Protein AF-W6MTY2-F1 (afdb_monomer_lite)

pLDDT: mean 74.38, std 23.94, range [32.12, 98.69]

InterPro domains:
  IPR035189 Std1/Mth1 [PF17235] (10-221)

Radius of gyration: 32.86 Å; chains: 1; bounding box: 94×89×87 Å

Sequence (451 aa):
MFRLFWPLSSSSSSPALTIPTYLGGNQEDSIDLQIKSLIYMFNRYRVDKLTQFLTCVEPGYYKFEYVDSITNGEGNDKLDIIYNKSQFEEELLKDEYRILIDYVRNKFRAMLILSDFPKEIDQIPKFPCKTFNFVVLRADSTDQIYADVLINKSHIYSEYKTPYDVKLGILNKVLSGQRRSQKPGSTYFNKSDRSAIIKQYVQRLGFHIQVERIYKATLRSKEQINILKPLDENSEMISPFKSPKTSPRLKQQKSTLKLGDGLVTKPIPLFPSNGTKFVSPTKRRNSELAEEMHSALPPPPAAPTLKARASRMRLNEATSPPRTKVPSASPKRTLREKPSMSILKLDKLYAQSQTQRTQEKAHDSFLEYDSDDSSVLSGFEDASDFSNPPNEGSASSVTSGSGVSSGIFMAMTLEEKKGTYDNCKCAVRIRVEREKQLIRKKMNAAVQENR

Structure (mmCIF, N/CA/C/O backbone):
data_AF-W6MTY2-F1
#
_entry.id   AF-W6MTY2-F1
#
loop_
_atom_site.group_PDB
_atom_site.id
_atom_site.type_symbol
_atom_site.label_atom_id
_atom_site.label_alt_id
_atom_site.label_comp_id
_atom_site.label_asym_id
_atom_site.label_entity_id
_atom_site.label_seq_id
_atom_site.pdbx_PDB_ins_code
_atom_site.Cartn_x
_atom_site.Cartn_y
_atom_site.Cartn_z
_atom_site.occupancy
_atom_site.B_iso_or_equiv
_atom_site.auth_seq_id
_atom_site.auth_comp_id
_atom_site.auth_asym_id
_atom_site.auth_atom_id
_atom_site.pdbx_PDB_model_num
ATOM 1 N N . MET A 1 1 ? 25.009 -16.979 0.124 1.00 48.47 1 MET A N 1
ATOM 2 C CA . MET A 1 1 ? 23.983 -16.882 -0.941 1.00 48.47 1 MET A CA 1
ATOM 3 C C . MET A 1 1 ? 24.098 -15.643 -1.837 1.00 48.47 1 MET A C 1
ATOM 5 O O . MET A 1 1 ? 23.661 -15.731 -2.969 1.00 48.47 1 MET A O 1
ATOM 9 N N . PHE A 1 2 ? 24.715 -14.523 -1.428 1.00 48.75 2 PHE A N 1
ATOM 10 C CA . PHE A 1 2 ? 24.726 -13.287 -2.243 1.00 48.75 2 PHE A CA 1
ATOM 11 C C . PHE A 1 2 ? 25.700 -13.239 -3.441 1.00 48.75 2 PHE A C 1
ATOM 13 O O . PHE A 1 2 ? 25.643 -12.295 -4.218 1.00 48.75 2 PHE A O 1
ATOM 20 N N . ARG A 1 3 ? 26.574 -14.239 -3.639 1.00 47.66 3 ARG A N 1
ATOM 21 C CA . ARG A 1 3 ? 27.511 -14.266 -4.785 1.00 47.66 3 ARG A CA 1
ATOM 22 C C . ARG A 1 3 ? 26.871 -14.666 -6.124 1.00 47.66 3 ARG A C 1
ATOM 24 O O . ARG A 1 3 ? 27.542 -14.583 -7.139 1.00 47.66 3 ARG A O 1
ATOM 31 N N . LEU A 1 4 ? 25.603 -15.087 -6.133 1.00 52.41 4 LEU A N 1
ATOM 32 C CA . LEU A 1 4 ? 24.930 -15.611 -7.331 1.00 52.41 4 LEU A CA 1
ATOM 33 C C . LEU A 1 4 ? 24.184 -14.556 -8.164 1.00 52.41 4 LEU A C 1
ATOM 35 O O . LEU A 1 4 ? 23.711 -14.882 -9.242 1.00 52.41 4 LEU A O 1
ATOM 39 N N . PHE A 1 5 ? 24.083 -13.306 -7.702 1.00 54.16 5 PHE A N 1
ATOM 40 C CA . PHE A 1 5 ? 23.255 -12.286 -8.369 1.00 54.16 5 PHE A CA 1
ATOM 41 C C . PHE A 1 5 ? 24.036 -11.223 -9.147 1.00 54.16 5 PHE A C 1
ATOM 43 O O . PHE A 1 5 ? 23.430 -10.295 -9.674 1.00 54.16 5 PHE A O 1
ATOM 50 N N . TRP A 1 6 ? 25.360 -11.348 -9.242 1.00 55.12 6 TRP A N 1
ATOM 51 C CA . TRP A 1 6 ? 26.176 -10.455 -10.060 1.00 55.12 6 TRP A CA 1
ATOM 52 C C . TRP A 1 6 ? 27.143 -11.268 -10.919 1.00 55.12 6 TRP A C 1
ATOM 54 O O . TRP A 1 6 ? 28.208 -11.657 -10.429 1.00 55.12 6 TRP A O 1
ATOM 64 N N . PRO A 1 7 ? 26.809 -11.538 -12.193 1.00 47.12 7 PRO A N 1
ATOM 65 C CA . PRO A 1 7 ? 27.835 -11.899 -13.146 1.00 47.12 7 PRO A CA 1
ATOM 66 C C . PRO A 1 7 ? 28.726 -10.663 -13.304 1.00 47.12 7 PRO A C 1
ATOM 68 O O . PRO A 1 7 ? 28.309 -9.623 -13.810 1.00 47.12 7 PRO A O 1
ATOM 71 N N . LEU A 1 8 ? 29.957 -10.753 -12.802 1.00 47.25 8 LEU A N 1
ATOM 72 C CA . LEU A 1 8 ? 31.045 -9.845 -13.158 1.00 47.25 8 LEU A CA 1
ATOM 73 C C . LEU A 1 8 ? 31.407 -10.117 -14.625 1.00 47.25 8 LEU A C 1
ATOM 75 O O . LEU A 1 8 ? 32.459 -10.673 -14.925 1.00 47.25 8 LEU A O 1
ATOM 79 N N . SER A 1 9 ? 30.494 -9.806 -15.542 1.00 45.72 9 SER A N 1
ATOM 80 C CA . SER A 1 9 ? 30.742 -9.897 -16.972 1.00 45.72 9 SER A CA 1
ATOM 81 C C . SER A 1 9 ? 31.660 -8.741 -17.342 1.00 45.72 9 SER A C 1
ATOM 83 O O . SER A 1 9 ? 31.223 -7.608 -17.517 1.00 45.72 9 SER A O 1
ATOM 85 N N . SER A 1 10 ? 32.956 -9.019 -17.430 1.00 45.31 10 SER A N 1
ATOM 86 C CA . SER A 1 10 ? 34.008 -8.095 -17.864 1.00 45.31 10 SER A CA 1
ATOM 87 C C . SER A 1 10 ? 33.983 -7.828 -19.381 1.00 45.31 10 SER A C 1
ATOM 89 O O . SER A 1 10 ? 35.030 -7.738 -20.017 1.00 45.31 10 SER A O 1
ATOM 91 N N . SER A 1 11 ? 32.794 -7.718 -19.984 1.00 48.59 11 SER A N 1
ATOM 92 C CA . SER A 1 11 ? 32.628 -7.314 -21.383 1.00 48.59 11 SER A CA 1
ATOM 93 C C . SER A 1 11 ? 32.705 -5.789 -21.500 1.00 48.59 11 SER A C 1
ATOM 95 O O . SER A 1 11 ? 31.967 -5.060 -20.843 1.00 48.59 11 SER A O 1
ATOM 97 N N . SER A 1 12 ? 33.621 -5.323 -22.343 1.00 46.56 12 SER A N 1
ATOM 98 C CA . SER A 1 12 ? 34.225 -3.985 -22.430 1.00 46.56 12 SER A CA 1
ATOM 99 C C . SER A 1 12 ? 33.336 -2.815 -22.889 1.00 46.56 12 SER A C 1
ATOM 101 O O . SER A 1 12 ? 33.864 -1.801 -23.338 1.00 46.56 12 SER A O 1
ATOM 103 N N . SER A 1 13 ? 32.012 -2.895 -22.762 1.00 49.59 13 SER A N 1
ATOM 104 C CA . SER A 1 13 ? 31.141 -1.716 -22.847 1.00 49.59 13 SER A CA 1
ATOM 105 C C . SER A 1 13 ? 30.479 -1.549 -21.490 1.00 49.59 13 SER A C 1
ATOM 107 O O . SER A 1 13 ? 29.547 -2.290 -21.202 1.00 49.59 13 SER A O 1
ATOM 109 N N . SER A 1 14 ? 30.979 -0.650 -20.636 1.00 52.47 14 SER A N 1
ATOM 110 C CA . SER A 1 14 ? 30.385 -0.403 -19.315 1.00 52.47 14 SER A CA 1
ATOM 111 C C . SER A 1 14 ? 28.891 -0.118 -19.482 1.00 52.47 14 SER A C 1
ATOM 113 O O . SER A 1 14 ? 28.551 0.970 -19.956 1.00 52.47 14 SER A O 1
ATOM 115 N N . PRO A 1 15 ? 27.987 -1.059 -19.143 1.00 65.19 15 PRO A N 1
ATOM 116 C CA . PRO A 1 15 ? 26.570 -0.759 -19.180 1.00 65.19 15 PRO A CA 1
ATOM 117 C C . PRO A 1 15 ? 26.349 0.352 -18.157 1.00 65.19 15 PRO A C 1
ATOM 119 O O . PRO A 1 15 ? 26.820 0.252 -17.020 1.00 65.19 15 PRO A O 1
ATOM 122 N N . ALA A 1 16 ? 25.705 1.442 -18.574 1.00 77.12 16 ALA A N 1
ATOM 123 C CA . ALA A 1 16 ? 25.366 2.524 -17.664 1.00 77.12 16 ALA A CA 1
ATOM 124 C C . ALA A 1 16 ? 24.617 1.921 -16.467 1.00 77.12 16 ALA A C 1
ATOM 126 O O . ALA A 1 16 ? 23.588 1.262 -16.636 1.00 77.12 16 ALA A O 1
ATOM 127 N N . LEU A 1 17 ? 25.182 2.081 -15.266 1.00 83.00 17 LEU A N 1
ATOM 128 C CA . LEU A 1 17 ? 24.612 1.541 -14.039 1.00 83.00 17 LEU A CA 1
ATOM 129 C C . LEU A 1 17 ? 23.225 2.165 -13.848 1.00 83.00 17 LEU A C 1
ATOM 131 O O . LEU A 1 17 ? 23.111 3.334 -13.488 1.00 83.00 17 LEU A O 1
ATOM 135 N N . THR A 1 18 ? 22.175 1.396 -14.132 1.00 91.62 18 THR A N 1
ATOM 136 C CA . THR A 1 18 ? 20.794 1.866 -14.001 1.00 91.62 18 THR A CA 1
ATOM 137 C C . THR A 1 18 ? 20.381 1.731 -12.541 1.00 91.62 18 THR A C 1
ATOM 139 O O . THR A 1 18 ? 20.290 0.622 -12.013 1.00 91.62 18 THR A O 1
ATOM 142 N N . ILE A 1 19 ? 20.189 2.870 -11.881 1.00 95.12 19 ILE A N 1
ATOM 143 C CA . ILE A 1 19 ? 19.796 2.958 -10.473 1.00 95.12 19 ILE A CA 1
ATOM 144 C C . ILE A 1 19 ? 18.262 2.860 -10.391 1.00 95.12 19 ILE A C 1
ATOM 146 O O . ILE A 1 19 ? 17.592 3.589 -11.123 1.00 95.12 19 ILE A O 1
ATOM 150 N N . PRO A 1 20 ? 17.691 1.996 -9.528 1.00 97.00 20 PRO A N 1
ATOM 151 C CA . PRO A 1 20 ? 16.244 1.846 -9.420 1.00 97.00 20 PRO A CA 1
ATOM 152 C C . PRO A 1 20 ? 15.587 3.110 -8.858 1.00 97.00 20 PRO A C 1
ATOM 154 O O . PRO A 1 20 ? 16.108 3.756 -7.938 1.00 97.00 20 PRO A O 1
ATOM 157 N N . THR A 1 21 ? 14.420 3.432 -9.403 1.00 96.69 21 THR A N 1
ATOM 158 C CA . THR A 1 21 ? 13.597 4.579 -9.001 1.00 96.69 21 THR A CA 1
ATOM 159 C C . THR A 1 21 ? 12.411 4.169 -8.134 1.00 96.69 21 THR A C 1
ATOM 161 O O . THR A 1 21 ? 11.888 5.005 -7.397 1.00 96.69 21 THR A O 1
ATOM 164 N N . TYR A 1 22 ? 12.014 2.889 -8.186 1.00 97.00 22 TYR A N 1
ATOM 165 C CA . TYR A 1 22 ? 10.860 2.323 -7.473 1.00 97.00 22 TYR A CA 1
ATOM 166 C C . TYR A 1 22 ? 9.512 2.957 -7.839 1.00 97.00 22 TYR A C 1
ATOM 168 O O . TYR A 1 22 ? 8.520 2.772 -7.130 1.00 97.00 22 TYR A O 1
ATOM 176 N N . LEU A 1 23 ? 9.461 3.687 -8.952 1.00 95.56 23 LEU A N 1
ATOM 177 C CA . LEU A 1 23 ? 8.238 4.297 -9.449 1.00 95.56 23 LEU A CA 1
ATOM 178 C C . LEU A 1 23 ? 7.372 3.254 -10.162 1.00 95.56 23 LEU A C 1
ATOM 180 O O . LEU A 1 23 ? 7.852 2.248 -10.679 1.00 95.56 23 LEU A O 1
ATOM 184 N N . GLY A 1 24 ? 6.062 3.484 -10.168 1.00 94.75 24 GLY A N 1
ATOM 185 C CA . GLY A 1 24 ? 5.108 2.651 -10.896 1.00 94.75 24 GLY A CA 1
ATOM 186 C C . GLY A 1 24 ? 4.664 3.295 -12.207 1.00 94.75 24 GLY A C 1
ATOM 187 O O . GLY A 1 24 ? 4.775 4.503 -12.408 1.00 94.75 24 GLY A O 1
ATOM 188 N N . GLY A 1 25 ? 4.060 2.497 -13.081 1.00 96.06 25 GLY A N 1
ATOM 189 C CA . GLY A 1 25 ? 3.435 2.990 -14.304 1.00 96.06 25 GLY A CA 1
ATOM 190 C C . GLY A 1 25 ? 4.409 3.102 -15.467 1.00 96.06 25 GLY A C 1
ATOM 191 O O . GLY A 1 25 ? 5.197 2.195 -15.700 1.00 96.06 25 GLY A O 1
ATOM 192 N N . ASN A 1 26 ? 4.340 4.189 -16.233 1.00 96.00 26 ASN A N 1
ATOM 193 C CA . ASN A 1 26 ? 5.225 4.372 -17.392 1.00 96.00 26 ASN A CA 1
ATOM 194 C C . ASN A 1 26 ? 6.695 4.623 -17.010 1.00 96.00 26 ASN A C 1
ATOM 196 O O . ASN A 1 26 ? 7.565 4.503 -17.864 1.00 96.00 26 ASN A O 1
ATOM 200 N N . GLN A 1 27 ? 6.957 4.981 -15.751 1.00 96.38 27 GLN A N 1
ATOM 201 C CA . GLN A 1 27 ? 8.295 5.214 -15.199 1.00 96.38 27 GLN A CA 1
ATOM 202 C C . GLN A 1 27 ? 8.806 4.014 -14.388 1.00 96.38 27 GLN A C 1
ATOM 204 O O . GLN A 1 27 ? 9.729 4.165 -13.596 1.00 96.38 27 GLN A O 1
ATOM 209 N N . GLU A 1 28 ? 8.183 2.842 -14.529 1.00 96.00 28 GLU A N 1
ATOM 210 C CA . GLU A 1 28 ? 8.642 1.646 -13.826 1.00 96.00 28 GLU A CA 1
ATOM 211 C C . GLU A 1 28 ? 10.035 1.204 -14.291 1.00 96.00 28 GLU A C 1
ATOM 213 O O . GLU A 1 28 ? 10.372 1.281 -15.476 1.00 96.00 28 GLU A O 1
ATOM 218 N N . ASP A 1 29 ? 10.836 0.724 -13.339 1.00 97.00 29 ASP A N 1
ATOM 219 C CA . ASP A 1 29 ? 12.146 0.140 -13.613 1.00 97.00 29 ASP A CA 1
ATOM 220 C C . ASP A 1 29 ? 12.007 -1.120 -14.497 1.00 97.00 29 ASP A C 1
ATOM 222 O O . ASP A 1 29 ? 10.933 -1.724 -14.601 1.00 97.00 29 ASP A O 1
ATOM 226 N N . SER A 1 30 ? 13.101 -1.573 -15.123 1.00 97.00 30 SER A N 1
ATOM 227 C CA . SER A 1 30 ? 13.075 -2.867 -15.815 1.00 97.00 30 SER A CA 1
ATOM 228 C C . SER A 1 30 ? 12.713 -3.989 -14.834 1.00 97.00 30 SER A C 1
ATOM 230 O O . SER A 1 30 ? 13.129 -3.971 -13.676 1.00 97.00 30 SER A O 1
ATOM 232 N N . ILE A 1 31 ? 11.942 -4.983 -15.289 1.00 97.50 31 ILE A N 1
ATOM 233 C CA . ILE A 1 31 ? 11.416 -6.052 -14.421 1.00 97.50 31 ILE A CA 1
ATOM 234 C C . ILE A 1 31 ? 12.545 -6.788 -13.694 1.00 97.50 31 ILE A C 1
ATOM 236 O O . ILE A 1 31 ? 12.465 -7.028 -12.490 1.00 97.50 31 ILE A O 1
ATOM 240 N N . ASP A 1 32 ? 13.639 -7.076 -14.396 1.00 96.88 32 ASP A N 1
ATOM 241 C CA . ASP A 1 32 ? 14.815 -7.720 -13.818 1.00 96.88 32 ASP A CA 1
ATOM 242 C C . ASP A 1 32 ? 15.500 -6.841 -12.752 1.00 96.88 32 ASP A C 1
ATOM 244 O O . ASP A 1 32 ? 15.909 -7.354 -11.705 1.00 96.88 32 ASP A O 1
ATOM 248 N N . LEU A 1 33 ? 15.588 -5.518 -12.964 1.00 96.38 33 LEU A N 1
ATOM 249 C CA . LEU A 1 33 ? 16.122 -4.576 -11.971 1.00 96.38 33 LEU A CA 1
ATOM 250 C C . LEU A 1 33 ? 15.199 -4.467 -10.755 1.00 96.38 33 LEU A C 1
ATOM 252 O O . LEU A 1 33 ? 15.691 -4.501 -9.628 1.00 96.38 33 LEU A O 1
ATOM 256 N N . GLN A 1 34 ? 13.884 -4.402 -10.972 1.00 97.19 34 GLN A N 1
ATOM 257 C CA . GLN A 1 34 ? 12.871 -4.343 -9.920 1.00 97.19 34 GLN A CA 1
ATOM 258 C C . GLN A 1 34 ? 12.913 -5.594 -9.032 1.00 97.19 34 GLN A C 1
ATOM 260 O O . GLN A 1 34 ? 12.903 -5.488 -7.807 1.00 97.19 34 GLN A O 1
ATOM 265 N N . ILE A 1 35 ? 13.025 -6.790 -9.620 1.00 97.56 35 ILE A N 1
ATOM 266 C CA . ILE A 1 35 ? 13.158 -8.038 -8.857 1.00 97.56 35 ILE A CA 1
ATOM 267 C C . ILE A 1 35 ? 14.437 -8.009 -8.007 1.00 97.56 35 ILE A C 1
ATOM 269 O O . ILE A 1 35 ? 14.378 -8.236 -6.794 1.00 97.56 35 ILE A O 1
ATOM 273 N N . LYS A 1 36 ? 15.591 -7.697 -8.618 1.00 96.56 36 LYS A N 1
ATOM 274 C CA . LYS A 1 36 ? 16.893 -7.648 -7.926 1.00 96.56 36 LYS A CA 1
ATOM 275 C C . LYS A 1 36 ? 16.879 -6.624 -6.780 1.00 96.56 36 LYS A C 1
ATOM 277 O O . LYS A 1 36 ? 17.297 -6.950 -5.664 1.00 96.56 36 LYS A O 1
ATOM 282 N N . SER A 1 37 ? 16.361 -5.421 -7.030 1.00 97.44 37 SER A N 1
ATOM 283 C CA . SER A 1 37 ? 16.320 -4.329 -6.054 1.00 97.44 37 SER A CA 1
ATOM 284 C C . SER A 1 37 ? 15.346 -4.612 -4.909 1.00 97.44 37 SER A C 1
ATOM 286 O O . SER A 1 37 ? 15.724 -4.475 -3.744 1.00 97.44 37 SER A O 1
ATOM 288 N N . LEU A 1 38 ? 14.136 -5.107 -5.192 1.00 98.06 38 LEU A N 1
ATOM 289 C CA . LEU A 1 38 ? 13.133 -5.397 -4.162 1.00 98.06 38 LEU A CA 1
ATOM 290 C C . LEU A 1 38 ? 13.527 -6.576 -3.267 1.00 98.06 38 LEU A C 1
ATOM 292 O O . LEU A 1 38 ? 13.240 -6.544 -2.072 1.00 98.06 38 LEU A O 1
ATOM 296 N N . ILE A 1 39 ? 14.237 -7.587 -3.777 1.00 97.19 39 ILE A N 1
ATOM 297 C CA . ILE A 1 39 ? 14.793 -8.658 -2.927 1.00 97.19 39 ILE A CA 1
ATOM 298 C C . ILE A 1 39 ? 15.851 -8.109 -1.981 1.00 97.19 39 ILE A C 1
ATOM 300 O O . ILE A 1 39 ? 15.883 -8.468 -0.799 1.00 97.19 39 ILE A O 1
ATOM 304 N N . TYR A 1 40 ? 16.738 -7.258 -2.496 1.00 96.50 40 TYR A N 1
ATOM 305 C CA . TYR A 1 40 ? 17.749 -6.626 -1.668 1.00 96.50 40 TYR A CA 1
ATOM 306 C C . TYR A 1 40 ? 17.089 -5.765 -0.583 1.00 96.50 40 TYR A C 1
ATOM 308 O O . TYR A 1 40 ? 17.376 -5.960 0.598 1.00 96.50 40 TYR A O 1
ATOM 316 N N . MET A 1 41 ? 16.133 -4.910 -0.958 1.00 97.38 41 MET A N 1
ATOM 317 C CA . MET A 1 41 ? 15.384 -4.054 -0.034 1.00 97.38 41 MET A CA 1
ATOM 318 C C . MET A 1 41 ? 14.570 -4.848 0.994 1.00 97.38 41 MET A C 1
ATOM 320 O O . MET A 1 41 ? 14.590 -4.500 2.173 1.00 97.38 41 MET A O 1
ATOM 324 N N . PHE A 1 42 ? 13.926 -5.950 0.596 1.00 96.75 42 PHE A N 1
ATOM 325 C CA . PHE A 1 42 ? 13.196 -6.832 1.512 1.00 96.75 42 PHE A CA 1
ATOM 326 C C . PHE A 1 42 ? 14.086 -7.326 2.652 1.00 96.75 42 PHE A C 1
ATOM 328 O O . PHE A 1 42 ? 13.713 -7.231 3.821 1.00 96.75 42 PHE A O 1
ATOM 335 N N . ASN A 1 43 ? 15.278 -7.824 2.311 1.00 95.19 43 ASN A N 1
ATOM 336 C CA . ASN A 1 43 ? 16.243 -8.310 3.293 1.00 95.19 43 ASN A CA 1
ATOM 337 C C . ASN A 1 43 ? 16.846 -7.153 4.098 1.00 95.19 43 ASN A C 1
ATOM 339 O O . ASN A 1 43 ? 16.997 -7.256 5.316 1.00 95.19 43 ASN A O 1
ATOM 343 N N . ARG A 1 44 ? 17.161 -6.038 3.426 1.00 94.56 44 ARG A N 1
ATOM 344 C CA . ARG A 1 44 ? 17.787 -4.856 4.027 1.00 94.56 44 ARG A CA 1
ATOM 345 C C . ARG A 1 44 ? 16.907 -4.207 5.093 1.00 94.56 44 ARG A C 1
ATOM 347 O O . ARG A 1 44 ? 17.430 -3.816 6.136 1.00 94.56 44 ARG A O 1
ATOM 354 N N . TYR A 1 45 ? 15.607 -4.116 4.826 1.00 94.50 45 TYR A N 1
ATOM 355 C CA . TYR A 1 45 ? 14.595 -3.539 5.710 1.00 94.50 45 TYR A CA 1
ATOM 356 C C . TYR A 1 45 ? 13.781 -4.585 6.466 1.00 94.50 45 TYR A C 1
ATOM 358 O O . TYR A 1 45 ? 12.808 -4.203 7.096 1.00 94.50 45 TYR A O 1
ATOM 366 N N . ARG A 1 46 ? 14.124 -5.882 6.400 1.00 95.00 46 ARG A N 1
ATOM 367 C CA . ARG A 1 46 ? 13.407 -6.976 7.091 1.00 95.00 46 ARG A CA 1
ATOM 368 C C . ARG A 1 46 ? 11.887 -6.774 7.060 1.00 95.00 46 ARG A C 1
ATOM 370 O O . ARG A 1 46 ? 11.241 -6.701 8.106 1.00 95.00 46 ARG A O 1
ATOM 377 N N . VAL A 1 47 ? 11.333 -6.578 5.862 1.00 96.00 47 VAL A N 1
ATOM 378 C CA . VAL A 1 47 ? 9.957 -6.070 5.678 1.00 96.00 47 VAL A CA 1
ATOM 379 C C . VAL A 1 47 ? 8.916 -6.966 6.366 1.00 96.00 47 VAL A C 1
ATOM 381 O O . VAL A 1 47 ? 7.893 -6.485 6.856 1.00 96.00 47 VAL A O 1
ATOM 384 N N . ASP A 1 48 ? 9.193 -8.264 6.478 1.00 95.88 48 ASP A N 1
ATOM 385 C CA . ASP A 1 48 ? 8.376 -9.239 7.204 1.00 95.88 48 ASP A CA 1
ATOM 386 C C . ASP A 1 48 ? 8.309 -8.990 8.723 1.00 95.88 48 ASP A C 1
ATOM 388 O O . ASP A 1 48 ? 7.324 -9.361 9.367 1.00 95.88 48 ASP A O 1
ATOM 392 N N . LYS A 1 49 ? 9.326 -8.335 9.291 1.00 96.12 49 LYS A N 1
ATOM 393 C CA . LYS A 1 49 ? 9.479 -8.041 10.726 1.00 96.12 49 LYS A CA 1
ATOM 394 C C . LYS A 1 49 ? 9.070 -6.628 11.122 1.00 96.12 49 LYS A C 1
ATOM 396 O O . LYS A 1 49 ? 9.235 -6.269 12.289 1.00 96.12 49 LYS A O 1
ATOM 401 N N . LEU A 1 50 ? 8.552 -5.832 10.189 1.00 96.00 50 LEU A N 1
ATOM 402 C CA . LEU A 1 50 ? 8.023 -4.507 10.500 1.00 96.00 50 LEU A CA 1
ATOM 403 C C . LEU A 1 50 ? 6.823 -4.604 11.449 1.00 96.00 50 LEU A C 1
ATOM 405 O O . LEU A 1 50 ? 5.985 -5.505 11.331 1.00 96.00 50 LEU A O 1
ATOM 409 N N . THR A 1 51 ? 6.743 -3.667 12.390 1.00 96.31 51 THR A N 1
ATOM 410 C CA . THR A 1 51 ? 5.573 -3.497 13.253 1.00 96.31 51 THR A CA 1
ATOM 411 C C . THR A 1 51 ? 4.363 -3.000 12.460 1.00 96.31 51 THR A C 1
ATOM 413 O O . THR A 1 51 ? 4.451 -2.563 11.312 1.00 96.31 51 THR A O 1
ATOM 416 N N . GLN A 1 52 ? 3.197 -3.058 13.106 1.00 96.00 52 GLN A N 1
ATOM 417 C CA . GLN A 1 52 ? 1.925 -2.640 12.518 1.00 96.00 52 GLN A CA 1
ATOM 418 C C . GLN A 1 52 ? 1.844 -1.150 12.182 1.00 96.00 52 GLN A C 1
ATOM 420 O O . GLN A 1 52 ? 1.093 -0.762 11.288 1.00 96.00 52 GLN A O 1
ATOM 425 N N . PHE A 1 53 ? 2.585 -0.318 12.910 1.00 96.50 53 PHE A N 1
ATOM 426 C CA . PHE A 1 53 ? 2.596 1.129 12.749 1.00 96.50 53 PHE A CA 1
ATOM 427 C C . PHE A 1 53 ? 4.031 1.631 12.787 1.00 96.50 53 PHE A C 1
ATOM 429 O O . PHE A 1 53 ? 4.857 1.120 13.537 1.00 96.50 53 PHE A O 1
ATOM 436 N N . LEU A 1 54 ? 4.300 2.670 12.007 1.00 95.06 54 LEU A N 1
ATOM 437 C CA . LEU A 1 54 ? 5.569 3.380 12.049 1.00 95.06 54 LEU A CA 1
ATOM 438 C C . LEU A 1 54 ? 5.731 4.138 13.372 1.00 95.06 54 LEU A C 1
ATOM 440 O O . LEU A 1 54 ? 4.763 4.707 13.888 1.00 95.06 54 LEU A O 1
ATOM 444 N N . THR A 1 55 ? 6.963 4.235 13.876 1.00 94.88 55 THR A N 1
ATOM 445 C CA . THR A 1 55 ? 7.258 5.120 15.007 1.00 94.88 55 THR A CA 1
ATOM 446 C C . THR A 1 55 ? 7.347 6.558 14.508 1.00 94.88 55 THR A C 1
ATOM 448 O O . THR A 1 55 ? 8.153 6.876 13.632 1.00 94.88 55 THR A O 1
ATOM 451 N N . CYS A 1 56 ? 6.548 7.448 15.093 1.00 92.69 56 CYS A N 1
ATOM 452 C CA . CYS A 1 56 ? 6.690 8.888 14.905 1.00 92.69 56 CYS A CA 1
ATOM 453 C C . CYS A 1 56 ? 7.852 9.380 15.779 1.00 92.69 56 CYS A C 1
ATOM 455 O O . CYS A 1 56 ? 7.726 9.408 17.004 1.00 92.69 56 CYS A O 1
ATOM 457 N N . VAL A 1 57 ? 8.981 9.741 15.165 1.00 93.25 57 VAL A N 1
ATOM 458 C CA . VAL A 1 57 ? 10.144 10.299 15.885 1.00 93.25 57 VAL A CA 1
ATOM 459 C C . VAL A 1 57 ? 9.903 11.779 16.175 1.00 93.25 57 VAL A C 1
ATOM 461 O O . VAL A 1 57 ? 10.078 12.238 17.300 1.00 93.25 57 VAL A O 1
ATOM 464 N N . GLU A 1 58 ? 9.419 12.499 15.166 1.00 90.19 58 GLU A N 1
ATOM 465 C CA . GLU A 1 58 ? 9.035 13.910 15.223 1.00 90.19 58 GLU A CA 1
ATOM 466 C C . GLU A 1 58 ? 7.760 14.109 14.393 1.00 90.19 58 GLU A C 1
ATOM 468 O O . GLU A 1 58 ? 7.468 13.266 13.541 1.00 90.19 58 GLU A O 1
ATOM 473 N N . PRO A 1 59 ? 6.979 15.189 14.585 1.00 84.50 59 PRO A N 1
ATOM 474 C CA . PRO A 1 59 ? 5.782 15.439 13.786 1.00 84.50 59 PRO A CA 1
ATOM 475 C C . PRO A 1 59 ? 6.057 15.346 12.276 1.00 84.50 59 PRO A C 1
ATOM 477 O O . PRO A 1 59 ? 6.794 16.142 11.689 1.00 84.50 59 PRO A O 1
ATOM 480 N N . GLY A 1 60 ? 5.479 14.325 11.639 1.00 81.62 60 GLY A N 1
ATOM 481 C CA . GLY A 1 60 ? 5.657 14.023 10.219 1.00 81.62 60 GLY A CA 1
ATOM 482 C C . GLY A 1 60 ? 6.998 13.378 9.842 1.00 81.62 60 GLY A C 1
ATOM 483 O O . GLY A 1 60 ? 7.331 13.386 8.658 1.00 81.62 60 GLY A O 1
ATOM 484 N N . TYR A 1 61 ? 7.817 12.938 10.799 1.00 88.25 61 TYR A N 1
ATOM 485 C CA . TYR A 1 61 ? 9.025 12.145 10.562 1.00 88.25 61 TYR A CA 1
ATOM 486 C C . TYR A 1 61 ? 8.822 10.757 11.161 1.00 88.25 61 TYR A C 1
ATOM 488 O O . TYR A 1 61 ? 8.668 10.592 12.375 1.00 88.25 61 TYR A O 1
ATOM 496 N N . TYR A 1 62 ? 8.795 9.762 10.284 1.00 93.31 62 TYR A N 1
ATOM 497 C CA . TYR A 1 62 ? 8.490 8.389 10.640 1.00 93.31 62 TYR A CA 1
ATOM 498 C C . TYR A 1 62 ? 9.702 7.512 10.414 1.00 93.31 62 TYR A C 1
ATOM 500 O O . TYR A 1 62 ? 10.482 7.741 9.494 1.00 93.31 62 TYR A O 1
ATOM 508 N N . LYS A 1 63 ? 9.834 6.494 11.255 1.00 94.56 63 LYS A N 1
ATOM 509 C CA . LYS A 1 63 ? 10.890 5.499 11.144 1.00 94.56 63 LYS A CA 1
ATOM 510 C C . LYS A 1 63 ? 10.292 4.103 11.206 1.00 94.56 63 LYS A C 1
ATOM 512 O O . LYS A 1 63 ? 9.298 3.870 11.897 1.00 94.56 63 LYS A O 1
ATOM 517 N N . PHE A 1 64 ? 10.927 3.179 10.493 1.00 95.25 64 PHE A N 1
ATOM 518 C CA . PHE A 1 64 ? 10.636 1.760 10.620 1.00 95.25 64 PHE A CA 1
ATOM 519 C C . PHE A 1 64 ? 10.932 1.263 12.034 1.00 95.25 64 PHE A C 1
ATOM 521 O O . PHE A 1 64 ? 12.001 1.517 12.597 1.00 95.25 64 PHE A O 1
ATOM 528 N N . GLU A 1 65 ? 9.976 0.520 12.572 1.00 94.56 65 GLU A N 1
ATOM 529 C CA . GLU A 1 65 ? 10.073 -0.174 13.845 1.00 94.56 65 GLU A CA 1
ATOM 530 C C . GLU A 1 65 ? 9.894 -1.667 13.597 1.00 94.56 65 GLU A C 1
ATOM 532 O O . GLU A 1 65 ? 9.161 -2.082 12.695 1.00 94.56 65 GLU A O 1
ATOM 537 N N . TYR A 1 66 ? 10.616 -2.474 14.368 1.00 94.88 66 TYR A N 1
ATOM 538 C CA . TYR A 1 66 ? 10.723 -3.911 14.159 1.00 94.88 66 TYR A CA 1
ATOM 539 C C . TYR A 1 66 ? 10.218 -4.655 15.385 1.00 94.88 66 TYR A C 1
ATOM 541 O O . TYR A 1 66 ? 10.481 -4.248 16.514 1.00 94.88 66 TYR A O 1
ATOM 549 N N . VAL A 1 67 ? 9.512 -5.762 15.152 1.00 93.69 67 VAL A N 1
ATOM 550 C CA . VAL A 1 67 ? 8.983 -6.621 16.224 1.00 93.69 67 VAL A CA 1
ATOM 551 C C . VAL A 1 67 ? 10.117 -7.250 17.041 1.00 93.69 67 VAL A C 1
ATOM 553 O O . VAL A 1 67 ? 9.993 -7.421 18.250 1.00 93.69 67 VAL A O 1
ATOM 556 N N . ASP A 1 68 ? 11.245 -7.545 16.393 1.00 91.56 68 ASP A N 1
ATOM 557 C CA . ASP A 1 68 ? 12.400 -8.157 17.038 1.00 91.56 68 ASP A CA 1
ATOM 558 C C . ASP A 1 68 ? 13.452 -7.084 17.351 1.00 91.56 68 ASP A C 1
ATOM 560 O O . ASP A 1 68 ? 13.866 -6.344 16.458 1.00 91.56 68 ASP A O 1
ATOM 564 N N . SER A 1 69 ? 13.983 -7.060 18.577 1.00 80.88 69 SER A N 1
ATOM 565 C CA . SER A 1 69 ? 15.041 -6.120 19.002 1.00 80.88 69 SER A CA 1
ATOM 566 C C . SER A 1 69 ? 16.422 -6.386 18.380 1.00 80.88 69 SER A C 1
ATOM 568 O O . SER A 1 69 ? 17.419 -5.812 18.814 1.00 80.88 69 SER A O 1
ATOM 570 N N . ILE A 1 70 ? 16.509 -7.275 17.389 1.00 78.56 70 ILE A N 1
ATOM 571 C CA . ILE A 1 70 ? 17.768 -7.608 16.723 1.00 78.56 70 ILE A CA 1
ATOM 572 C C . ILE A 1 70 ? 18.215 -6.382 15.929 1.00 78.56 70 ILE A C 1
ATOM 574 O O . ILE A 1 70 ? 17.532 -5.951 14.996 1.00 78.56 70 ILE A O 1
ATOM 578 N N . THR A 1 71 ? 19.368 -5.837 16.316 1.00 68.25 71 THR A N 1
ATOM 579 C CA . THR A 1 71 ? 20.029 -4.723 15.639 1.00 68.25 71 THR A CA 1
ATOM 580 C C . THR A 1 71 ? 20.167 -5.027 14.154 1.00 68.25 71 THR A C 1
ATOM 582 O O . THR A 1 71 ? 20.601 -6.119 13.785 1.00 68.25 71 THR A O 1
ATOM 585 N N . ASN A 1 72 ? 19.784 -4.064 13.311 1.00 66.06 72 ASN A N 1
ATOM 586 C CA . ASN A 1 72 ? 19.929 -4.145 11.860 1.00 66.06 72 ASN A CA 1
ATOM 587 C C . ASN A 1 72 ? 21.327 -4.673 11.517 1.00 66.06 72 ASN A C 1
ATOM 589 O O . ASN A 1 72 ? 22.316 -4.099 11.971 1.00 66.06 72 ASN A O 1
ATOM 593 N N . GLY A 1 73 ? 21.396 -5.774 10.764 1.00 61.22 73 GLY A N 1
ATOM 594 C CA . GLY A 1 73 ? 22.671 -6.360 10.354 1.00 61.22 73 GLY A CA 1
ATOM 595 C C . GLY A 1 73 ? 23.550 -5.333 9.638 1.00 61.22 73 GLY A C 1
ATOM 596 O O . GLY A 1 73 ? 23.031 -4.368 9.065 1.00 61.22 73 GLY A O 1
ATOM 597 N N . GLU A 1 74 ? 24.868 -5.545 9.691 1.00 73.06 74 GLU A N 1
ATOM 598 C CA . GLU A 1 74 ? 25.863 -4.739 8.975 1.00 73.06 74 GLU A CA 1
ATOM 599 C C . GLU A 1 74 ? 25.415 -4.557 7.517 1.00 73.06 74 GLU A C 1
ATOM 601 O O . GLU A 1 74 ? 25.323 -5.511 6.741 1.00 73.06 74 GLU A O 1
ATOM 606 N N . GLY A 1 75 ? 25.019 -3.328 7.179 1.00 76.81 75 GLY A N 1
ATOM 607 C CA . GLY A 1 75 ? 24.570 -2.985 5.837 1.00 76.81 75 GLY A CA 1
ATOM 608 C C . GLY A 1 75 ? 25.746 -3.000 4.872 1.00 76.81 75 GLY A C 1
ATOM 609 O O . GLY A 1 75 ? 26.873 -2.697 5.251 1.00 76.81 75 GLY A O 1
ATOM 610 N N . ASN A 1 76 ? 25.491 -3.335 3.610 1.00 90.19 76 ASN A N 1
ATOM 611 C CA . ASN A 1 76 ? 26.484 -3.149 2.564 1.00 90.19 76 ASN A CA 1
ATOM 612 C C . ASN A 1 76 ? 26.261 -1.774 1.929 1.00 90.19 76 ASN A C 1
ATOM 614 O O . ASN A 1 76 ? 25.427 -1.642 1.036 1.00 90.19 76 ASN A O 1
ATOM 618 N N . ASP A 1 77 ? 27.008 -0.766 2.380 1.00 93.06 77 ASP A N 1
ATOM 619 C CA . ASP A 1 77 ? 26.855 0.626 1.929 1.00 93.06 77 ASP A CA 1
ATOM 620 C C . ASP A 1 77 ? 26.937 0.766 0.401 1.00 93.06 77 ASP A C 1
ATOM 622 O O . ASP A 1 77 ? 26.221 1.567 -0.197 1.00 93.06 77 ASP A O 1
ATOM 626 N N . LYS A 1 78 ? 27.744 -0.073 -0.266 1.00 94.06 78 LYS A N 1
ATOM 627 C CA . LYS A 1 78 ? 27.831 -0.077 -1.734 1.00 94.06 78 LYS A CA 1
ATOM 628 C C . LYS A 1 78 ? 26.519 -0.520 -2.376 1.00 94.06 78 LYS A C 1
ATOM 630 O O . LYS A 1 78 ? 26.085 0.085 -3.349 1.00 94.06 78 LYS A O 1
ATOM 635 N N . LEU A 1 79 ? 25.887 -1.565 -1.841 1.00 94.31 79 LEU A N 1
ATOM 636 C CA . LEU A 1 79 ? 24.592 -2.033 -2.338 1.00 94.31 79 LEU A CA 1
ATOM 637 C C . LEU A 1 79 ? 23.458 -1.074 -1.957 1.00 94.31 79 LEU A C 1
ATOM 639 O O . LEU A 1 79 ? 22.533 -0.913 -2.746 1.00 94.31 79 LEU A O 1
ATOM 643 N N . ASP A 1 80 ? 23.545 -0.406 -0.803 1.00 95.62 80 ASP A N 1
ATOM 644 C CA . ASP A 1 80 ? 22.595 0.644 -0.410 1.00 95.62 80 ASP A CA 1
ATOM 645 C C . ASP A 1 80 ? 22.611 1.813 -1.415 1.00 95.62 80 ASP A C 1
ATOM 647 O O . ASP A 1 80 ? 21.548 2.335 -1.750 1.00 95.62 80 ASP A O 1
ATOM 651 N N . ILE A 1 81 ? 23.785 2.177 -1.948 1.00 95.31 81 ILE A N 1
ATOM 652 C CA . ILE A 1 81 ? 23.916 3.177 -3.021 1.00 95.31 81 ILE A CA 1
ATOM 653 C C . ILE A 1 81 ? 23.392 2.625 -4.355 1.00 95.31 81 ILE A C 1
ATOM 655 O O . ILE A 1 81 ? 22.555 3.262 -4.989 1.00 95.31 81 ILE A O 1
ATOM 659 N N . ILE A 1 82 ? 23.844 1.433 -4.772 1.00 95.31 82 ILE A N 1
ATOM 660 C CA . ILE A 1 82 ? 23.475 0.831 -6.070 1.00 95.31 82 ILE A CA 1
ATOM 661 C C . ILE A 1 82 ? 21.962 0.642 -6.192 1.00 95.31 82 ILE A C 1
ATOM 663 O O . ILE A 1 82 ? 21.385 0.934 -7.235 1.00 95.31 82 ILE A O 1
ATOM 667 N N . TYR A 1 83 ? 21.318 0.170 -5.127 1.00 96.44 83 TYR A N 1
ATOM 668 C CA . TYR A 1 83 ? 19.876 -0.041 -5.094 1.00 96.44 83 TYR A CA 1
ATOM 669 C C . TYR A 1 83 ? 19.116 1.147 -4.507 1.00 96.44 83 TYR A C 1
ATOM 671 O O . TYR A 1 83 ? 17.961 0.992 -4.136 1.00 96.44 83 TYR A O 1
ATOM 679 N N . ASN A 1 84 ? 19.731 2.325 -4.410 1.00 97.19 84 ASN A N 1
ATOM 680 C CA . ASN A 1 84 ? 19.068 3.562 -4.007 1.00 97.19 84 ASN A CA 1
ATOM 681 C C . ASN A 1 84 ? 18.152 3.414 -2.785 1.00 97.19 84 ASN A C 1
ATOM 683 O O . ASN A 1 84 ? 16.942 3.660 -2.824 1.00 97.19 84 ASN A O 1
ATOM 687 N N . LYS A 1 85 ? 18.751 2.978 -1.679 1.00 96.62 85 LYS A N 1
ATOM 688 C CA . LYS A 1 85 ? 18.052 2.757 -0.414 1.00 96.62 85 LYS A CA 1
ATOM 689 C C . LYS A 1 85 ? 17.238 3.985 0.025 1.00 96.62 85 LYS A C 1
ATOM 691 O O . LYS A 1 85 ? 16.125 3.830 0.518 1.00 96.62 85 LYS A O 1
ATOM 696 N N . SER A 1 86 ? 17.782 5.189 -0.175 1.00 96.44 86 SER A N 1
ATOM 697 C CA . SER A 1 86 ? 17.117 6.445 0.193 1.00 96.44 86 SER A CA 1
ATOM 698 C C . SER A 1 86 ? 15.804 6.640 -0.564 1.00 96.44 86 SER A C 1
ATOM 700 O O . SER A 1 86 ? 14.793 6.957 0.055 1.00 96.44 86 SER A O 1
ATOM 702 N N . GLN A 1 87 ? 15.797 6.404 -1.879 1.00 96.81 87 GLN A N 1
ATOM 703 C CA . GLN A 1 87 ? 14.587 6.532 -2.694 1.00 96.81 87 GLN A CA 1
ATOM 704 C C . GLN A 1 87 ? 13.535 5.490 -2.319 1.00 96.81 87 GLN A C 1
ATOM 706 O O . GLN A 1 87 ? 12.352 5.808 -2.257 1.00 96.81 87 GLN A O 1
ATOM 711 N N . PHE A 1 88 ? 13.953 4.254 -2.038 1.00 97.62 88 PHE A N 1
ATOM 712 C CA . PHE A 1 88 ? 13.034 3.212 -1.580 1.00 97.62 88 PHE A CA 1
ATOM 713 C C . PHE A 1 88 ? 12.353 3.592 -0.257 1.00 97.62 88 PHE A C 1
ATOM 715 O O . PHE A 1 88 ? 11.141 3.432 -0.098 1.00 97.62 88 PHE A O 1
ATOM 722 N N . GLU A 1 89 ? 13.129 4.113 0.696 1.00 96.25 89 GLU A N 1
ATOM 723 C CA . GLU A 1 89 ? 12.611 4.593 1.977 1.00 96.25 89 GLU A CA 1
ATOM 724 C C . GLU A 1 89 ? 11.669 5.781 1.800 1.00 96.25 89 GLU A C 1
ATOM 726 O O . GLU A 1 89 ? 10.585 5.787 2.386 1.00 96.25 89 GLU A O 1
ATOM 731 N N . GLU A 1 90 ? 12.039 6.748 0.957 1.00 95.12 90 GLU A N 1
ATOM 732 C CA . GLU A 1 90 ? 11.172 7.874 0.619 1.00 95.12 90 GLU A CA 1
ATOM 733 C C . GLU A 1 90 ? 9.863 7.386 -0.001 1.00 95.12 90 GLU A C 1
ATOM 735 O O . GLU A 1 90 ? 8.798 7.799 0.450 1.00 95.12 90 GLU A O 1
ATOM 740 N N . GLU A 1 91 ? 9.906 6.463 -0.960 1.00 95.69 91 GLU A N 1
ATOM 741 C CA . GLU A 1 91 ? 8.697 5.951 -1.600 1.00 95.69 91 GLU A CA 1
ATOM 742 C C . GLU A 1 91 ? 7.789 5.239 -0.586 1.00 95.69 91 GLU A C 1
ATOM 744 O O . GLU A 1 91 ? 6.579 5.461 -0.572 1.00 95.69 91 GLU A O 1
ATOM 749 N N . LEU A 1 92 ? 8.331 4.436 0.333 1.00 95.50 92 LEU A N 1
ATOM 750 C CA . LEU A 1 92 ? 7.514 3.784 1.364 1.00 95.50 92 LEU A CA 1
ATOM 751 C C . LEU A 1 92 ? 6.953 4.758 2.410 1.00 95.50 92 LEU A C 1
ATOM 753 O O . LEU A 1 92 ? 5.827 4.563 2.880 1.00 95.50 92 LEU A O 1
ATOM 757 N N . LEU A 1 93 ? 7.720 5.782 2.794 1.00 94.62 93 LEU A N 1
ATOM 758 C CA . LEU A 1 93 ? 7.363 6.688 3.886 1.00 94.62 93 LEU A CA 1
ATOM 759 C C . LEU A 1 93 ? 6.610 7.936 3.424 1.00 94.62 93 LEU A C 1
ATOM 761 O O . LEU A 1 93 ? 5.852 8.493 4.214 1.00 94.62 93 LEU A O 1
ATOM 765 N N . LYS A 1 94 ? 6.762 8.406 2.187 1.00 92.81 94 LYS A N 1
ATOM 766 C CA . LYS A 1 94 ? 6.140 9.639 1.671 1.00 92.81 94 LYS A CA 1
ATOM 767 C C . LYS A 1 94 ? 4.733 9.377 1.130 1.00 92.81 94 LYS A C 1
ATOM 769 O O . LYS A 1 94 ? 4.390 9.721 0.005 1.00 92.81 94 LYS A O 1
ATOM 774 N N . ASP A 1 95 ? 3.900 8.767 1.965 1.00 94.38 95 ASP A N 1
ATOM 775 C CA . ASP A 1 95 ? 2.521 8.421 1.634 1.00 94.38 95 ASP A CA 1
ATOM 776 C C . ASP A 1 95 ? 1.563 8.886 2.740 1.00 94.38 95 ASP A C 1
ATOM 778 O O . ASP A 1 95 ? 1.824 8.681 3.924 1.00 94.38 95 ASP A O 1
ATOM 782 N N . GLU A 1 96 ? 0.443 9.508 2.371 1.00 95.12 96 GLU A N 1
ATOM 783 C CA . GLU A 1 96 ? -0.577 9.975 3.324 1.00 95.12 96 GLU A CA 1
ATOM 784 C C . GLU A 1 96 ? -1.277 8.816 4.054 1.00 95.12 96 GLU A C 1
ATOM 786 O O . GLU A 1 96 ? -1.747 8.973 5.182 1.00 95.12 96 GLU A O 1
ATOM 791 N N . TYR A 1 97 ? -1.265 7.621 3.462 1.00 97.19 97 TYR A N 1
ATOM 792 C CA . TYR A 1 97 ? -1.865 6.418 4.034 1.00 97.19 97 TYR A CA 1
ATOM 793 C C . TYR A 1 97 ? -0.902 5.623 4.933 1.00 97.19 97 TYR A C 1
ATOM 795 O O . TYR A 1 97 ? -1.306 4.617 5.514 1.00 97.19 97 TYR A O 1
ATOM 803 N N . ARG A 1 98 ? 0.339 6.092 5.145 1.00 95.38 98 ARG A N 1
ATOM 804 C CA . ARG A 1 98 ? 1.347 5.438 6.015 1.00 95.38 98 ARG A CA 1
ATOM 805 C C . ARG A 1 98 ? 0.914 5.228 7.467 1.00 95.38 98 ARG A C 1
ATOM 807 O O . ARG A 1 98 ? 1.509 4.432 8.185 1.00 95.38 98 ARG A O 1
ATOM 814 N N . ILE A 1 99 ? -0.100 5.969 7.905 1.00 95.50 99 ILE A N 1
ATOM 815 C CA . ILE A 1 99 ? -0.696 5.875 9.241 1.00 95.50 99 ILE A CA 1
ATOM 816 C C . ILE A 1 99 ? -1.670 4.699 9.392 1.00 95.50 99 ILE A C 1
ATOM 818 O O . ILE A 1 99 ? -2.105 4.416 10.512 1.00 95.50 99 ILE A O 1
ATOM 822 N N . LEU A 1 100 ? -2.068 4.066 8.284 1.00 97.56 100 LEU A N 1
ATOM 823 C CA . LEU A 1 100 ? -2.935 2.900 8.305 1.00 97.56 100 LEU A CA 1
ATOM 824 C C . LEU A 1 100 ? -2.145 1.675 8.757 1.00 97.56 100 LEU A C 1
ATOM 826 O O . LEU A 1 100 ? -0.944 1.552 8.509 1.00 97.56 100 LEU A O 1
ATOM 830 N N . ILE A 1 101 ? -2.846 0.759 9.414 1.00 97.31 101 ILE A N 1
ATOM 831 C CA . ILE A 1 101 ? -2.249 -0.476 9.899 1.00 97.31 101 ILE A CA 1
ATOM 832 C C . ILE A 1 101 ? -1.587 -1.256 8.762 1.00 97.31 101 ILE A C 1
ATOM 834 O O . ILE A 1 101 ? -2.155 -1.394 7.679 1.00 97.31 101 ILE A O 1
ATOM 838 N N . ASP A 1 102 ? -0.367 -1.735 9.002 1.00 97.38 102 ASP A N 1
ATOM 839 C CA . ASP A 1 102 ? 0.419 -2.543 8.065 1.00 97.38 102 ASP A CA 1
ATOM 840 C C . ASP A 1 102 ? 0.610 -1.932 6.671 1.00 97.38 102 ASP A C 1
ATOM 842 O O . ASP A 1 102 ? 0.956 -2.646 5.725 1.00 97.38 102 ASP A O 1
ATOM 846 N N . TYR A 1 103 ? 0.404 -0.621 6.514 1.00 97.81 103 TYR A N 1
ATOM 847 C CA . TYR A 1 103 ? 0.392 0.002 5.194 1.00 97.81 103 TYR A CA 1
ATOM 848 C C . TYR A 1 103 ? 1.720 -0.176 4.468 1.00 97.81 103 TYR A C 1
ATOM 850 O O . TYR A 1 103 ? 1.730 -0.557 3.307 1.00 97.81 103 TYR A O 1
ATOM 858 N N . VAL A 1 104 ? 2.846 -0.000 5.160 1.00 97.62 104 VAL A N 1
ATOM 859 C CA . VAL A 1 104 ? 4.182 -0.158 4.563 1.00 97.62 104 VAL A CA 1
ATOM 860 C C . VAL A 1 104 ? 4.403 -1.573 4.028 1.00 97.62 104 VAL A C 1
ATOM 862 O O . VAL A 1 104 ? 4.881 -1.736 2.907 1.00 97.62 104 VAL A O 1
ATOM 865 N N . ARG A 1 105 ? 4.000 -2.604 4.785 1.00 97.81 105 ARG A N 1
ATOM 866 C CA . ARG A 1 105 ? 4.113 -4.005 4.345 1.00 97.81 105 ARG A CA 1
ATOM 867 C C . ARG A 1 105 ? 3.269 -4.258 3.099 1.00 97.81 105 ARG A C 1
ATOM 869 O O . ARG A 1 105 ? 3.715 -4.931 2.174 1.00 97.81 105 ARG A O 1
ATOM 876 N N . ASN A 1 106 ? 2.071 -3.684 3.047 1.00 98.44 106 ASN A N 1
ATOM 877 C CA . ASN A 1 106 ? 1.149 -3.862 1.928 1.00 98.44 106 ASN A CA 1
ATOM 878 C C . ASN A 1 106 ? 1.489 -2.999 0.709 1.00 98.44 106 ASN A C 1
ATOM 880 O O . ASN A 1 106 ? 1.303 -3.450 -0.419 1.00 98.44 106 ASN A O 1
ATOM 884 N N . LYS A 1 107 ? 2.079 -1.821 0.914 1.00 98.19 107 LYS A N 1
ATOM 885 C CA . LYS A 1 107 ? 2.685 -1.016 -0.147 1.00 98.19 107 LYS A CA 1
ATOM 886 C C . LYS A 1 107 ? 3.874 -1.754 -0.762 1.00 98.19 107 LYS A C 1
ATOM 888 O O . LYS A 1 107 ? 3.976 -1.819 -1.981 1.00 98.19 107 LYS A O 1
ATOM 893 N N . PHE A 1 108 ? 4.701 -2.407 0.057 1.00 98.38 108 PHE A N 1
ATOM 894 C CA . PHE A 1 108 ? 5.758 -3.277 -0.453 1.00 98.38 108 PHE A CA 1
ATOM 895 C C . PHE A 1 108 ? 5.198 -4.466 -1.252 1.00 98.38 108 PHE A C 1
ATOM 897 O O . PHE A 1 108 ? 5.668 -4.722 -2.353 1.00 98.38 108 PHE A O 1
ATOM 904 N N . ARG A 1 109 ? 4.151 -5.156 -0.769 1.00 98.44 109 ARG A N 1
ATOM 905 C CA . ARG A 1 109 ? 3.478 -6.224 -1.545 1.00 98.44 109 ARG A CA 1
ATOM 906 C C . ARG A 1 109 ? 2.963 -5.735 -2.895 1.00 98.44 109 ARG A C 1
ATOM 908 O O . ARG A 1 109 ? 3.084 -6.449 -3.881 1.00 98.44 109 ARG A O 1
ATOM 915 N N . ALA A 1 110 ? 2.435 -4.516 -2.953 1.00 98.38 110 ALA A N 1
ATOM 916 C CA . ALA A 1 110 ? 2.016 -3.907 -4.208 1.00 98.38 110 ALA A CA 1
ATOM 917 C C . ALA A 1 110 ? 3.183 -3.663 -5.177 1.00 98.38 110 ALA A C 1
ATOM 919 O O . ALA A 1 110 ? 3.010 -3.847 -6.378 1.00 98.38 110 ALA A O 1
ATOM 920 N N . MET A 1 111 ? 4.377 -3.330 -4.674 1.00 98.38 111 MET A N 1
ATOM 921 C CA . MET A 1 111 ? 5.590 -3.229 -5.501 1.00 98.38 111 MET A CA 1
ATOM 922 C C . MET A 1 111 ? 6.047 -4.584 -6.064 1.00 98.38 111 MET A C 1
ATOM 924 O O . MET A 1 111 ? 6.739 -4.611 -7.075 1.00 98.38 111 MET A O 1
ATOM 928 N N . LEU A 1 112 ? 5.651 -5.709 -5.452 1.00 98.50 112 LEU A N 1
ATOM 929 C CA . LEU A 1 112 ? 5.938 -7.057 -5.965 1.00 98.50 112 LEU A CA 1
ATOM 930 C C . LEU A 1 112 ? 5.029 -7.466 -7.142 1.00 98.50 112 LEU A C 1
ATOM 932 O O . LEU A 1 112 ? 5.182 -8.564 -7.682 1.00 98.50 112 LEU A O 1
ATOM 936 N N . ILE A 1 113 ? 4.084 -6.608 -7.542 1.00 98.50 113 ILE A N 1
ATOM 937 C CA . ILE A 1 113 ? 3.196 -6.836 -8.685 1.00 98.50 113 ILE A CA 1
ATOM 938 C C . ILE A 1 113 ? 3.864 -6.310 -9.962 1.00 98.50 113 ILE A C 1
ATOM 940 O O . ILE A 1 113 ? 3.860 -5.115 -10.262 1.00 98.50 113 ILE A O 1
ATOM 944 N N . LEU A 1 114 ? 4.431 -7.227 -10.735 1.00 98.25 114 LEU A N 1
ATOM 945 C CA . LEU A 1 114 ? 5.253 -6.944 -11.902 1.00 98.25 114 LEU A CA 1
ATOM 946 C C . LEU A 1 114 ? 4.426 -6.614 -13.148 1.00 98.25 114 LEU A C 1
ATOM 948 O O . LEU A 1 114 ? 3.351 -7.169 -13.381 1.00 98.25 114 LEU A O 1
ATOM 952 N N . SER A 1 115 ? 4.996 -5.705 -13.943 1.00 97.94 115 SER A N 1
ATOM 953 C CA . SER A 1 115 ? 4.793 -5.500 -15.386 1.00 97.94 115 SER A CA 1
ATOM 954 C C . SER A 1 115 ? 4.273 -6.656 -16.214 1.00 97.94 115 SER A C 1
ATOM 956 O O . SER A 1 115 ? 3.202 -6.662 -16.821 1.00 97.94 115 SER A O 1
ATOM 958 N N . ASP A 1 116 ? 5.191 -7.598 -16.268 1.00 97.62 116 ASP A N 1
ATOM 959 C CA . ASP A 1 116 ? 5.361 -8.623 -17.265 1.00 97.62 116 ASP A CA 1
ATOM 960 C C . ASP A 1 116 ? 6.343 -9.639 -16.659 1.00 97.62 116 ASP A C 1
ATOM 962 O O . ASP A 1 116 ? 6.806 -9.476 -15.520 1.00 97.62 116 ASP A O 1
ATOM 966 N N . PHE A 1 117 ? 6.675 -10.679 -17.407 1.00 96.88 117 PHE A N 1
ATOM 967 C CA . PHE A 1 117 ? 7.680 -11.650 -16.999 1.00 96.88 117 PHE A CA 1
ATOM 968 C C . PHE A 1 117 ? 9.111 -11.090 -17.144 1.00 96.88 117 PHE A C 1
ATOM 970 O O . PHE A 1 117 ? 9.376 -10.303 -18.059 1.00 96.88 117 PHE A O 1
ATOM 977 N N . PRO A 1 118 ? 10.042 -11.464 -16.240 1.00 96.38 118 PRO A N 1
ATOM 978 C CA . PRO A 1 118 ? 11.451 -11.090 -16.366 1.00 96.38 118 PRO A CA 1
ATOM 979 C C . PRO A 1 118 ? 12.064 -11.657 -17.649 1.00 96.38 118 PRO A C 1
ATOM 981 O O . PRO A 1 118 ? 11.663 -12.729 -18.108 1.00 96.38 118 PRO A O 1
ATOM 984 N N . LYS A 1 119 ? 13.042 -10.945 -18.220 1.00 96.06 119 LYS A N 1
ATOM 985 C CA . LYS A 1 119 ? 13.718 -11.368 -19.459 1.00 96.06 119 LYS A CA 1
ATOM 986 C C . LYS A 1 119 ? 15.059 -12.043 -19.195 1.00 96.06 119 LYS A C 1
ATOM 988 O O . LYS A 1 119 ? 15.476 -12.874 -19.993 1.00 96.06 119 LYS A O 1
ATOM 993 N N . GLU A 1 120 ? 15.737 -11.673 -18.111 1.00 94.00 120 GLU A N 1
ATOM 994 C CA . GLU A 1 120 ? 17.074 -12.178 -17.770 1.00 94.00 120 GLU A CA 1
ATOM 995 C C . GLU A 1 120 ? 17.037 -13.287 -16.712 1.00 94.00 120 GLU A C 1
ATOM 997 O O . GLU A 1 120 ? 18.027 -13.991 -16.518 1.00 94.00 120 GLU A O 1
ATOM 1002 N N . ILE A 1 121 ? 15.933 -13.404 -15.971 1.00 92.56 121 ILE A N 1
ATOM 1003 C CA . ILE A 1 121 ? 15.810 -14.319 -14.836 1.00 92.56 121 ILE A CA 1
ATOM 1004 C C . ILE A 1 121 ? 14.891 -15.484 -15.212 1.00 92.56 121 ILE A C 1
ATOM 1006 O O . ILE A 1 121 ? 13.674 -15.321 -15.260 1.00 92.56 121 ILE A O 1
ATOM 1010 N N . ASP A 1 122 ? 15.467 -16.677 -15.378 1.00 92.62 122 ASP A N 1
ATOM 1011 C CA . ASP A 1 122 ? 14.717 -17.892 -15.741 1.00 92.62 122 ASP A CA 1
ATOM 1012 C C . ASP A 1 122 ? 13.668 -18.290 -14.691 1.00 92.62 122 ASP A C 1
ATOM 1014 O O . ASP A 1 122 ? 12.596 -18.802 -15.011 1.00 92.62 122 ASP A O 1
ATOM 1018 N N . GLN A 1 123 ? 13.982 -18.084 -13.407 1.00 93.75 123 GLN A N 1
ATOM 1019 C CA . GLN A 1 123 ? 13.110 -18.446 -12.293 1.00 93.75 123 GLN A CA 1
ATOM 1020 C C . GLN A 1 123 ? 12.948 -17.290 -11.321 1.00 93.75 123 GLN A C 1
ATOM 1022 O O . GLN A 1 123 ? 13.909 -16.837 -10.697 1.00 93.75 123 GLN A O 1
ATOM 1027 N N . ILE A 1 124 ? 11.697 -16.863 -11.141 1.00 93.94 124 ILE A N 1
ATOM 1028 C CA . ILE A 1 124 ? 11.347 -15.812 -10.193 1.00 93.94 124 ILE A CA 1
ATOM 1029 C C . ILE A 1 124 ? 11.766 -16.252 -8.777 1.00 93.94 124 ILE A C 1
ATOM 1031 O O . ILE A 1 124 ? 11.272 -17.265 -8.265 1.00 93.94 124 ILE A O 1
ATOM 1035 N N . PRO A 1 125 ? 12.664 -15.500 -8.122 1.00 94.94 125 PRO A N 1
ATOM 1036 C CA . PRO A 1 125 ? 13.152 -15.835 -6.795 1.00 94.94 125 PRO A CA 1
ATOM 1037 C C . PRO A 1 125 ? 12.027 -15.756 -5.761 1.00 94.94 125 PRO A C 1
ATOM 1039 O O . PRO A 1 125 ? 11.147 -14.894 -5.814 1.00 94.94 125 PRO A O 1
ATOM 1042 N N . LYS A 1 126 ? 12.072 -16.668 -4.789 1.00 94.62 126 LYS A N 1
ATOM 1043 C CA . LYS A 1 126 ? 11.081 -16.761 -3.714 1.00 94.62 126 LYS A CA 1
ATOM 1044 C C . LYS A 1 126 ? 11.622 -16.137 -2.436 1.00 94.62 126 LYS A C 1
ATOM 1046 O O . LYS A 1 126 ? 12.780 -16.342 -2.075 1.00 94.62 126 LYS A O 1
ATOM 1051 N N . PHE A 1 127 ? 10.761 -15.414 -1.731 1.00 94.62 127 PHE A N 1
ATOM 1052 C CA . PHE A 1 127 ? 11.062 -14.912 -0.398 1.00 94.62 127 PHE A CA 1
ATOM 1053 C C . PHE A 1 127 ? 11.006 -16.052 0.632 1.00 94.62 127 PHE A C 1
ATOM 1055 O O . PHE A 1 127 ? 10.286 -17.034 0.431 1.00 94.62 127 PHE A O 1
ATOM 1062 N N . PRO A 1 128 ? 11.721 -15.931 1.765 1.00 93.50 128 PRO A N 1
ATOM 1063 C CA . PRO A 1 128 ? 11.630 -16.910 2.850 1.00 93.50 128 PRO A CA 1
ATOM 1064 C C . PRO A 1 128 ? 10.225 -16.969 3.476 1.00 93.50 128 PRO A C 1
ATOM 1066 O O . PRO A 1 128 ? 9.827 -17.994 4.028 1.00 93.50 128 PRO A O 1
ATOM 1069 N N . CYS A 1 129 ? 9.454 -15.883 3.379 1.00 94.19 129 CYS A N 1
ATOM 1070 C CA . CYS A 1 129 ? 8.098 -15.779 3.905 1.00 94.19 129 CYS A CA 1
ATOM 1071 C C . CYS A 1 129 ? 7.064 -16.016 2.800 1.00 94.19 129 CYS A C 1
ATOM 1073 O O . CYS A 1 129 ? 7.094 -15.353 1.769 1.00 94.19 129 CYS A O 1
ATOM 1075 N N . LYS A 1 130 ? 6.083 -16.892 3.053 1.00 94.00 130 LYS A N 1
ATOM 1076 C CA . LYS A 1 130 ? 5.030 -17.243 2.079 1.00 94.00 130 LYS A CA 1
ATOM 1077 C C . LYS A 1 130 ? 4.106 -16.078 1.697 1.00 94.00 130 LYS A C 1
ATOM 1079 O O . LYS A 1 130 ? 3.439 -16.150 0.680 1.00 94.00 130 LYS A O 1
ATOM 1084 N N . THR A 1 131 ? 4.050 -15.028 2.513 1.00 96.44 131 THR A N 1
ATOM 1085 C CA . THR A 1 131 ? 3.166 -13.863 2.326 1.00 96.44 131 THR A CA 1
ATOM 1086 C C . THR A 1 131 ? 3.748 -12.784 1.411 1.00 96.44 131 THR A C 1
ATOM 1088 O O . THR A 1 131 ? 3.143 -11.722 1.269 1.00 96.44 131 THR A O 1
ATOM 1091 N N . PHE A 1 132 ? 4.959 -12.993 0.892 1.00 97.81 132 PHE A N 1
ATOM 1092 C CA . PHE A 1 132 ? 5.613 -12.101 -0.057 1.00 97.81 132 PHE A CA 1
ATOM 1093 C C . PHE A 1 132 ? 6.040 -12.931 -1.261 1.00 97.81 132 PHE A C 1
ATOM 1095 O O . PHE A 1 132 ? 6.769 -13.913 -1.135 1.00 97.81 132 PHE A O 1
ATOM 1102 N N . ASN A 1 133 ? 5.559 -12.551 -2.431 1.00 97.25 133 ASN A N 1
ATOM 1103 C CA . ASN A 1 133 ? 5.776 -13.250 -3.684 1.00 97.25 133 ASN A CA 1
ATOM 1104 C C . ASN A 1 133 ? 5.638 -12.249 -4.825 1.00 97.25 133 ASN A C 1
ATOM 1106 O O . ASN A 1 133 ? 4.780 -11.371 -4.795 1.00 97.25 133 ASN A O 1
ATOM 1110 N N . PHE A 1 134 ? 6.479 -12.406 -5.840 1.00 98.19 134 PHE A N 1
ATOM 1111 C CA . PHE A 1 134 ? 6.283 -11.697 -7.091 1.00 98.19 134 PHE A CA 1
ATOM 1112 C C . PHE A 1 134 ? 5.100 -12.305 -7.839 1.00 98.19 134 PHE A C 1
ATOM 1114 O O . PHE A 1 134 ? 4.974 -13.530 -7.938 1.00 98.19 134 PHE A O 1
ATOM 1121 N N . VAL A 1 135 ? 4.243 -11.440 -8.366 1.00 98.12 135 VAL A N 1
ATOM 1122 C CA . VAL A 1 135 ? 3.094 -11.816 -9.195 1.00 98.12 135 VAL A CA 1
ATOM 1123 C C . VAL A 1 135 ? 3.071 -10.926 -10.425 1.00 98.12 135 VAL A C 1
ATOM 1125 O O . VAL A 1 135 ? 3.432 -9.760 -10.342 1.00 98.12 135 VAL A O 1
ATOM 1128 N N . VAL A 1 136 ? 2.658 -11.459 -11.570 1.00 98.19 136 VAL A N 1
ATOM 1129 C CA . VAL A 1 136 ? 2.583 -10.690 -12.818 1.00 98.19 136 VAL A CA 1
ATOM 1130 C C . VAL A 1 136 ? 1.147 -10.225 -13.032 1.00 98.19 136 VAL A C 1
ATOM 1132 O O . VAL A 1 136 ? 0.214 -11.025 -12.941 1.00 98.19 136 VAL A O 1
ATOM 1135 N N . LEU A 1 137 ? 0.975 -8.938 -13.325 1.00 98.44 137 LEU A N 1
ATOM 1136 C CA . LEU A 1 137 ? -0.299 -8.339 -13.717 1.00 98.44 137 LEU A CA 1
ATOM 1137 C C . LEU A 1 137 ? -0.034 -7.361 -14.855 1.00 98.44 137 LEU A C 1
ATOM 1139 O O . LEU A 1 137 ? 0.475 -6.264 -14.625 1.00 98.44 137 LEU A O 1
ATOM 1143 N N . ARG A 1 138 ? -0.393 -7.742 -16.079 1.00 98.31 138 ARG A N 1
ATOM 1144 C CA . ARG A 1 138 ? -0.255 -6.850 -17.232 1.00 98.31 138 ARG A CA 1
ATOM 1145 C C . ARG A 1 138 ? -1.334 -5.776 -17.215 1.00 98.31 138 ARG A C 1
ATOM 1147 O O . ARG A 1 138 ? -2.439 -6.022 -16.737 1.00 98.31 138 ARG A O 1
ATOM 1154 N N . ALA A 1 139 ? -1.030 -4.606 -17.767 1.00 97.56 139 ALA A N 1
ATOM 1155 C CA . ALA A 1 139 ? -1.977 -3.495 -17.815 1.00 97.56 139 ALA A CA 1
ATOM 1156 C C . ALA A 1 139 ? -3.211 -3.803 -18.684 1.00 97.56 139 ALA A C 1
ATOM 1158 O O . ALA A 1 139 ? -4.328 -3.476 -18.317 1.00 97.56 139 ALA A O 1
ATOM 1159 N N . ASP A 1 140 ? -3.036 -4.530 -19.781 1.00 96.69 140 ASP A N 1
ATOM 1160 C CA . ASP A 1 140 ? -4.109 -4.937 -20.693 1.00 96.69 140 ASP A CA 1
ATOM 1161 C C . ASP A 1 140 ? -4.908 -6.167 -20.216 1.00 96.69 140 ASP A C 1
ATOM 1163 O O . ASP A 1 140 ? -5.701 -6.725 -20.973 1.00 96.69 140 ASP A O 1
ATOM 1167 N N . SER A 1 141 ? -4.717 -6.602 -18.965 1.00 97.81 141 SER A N 1
ATOM 1168 C CA . SER A 1 141 ? -5.429 -7.754 -18.402 1.00 97.81 141 SER A CA 1
ATOM 1169 C C . SER A 1 141 ? -6.919 -7.466 -18.185 1.00 97.81 141 SER A C 1
ATOM 1171 O O . SER A 1 141 ? -7.329 -6.332 -17.945 1.00 97.81 141 SER A O 1
ATOM 1173 N N . THR A 1 142 ? -7.738 -8.519 -18.195 1.00 97.62 142 THR A N 1
ATOM 1174 C CA . THR A 1 142 ? -9.174 -8.423 -17.897 1.00 97.62 142 THR A CA 1
ATOM 1175 C C . THR A 1 142 ? -9.440 -8.180 -16.409 1.00 97.62 142 THR A C 1
ATOM 1177 O O . THR A 1 142 ? -8.633 -8.548 -15.553 1.00 97.62 142 THR A O 1
ATOM 1180 N N . ASP A 1 143 ? -10.617 -7.641 -16.080 1.00 97.56 143 ASP A N 1
ATOM 1181 C CA . ASP A 1 143 ? -11.040 -7.381 -14.694 1.00 97.56 143 ASP A CA 1
ATOM 1182 C C . ASP A 1 143 ? -10.991 -8.651 -13.820 1.00 97.56 143 ASP A C 1
ATOM 1184 O O . ASP A 1 143 ? -10.620 -8.590 -12.649 1.00 97.56 143 ASP A O 1
ATOM 1188 N N . GLN A 1 144 ? -11.262 -9.826 -14.404 1.00 98.25 144 GLN A N 1
ATOM 1189 C CA . GLN A 1 144 ? -11.159 -11.113 -13.710 1.00 98.25 144 GLN A CA 1
ATOM 1190 C C . GLN A 1 144 ? -9.714 -11.453 -13.315 1.00 98.25 144 GLN A C 1
ATOM 1192 O O . GLN A 1 144 ? -9.477 -11.969 -12.224 1.00 98.25 144 GLN A O 1
ATOM 1197 N N . ILE A 1 145 ? -8.738 -11.149 -14.179 1.00 98.50 145 ILE A N 1
ATOM 1198 C CA . ILE A 1 145 ? -7.312 -11.337 -13.875 1.00 98.50 145 ILE A CA 1
ATOM 1199 C C . ILE A 1 145 ? -6.871 -10.328 -12.810 1.00 98.50 145 ILE A C 1
ATOM 1201 O O . ILE A 1 145 ? -6.145 -10.699 -11.888 1.00 98.50 145 ILE A O 1
ATOM 1205 N N . TYR A 1 146 ? -7.348 -9.081 -12.881 1.00 98.56 146 TYR A N 1
ATOM 1206 C CA . TYR A 1 146 ? -7.132 -8.098 -11.815 1.00 98.56 146 TYR A CA 1
ATOM 1207 C C . TYR A 1 146 ? -7.670 -8.605 -10.471 1.00 98.56 146 TYR A C 1
ATOM 1209 O O . TYR A 1 146 ? -6.956 -8.532 -9.470 1.00 98.56 146 TYR A O 1
ATOM 1217 N N . ALA A 1 147 ? -8.884 -9.160 -10.445 1.00 98.50 147 ALA A N 1
ATOM 1218 C CA . ALA A 1 147 ? -9.480 -9.737 -9.243 1.00 98.50 147 ALA A CA 1
ATOM 1219 C C . ALA A 1 147 ? -8.665 -10.913 -8.706 1.00 98.50 147 ALA A C 1
ATOM 1221 O O . ALA A 1 147 ? -8.318 -10.928 -7.526 1.00 98.50 147 ALA A O 1
ATOM 1222 N N . ASP A 1 148 ? -8.292 -11.859 -9.563 1.00 98.62 148 ASP A N 1
ATOM 1223 C CA . ASP A 1 148 ? -7.500 -13.012 -9.148 1.00 98.62 148 ASP A CA 1
ATOM 1224 C C . ASP A 1 148 ? -6.125 -12.602 -8.592 1.00 98.62 148 ASP A C 1
ATOM 1226 O O . ASP A 1 148 ? -5.731 -13.019 -7.499 1.00 98.62 148 ASP A O 1
ATOM 1230 N N . VAL A 1 149 ? -5.404 -11.720 -9.288 1.00 98.50 149 VAL A N 1
ATOM 1231 C CA . VAL A 1 149 ? -4.074 -11.298 -8.838 1.00 98.50 149 VAL A CA 1
ATOM 1232 C C . VAL A 1 149 ? -4.157 -10.465 -7.558 1.00 98.50 149 VAL A C 1
ATOM 1234 O O . VAL A 1 149 ? -3.458 -10.772 -6.588 1.00 98.50 149 VAL A O 1
ATOM 1237 N N . LEU A 1 150 ? -5.011 -9.439 -7.511 1.00 98.50 150 LEU A N 1
ATOM 1238 C CA . LEU A 1 150 ? -5.064 -8.511 -6.378 1.00 98.50 150 LEU A CA 1
ATOM 1239 C C . LEU A 1 150 ? -5.703 -9.113 -5.128 1.00 98.50 150 LEU A C 1
ATOM 1241 O O . LEU A 1 150 ? -5.282 -8.762 -4.025 1.00 98.50 150 LEU A O 1
ATOM 1245 N N . ILE A 1 151 ? -6.675 -10.013 -5.269 1.00 98.31 151 ILE A N 1
ATOM 1246 C CA . ILE A 1 151 ? -7.388 -10.592 -4.124 1.00 98.31 151 ILE A CA 1
ATOM 1247 C C . ILE A 1 151 ? -6.731 -11.895 -3.662 1.00 98.31 151 ILE A C 1
ATOM 1249 O O . ILE A 1 151 ? -6.525 -12.067 -2.457 1.00 98.31 151 ILE A O 1
ATOM 1253 N N . ASN A 1 152 ? -6.386 -12.789 -4.596 1.00 97.94 152 ASN A N 1
ATOM 1254 C CA . ASN A 1 152 ? -5.974 -14.155 -4.260 1.00 97.94 152 ASN A CA 1
ATOM 1255 C C . ASN A 1 152 ? -4.451 -14.323 -4.207 1.00 97.94 152 ASN A C 1
ATOM 1257 O O . ASN A 1 152 ? -3.953 -15.030 -3.332 1.00 97.94 152 ASN A O 1
ATOM 1261 N N . LYS A 1 153 ? -3.702 -13.692 -5.124 1.00 98.12 153 LYS A N 1
ATOM 1262 C CA . LYS A 1 153 ? -2.262 -13.980 -5.309 1.00 98.12 153 LYS A CA 1
ATOM 1263 C C . LYS A 1 153 ? -1.314 -12.968 -4.664 1.00 98.12 153 LYS A C 1
ATOM 1265 O O . LYS A 1 153 ? -0.198 -13.340 -4.317 1.00 98.12 153 LYS A O 1
ATOM 1270 N N . SER A 1 154 ? -1.727 -11.709 -4.512 1.00 97.50 154 SER A N 1
ATOM 1271 C CA . SER A 1 154 ? -0.869 -10.610 -4.027 1.00 97.50 154 SER A CA 1
ATOM 1272 C C . SER A 1 154 ? -0.591 -10.636 -2.517 1.00 97.50 154 SER A C 1
ATOM 1274 O O . SER A 1 154 ? 0.274 -9.911 -2.029 1.00 97.50 154 SER A O 1
ATOM 1276 N N . HIS A 1 155 ? -1.378 -11.408 -1.757 1.00 98.19 155 HIS A N 1
ATOM 1277 C CA . HIS A 1 155 ? -1.372 -11.434 -0.289 1.00 98.19 155 HIS A CA 1
ATOM 1278 C C . HIS A 1 155 ? -1.528 -10.057 0.389 1.00 98.19 155 HIS A C 1
ATOM 1280 O O . HIS A 1 155 ? -1.226 -9.918 1.582 1.00 98.19 155 HIS A O 1
ATOM 1286 N N . ILE A 1 156 ? -2.036 -9.050 -0.333 1.00 98.50 156 ILE A N 1
ATOM 1287 C CA . ILE A 1 156 ? -2.343 -7.727 0.214 1.00 98.50 156 ILE A CA 1
ATOM 1288 C C . ILE A 1 156 ? -3.364 -7.891 1.352 1.00 98.50 156 ILE A C 1
ATOM 1290 O O . ILE A 1 156 ? -4.447 -8.455 1.180 1.00 98.50 156 ILE A O 1
ATOM 1294 N N . TYR A 1 157 ? -2.980 -7.406 2.530 1.00 98.12 157 TYR A N 1
ATOM 1295 C CA . TYR A 1 157 ? -3.705 -7.483 3.792 1.00 98.12 157 TYR A CA 1
ATOM 1296 C C . TYR A 1 157 ? -4.113 -8.908 4.204 1.00 98.12 157 TYR A C 1
ATOM 1298 O O . TYR A 1 157 ? -5.157 -9.118 4.818 1.00 98.12 157 TYR A O 1
ATOM 1306 N N . SER A 1 158 ? -3.284 -9.906 3.883 1.00 96.88 158 SER A N 1
ATOM 1307 C CA . SER A 1 158 ? -3.536 -11.314 4.234 1.00 96.88 158 SER A CA 1
ATOM 1308 C C . SER A 1 158 ? -3.559 -11.601 5.742 1.00 96.88 158 SER A C 1
ATOM 1310 O O . SER A 1 158 ? -4.110 -12.620 6.155 1.00 96.88 158 SER A O 1
ATOM 1312 N N . GLU A 1 159 ? -3.023 -10.705 6.573 1.00 95.88 159 GLU A N 1
ATOM 1313 C CA . GLU A 1 159 ? -3.092 -10.787 8.037 1.00 95.88 159 GLU A CA 1
ATOM 1314 C C . GLU A 1 159 ? -4.510 -10.568 8.587 1.00 95.88 159 GLU A C 1
ATOM 1316 O O . GLU A 1 159 ? -4.808 -10.978 9.712 1.00 95.88 159 GLU A O 1
ATOM 1321 N N . TYR A 1 160 ? -5.387 -9.934 7.803 1.00 96.81 160 TYR A N 1
ATOM 1322 C CA . TYR A 1 160 ? -6.740 -9.570 8.206 1.00 96.81 160 TYR A CA 1
ATOM 1323 C C . TYR A 1 160 ? -7.762 -10.420 7.457 1.00 96.81 160 TYR A C 1
ATOM 1325 O O . TYR A 1 160 ? -7.739 -10.556 6.232 1.00 96.81 160 TYR A O 1
ATOM 1333 N N . LYS A 1 161 ? -8.700 -10.996 8.212 1.00 95.88 161 LYS A N 1
ATOM 1334 C CA . LYS A 1 161 ? -9.804 -11.783 7.661 1.00 95.88 161 LYS A CA 1
ATOM 1335 C C . LYS A 1 161 ? -10.874 -10.848 7.096 1.00 95.88 161 LYS A C 1
ATOM 1337 O O . LYS A 1 161 ? -11.872 -10.588 7.757 1.00 95.88 161 LYS A O 1
ATOM 1342 N N . THR A 1 162 ? -10.653 -10.350 5.886 1.00 96.31 162 THR A N 1
ATOM 1343 C CA . THR A 1 162 ? -11.659 -9.583 5.139 1.00 96.31 162 THR A CA 1
ATOM 1344 C C . THR A 1 162 ? -12.384 -10.507 4.154 1.00 96.31 162 THR A C 1
ATOM 1346 O O . THR A 1 162 ? -11.698 -11.185 3.380 1.00 96.31 162 THR A O 1
ATOM 1349 N N . PRO A 1 163 ? -13.731 -10.545 4.154 1.00 96.94 163 PRO A N 1
ATOM 1350 C CA . PRO A 1 163 ? -14.509 -11.353 3.216 1.00 96.94 163 PRO A CA 1
ATOM 1351 C C . PRO A 1 163 ? -14.166 -11.056 1.751 1.00 96.94 163 PRO A C 1
ATOM 1353 O O . PRO A 1 163 ? -13.856 -9.915 1.397 1.00 96.94 163 PRO A O 1
ATOM 1356 N N . TYR A 1 164 ? -14.248 -12.079 0.896 1.00 97.12 164 TYR A N 1
ATOM 1357 C CA . TYR A 1 164 ? -13.947 -11.961 -0.535 1.00 97.12 164 TYR A CA 1
ATOM 1358 C C . TYR A 1 164 ? -14.820 -10.899 -1.219 1.00 97.12 164 TYR A C 1
ATOM 1360 O O . TYR A 1 164 ? -14.289 -10.045 -1.924 1.00 97.12 164 TYR A O 1
ATOM 1368 N N . ASP A 1 165 ? -16.121 -10.876 -0.922 1.00 97.50 165 ASP A N 1
ATOM 1369 C CA . ASP A 1 165 ? -17.081 -9.948 -1.537 1.00 97.50 165 ASP A CA 1
ATOM 1370 C C . ASP A 1 165 ? -16.751 -8.481 -1.253 1.00 97.50 165 ASP A C 1
ATOM 1372 O O . ASP A 1 165 ? -16.888 -7.621 -2.121 1.00 97.50 165 ASP A O 1
ATOM 1376 N N . VAL A 1 166 ? -16.236 -8.188 -0.054 1.00 97.50 166 VAL A N 1
ATOM 1377 C CA . VAL A 1 166 ? -15.787 -6.838 0.305 1.00 97.50 166 VAL A CA 1
ATOM 1378 C C . VAL A 1 166 ? -14.558 -6.452 -0.517 1.00 97.50 166 VAL A C 1
ATOM 1380 O O . VAL A 1 166 ? -14.506 -5.349 -1.063 1.00 97.50 166 VAL A O 1
ATOM 1383 N N . LYS A 1 167 ? -13.578 -7.357 -0.652 1.00 98.25 167 LYS A N 1
ATOM 1384 C CA . LYS A 1 167 ? -12.380 -7.116 -1.475 1.00 98.25 167 LYS A CA 1
ATOM 1385 C C . LYS A 1 167 ? -12.751 -6.907 -2.945 1.00 98.25 167 LYS A C 1
ATOM 1387 O O . LYS A 1 167 ? -12.287 -5.942 -3.554 1.00 98.25 167 LYS A O 1
ATOM 1392 N N . LEU A 1 168 ? -13.621 -7.761 -3.485 1.00 98.25 168 LEU A N 1
ATOM 1393 C CA . LEU A 1 168 ? -14.114 -7.674 -4.858 1.00 98.25 168 LEU A CA 1
ATOM 1394 C C . LEU A 1 168 ? -14.890 -6.377 -5.090 1.00 98.25 168 LEU A C 1
ATOM 1396 O O . LEU A 1 168 ? -14.638 -5.672 -6.063 1.00 98.25 168 LEU A O 1
ATOM 1400 N N . GLY A 1 169 ? -15.780 -6.008 -4.173 1.00 98.06 169 GLY A N 1
ATOM 1401 C CA . GLY A 1 169 ? -16.542 -4.774 -4.284 1.00 98.06 169 GLY A CA 1
ATOM 1402 C C . GLY A 1 169 ? -15.664 -3.516 -4.196 1.00 98.06 169 GLY A C 1
ATOM 1403 O O . GLY A 1 169 ? -15.905 -2.552 -4.924 1.00 98.06 169 GLY A O 1
ATOM 1404 N N . ILE A 1 170 ? -14.617 -3.511 -3.359 1.00 98.50 170 ILE A N 1
ATOM 1405 C CA . ILE A 1 170 ? -13.618 -2.427 -3.346 1.00 98.50 170 ILE A CA 1
ATOM 1406 C C . ILE A 1 170 ? -12.904 -2.353 -4.700 1.00 98.50 170 ILE A C 1
ATOM 1408 O O . ILE A 1 170 ? -12.798 -1.264 -5.268 1.00 98.50 170 ILE A O 1
ATOM 1412 N N . LEU A 1 171 ? -12.448 -3.492 -5.230 1.00 98.44 171 LEU A N 1
ATOM 1413 C CA . LEU A 1 171 ? -11.747 -3.553 -6.511 1.00 98.44 171 LEU A CA 1
ATOM 1414 C C . LEU A 1 171 ? -12.625 -3.088 -7.679 1.00 98.44 171 LEU A C 1
ATOM 1416 O O . LEU A 1 171 ? -12.189 -2.246 -8.459 1.00 98.44 171 LEU A O 1
ATOM 1420 N N . ASN A 1 172 ? -13.869 -3.556 -7.768 1.00 98.25 172 ASN A N 1
ATOM 1421 C CA . ASN A 1 172 ? -14.799 -3.165 -8.830 1.00 98.25 172 ASN A CA 1
ATOM 1422 C C . ASN A 1 172 ? -15.045 -1.651 -8.842 1.00 98.25 172 ASN A C 1
ATOM 1424 O O . ASN A 1 172 ? -15.117 -1.044 -9.913 1.00 98.25 172 ASN A O 1
ATOM 1428 N N . LYS A 1 173 ? -15.104 -1.013 -7.665 1.00 97.00 173 LYS A N 1
ATOM 1429 C CA . LYS A 1 173 ? -15.214 0.451 -7.562 1.00 97.00 173 LYS A CA 1
ATOM 1430 C C . LYS A 1 173 ? -13.955 1.160 -8.052 1.00 97.00 173 LYS A C 1
ATOM 1432 O O . LYS A 1 173 ? -14.072 2.195 -8.703 1.00 97.00 173 LYS A O 1
ATOM 1437 N N . VAL A 1 174 ? -12.772 0.617 -7.757 1.00 98.25 174 VAL A N 1
ATOM 1438 C CA . VAL A 1 174 ? -11.499 1.154 -8.265 1.00 98.25 174 VAL A CA 1
ATOM 1439 C C . VAL A 1 174 ? -11.428 1.024 -9.786 1.00 98.25 174 VAL A C 1
ATOM 1441 O O . VAL A 1 174 ? -11.166 2.016 -10.457 1.00 98.25 174 VAL A O 1
ATOM 1444 N N . LEU A 1 175 ? -11.728 -0.155 -10.337 1.00 97.25 175 LEU A N 1
ATOM 1445 C CA . LEU A 1 175 ? -11.730 -0.397 -11.784 1.00 97.25 175 LEU A CA 1
ATOM 1446 C C . LEU A 1 175 ? -12.728 0.515 -12.511 1.00 97.25 175 LEU A C 1
ATOM 1448 O O . LEU A 1 175 ? -12.366 1.180 -13.479 1.00 97.25 175 LEU A O 1
ATOM 1452 N N . SER A 1 176 ? -13.960 0.617 -12.004 1.00 96.62 176 SER A N 1
ATOM 1453 C CA . SER A 1 176 ? -14.989 1.505 -12.566 1.00 96.62 176 SER A CA 1
ATOM 1454 C C . SER A 1 176 ? -14.584 2.978 -12.472 1.00 96.62 176 SER A C 1
ATOM 1456 O O . SER A 1 176 ? -14.801 3.748 -13.404 1.00 96.62 176 SER A O 1
ATOM 1458 N N . GLY A 1 177 ? -13.968 3.382 -11.356 1.00 96.19 177 GLY A N 1
ATOM 1459 C CA . GLY A 1 177 ? -13.404 4.719 -11.185 1.00 96.19 177 GLY A CA 1
ATOM 1460 C C . GLY A 1 177 ? -12.328 5.016 -12.223 1.00 96.19 177 GLY A C 1
ATOM 1461 O O . GLY A 1 177 ? -12.428 6.021 -12.920 1.00 96.19 177 GLY A O 1
ATOM 1462 N N . GLN A 1 178 ? -11.368 4.103 -12.393 1.00 96.69 178 GLN A N 1
ATOM 1463 C CA . GLN A 1 178 ? -10.286 4.278 -13.358 1.00 96.69 178 GLN A CA 1
ATOM 1464 C C . GLN A 1 178 ? -10.817 4.374 -14.789 1.00 96.69 178 GLN A C 1
ATOM 1466 O O . GLN A 1 178 ? -10.409 5.276 -15.512 1.00 96.69 178 GLN A O 1
ATOM 1471 N N . ARG A 1 179 ? -11.769 3.517 -15.188 1.00 95.44 179 ARG A N 1
ATOM 1472 C CA . ARG A 1 179 ? -12.399 3.570 -16.523 1.00 95.44 179 ARG A CA 1
ATOM 1473 C C . ARG A 1 179 ? -13.091 4.909 -16.791 1.00 95.44 179 ARG A C 1
ATOM 1475 O O . ARG A 1 179 ? -13.008 5.411 -17.904 1.00 95.44 179 ARG A O 1
ATOM 1482 N N . ARG A 1 180 ? -13.727 5.516 -15.781 1.00 95.19 180 ARG A N 1
ATOM 1483 C CA . ARG A 1 180 ? -14.337 6.855 -15.910 1.00 95.19 180 ARG A CA 1
ATOM 1484 C C . ARG A 1 180 ? -13.303 7.966 -16.101 1.00 95.19 180 ARG A C 1
ATOM 1486 O O . ARG A 1 180 ? -13.606 8.958 -16.749 1.00 95.19 180 ARG A O 1
ATOM 1493 N N . SER A 1 181 ? -12.102 7.805 -15.548 1.00 94.12 181 SER A N 1
ATOM 1494 C CA . SER A 1 181 ? -10.994 8.756 -15.704 1.00 94.12 181 SER A CA 1
ATOM 1495 C C . SER A 1 181 ? -10.181 8.557 -16.989 1.00 94.12 181 SER A C 1
ATOM 1497 O O . SER A 1 181 ? -9.331 9.389 -17.302 1.00 94.12 181 SER A O 1
ATOM 1499 N N . GLN A 1 182 ? -10.397 7.466 -17.729 1.00 91.62 182 GLN A N 1
ATOM 1500 C CA . GLN A 1 182 ? -9.685 7.221 -18.980 1.00 91.62 182 GLN A CA 1
ATOM 1501 C C . GLN A 1 182 ? -10.149 8.158 -20.095 1.00 91.62 182 GLN A C 1
ATOM 1503 O O . GLN A 1 182 ? -11.293 8.608 -20.142 1.00 91.62 182 GLN A O 1
ATOM 1508 N N . LYS A 1 183 ? -9.242 8.417 -21.044 1.00 89.50 183 LYS A N 1
ATOM 1509 C CA . LYS A 1 183 ? -9.577 9.162 -22.259 1.00 89.50 183 LYS A CA 1
ATOM 1510 C C . LYS A 1 183 ? -10.679 8.422 -23.034 1.00 89.50 183 LYS A C 1
ATO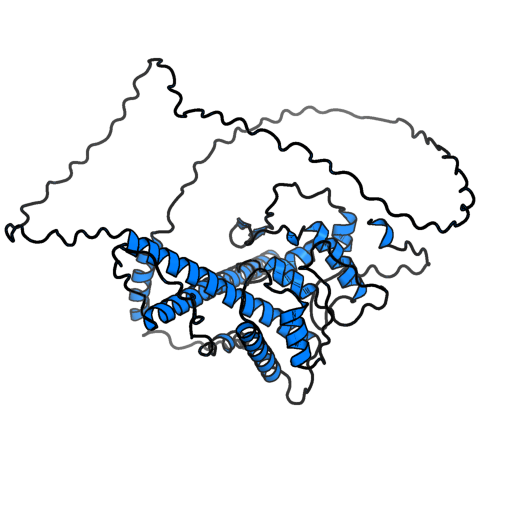M 1512 O O . LYS A 1 183 ? -10.583 7.197 -23.177 1.00 89.50 183 LYS A O 1
ATOM 1517 N N . PRO A 1 184 ? -11.681 9.142 -23.572 1.00 88.50 184 PRO A N 1
ATOM 1518 C CA . PRO A 1 184 ? -12.733 8.527 -24.371 1.00 88.50 184 PRO A CA 1
ATOM 1519 C C . PRO A 1 184 ? -12.113 7.762 -25.548 1.00 88.50 184 PRO A C 1
ATOM 1521 O O . PRO A 1 184 ? -11.266 8.292 -26.264 1.00 88.50 184 PRO A O 1
ATOM 1524 N N . GLY A 1 185 ? -12.504 6.495 -25.707 1.00 86.88 185 GLY A N 1
ATOM 1525 C CA . GLY A 1 185 ? -11.992 5.593 -26.746 1.00 86.88 185 GLY A CA 1
ATOM 1526 C C . GLY A 1 185 ? -10.879 4.632 -26.307 1.00 86.88 185 GLY A C 1
ATOM 1527 O O . GLY A 1 185 ? -10.541 3.730 -27.069 1.00 86.88 185 GLY A O 1
ATOM 1528 N N . SER A 1 186 ? -10.331 4.756 -25.091 1.00 90.69 186 SER A N 1
ATOM 1529 C CA . SER A 1 186 ? -9.394 3.753 -24.563 1.00 90.69 186 SER A CA 1
ATOM 1530 C C . SER A 1 186 ? -10.148 2.518 -24.068 1.00 90.69 186 SER A C 1
ATOM 1532 O O . SER A 1 186 ? -10.914 2.598 -23.112 1.00 90.69 186 SER A O 1
ATOM 1534 N N . THR A 1 187 ? -9.923 1.363 -24.693 1.00 90.50 187 THR A N 1
ATOM 1535 C CA . THR A 1 187 ? -10.532 0.086 -24.274 1.00 90.50 187 THR A CA 1
ATOM 1536 C C . THR A 1 187 ? -9.717 -0.649 -23.208 1.00 90.50 187 THR A C 1
ATOM 1538 O O . THR A 1 187 ? -10.269 -1.458 -22.462 1.00 90.50 187 THR A O 1
ATOM 1541 N N . TYR A 1 188 ? -8.414 -0.367 -23.124 1.00 95.12 188 TYR A N 1
ATOM 1542 C CA . TYR A 1 188 ? -7.461 -1.066 -22.258 1.00 95.12 188 TYR A CA 1
ATOM 1543 C C . TYR A 1 188 ? -6.824 -0.111 -21.244 1.00 95.12 188 TYR A C 1
ATOM 1545 O O . TYR A 1 188 ? -6.732 1.096 -21.485 1.00 95.12 188 TYR A O 1
ATOM 1553 N N . PHE A 1 189 ? -6.374 -0.642 -20.104 1.00 97.06 189 PHE A N 1
ATOM 1554 C CA . PHE A 1 189 ? -5.571 0.121 -19.152 1.00 97.06 189 PHE A CA 1
ATOM 1555 C C . PHE A 1 189 ? -4.123 0.216 -19.636 1.00 97.06 189 PHE A C 1
ATOM 1557 O O . PHE A 1 189 ? -3.546 -0.755 -20.127 1.00 97.06 189 PHE A O 1
ATOM 1564 N N . ASN A 1 190 ? -3.515 1.392 -19.482 1.00 96.75 190 ASN A N 1
ATOM 1565 C CA . ASN A 1 190 ? -2.072 1.552 -19.658 1.00 96.75 190 ASN A CA 1
ATOM 1566 C C . ASN A 1 190 ? -1.320 1.230 -18.347 1.00 96.75 190 ASN A C 1
ATOM 1568 O O . ASN A 1 190 ? -1.921 0.965 -17.302 1.00 96.75 190 ASN A O 1
ATOM 1572 N N . LYS A 1 191 ? 0.019 1.238 -18.372 1.00 97.06 191 LYS A N 1
ATOM 1573 C CA . LYS A 1 191 ? 0.821 0.922 -17.175 1.00 97.06 191 LYS A CA 1
ATOM 1574 C C . LYS A 1 191 ? 0.547 1.888 -16.019 1.00 97.06 191 LYS A C 1
ATOM 1576 O O . LYS A 1 191 ? 0.496 1.454 -14.868 1.00 97.06 191 LYS A O 1
ATOM 1581 N N . SER A 1 192 ? 0.355 3.174 -16.306 1.00 97.19 192 SER A N 1
ATOM 1582 C CA . SER A 1 192 ? 0.018 4.184 -15.296 1.00 97.19 192 SER A CA 1
ATOM 1583 C C . SER A 1 192 ? -1.359 3.943 -14.673 1.00 97.19 192 SER A C 1
ATOM 1585 O O . SER A 1 192 ? -1.474 3.998 -13.450 1.00 97.19 192 SER A O 1
ATOM 1587 N N . ASP A 1 193 ? -2.365 3.577 -15.471 1.00 97.69 193 ASP A N 1
ATOM 1588 C CA . ASP A 1 193 ? -3.694 3.179 -14.990 1.00 97.69 193 ASP A CA 1
ATOM 1589 C C . ASP A 1 193 ? -3.590 1.966 -14.063 1.00 97.69 193 ASP A C 1
ATOM 1591 O O . ASP A 1 193 ? -4.146 1.962 -12.967 1.00 97.69 193 ASP A O 1
ATOM 1595 N N . ARG A 1 194 ? -2.817 0.950 -14.462 1.00 98.00 194 ARG A N 1
ATOM 1596 C CA . ARG A 1 194 ? -2.552 -0.235 -13.637 1.00 98.00 194 ARG A CA 1
ATOM 1597 C C . ARG A 1 194 ? -1.928 0.137 -12.292 1.00 98.00 194 ARG A C 1
ATOM 1599 O O . ARG A 1 194 ? -2.393 -0.334 -11.257 1.00 98.00 194 ARG A O 1
ATOM 1606 N N . SER A 1 195 ? -0.895 0.978 -12.301 1.00 97.81 195 SER A N 1
ATOM 1607 C CA . SER A 1 195 ? -0.246 1.467 -11.077 1.00 97.81 195 SER A CA 1
ATOM 1608 C C . SER A 1 195 ? -1.242 2.203 -10.172 1.00 97.81 195 SER A C 1
ATOM 1610 O O . SER A 1 195 ? -1.313 1.935 -8.969 1.00 97.81 195 SER A O 1
ATOM 1612 N N . ALA A 1 196 ? -2.083 3.063 -10.757 1.00 97.88 196 ALA A N 1
ATOM 1613 C CA . ALA A 1 196 ? -3.134 3.775 -10.040 1.00 97.88 196 ALA A CA 1
ATOM 1614 C C . ALA A 1 196 ? -4.175 2.818 -9.435 1.00 97.88 196 ALA A C 1
ATOM 1616 O O . ALA A 1 196 ? -4.514 2.970 -8.262 1.00 97.88 196 ALA A O 1
ATOM 1617 N N . ILE A 1 197 ? -4.622 1.801 -10.180 1.00 98.44 197 ILE A N 1
ATOM 1618 C CA . ILE A 1 197 ? -5.557 0.769 -9.703 1.00 98.44 197 ILE A CA 1
ATOM 1619 C C . ILE A 1 197 ? -4.974 0.028 -8.497 1.00 98.44 197 ILE A C 1
ATOM 1621 O O . ILE A 1 197 ? -5.632 -0.069 -7.460 1.00 98.44 197 ILE A O 1
ATOM 1625 N N . ILE A 1 198 ? -3.733 -0.461 -8.600 1.00 98.62 198 ILE A N 1
ATOM 1626 C CA . ILE A 1 198 ? -3.064 -1.186 -7.508 1.00 98.62 198 ILE A CA 1
ATOM 1627 C C . ILE A 1 198 ? -2.974 -0.292 -6.265 1.00 98.62 198 ILE A C 1
ATOM 1629 O O . ILE A 1 198 ? -3.372 -0.702 -5.171 1.00 98.62 198 ILE A O 1
ATOM 1633 N N . LYS A 1 199 ? -2.500 0.948 -6.435 1.00 98.06 199 LYS A N 1
ATOM 1634 C CA . LYS A 1 199 ? -2.359 1.923 -5.348 1.00 98.06 199 LYS A CA 1
ATOM 1635 C C . LYS A 1 199 ? -3.701 2.214 -4.674 1.00 98.06 199 LYS A C 1
ATOM 1637 O O . LYS A 1 199 ? -3.809 2.099 -3.454 1.00 98.06 199 LYS A O 1
ATOM 1642 N N . GLN A 1 200 ? -4.734 2.532 -5.454 1.00 98.12 200 GLN A N 1
ATOM 1643 C CA . GLN A 1 200 ? -6.070 2.822 -4.931 1.00 98.12 200 GLN A CA 1
ATOM 1644 C C . GLN A 1 200 ? -6.688 1.611 -4.224 1.00 98.12 200 GLN A C 1
ATOM 1646 O O . GLN A 1 200 ? -7.333 1.775 -3.188 1.00 98.12 200 GLN A O 1
ATOM 1651 N N . TYR A 1 201 ? -6.478 0.397 -4.740 1.00 98.69 201 TYR A N 1
ATOM 1652 C CA . TYR A 1 201 ? -6.953 -0.828 -4.101 1.00 98.69 201 TYR A CA 1
ATOM 1653 C C . TYR A 1 201 ? -6.315 -1.030 -2.720 1.00 98.69 201 TYR A C 1
ATOM 1655 O O . TYR A 1 201 ? -7.039 -1.215 -1.739 1.00 98.69 201 TYR A O 1
ATOM 1663 N N . VAL A 1 202 ? -4.985 -0.910 -2.609 1.00 98.50 202 VAL A N 1
ATOM 1664 C CA . VAL A 1 202 ? -4.264 -1.012 -1.324 1.00 98.50 202 VAL A CA 1
ATOM 1665 C C . VAL A 1 202 ? -4.760 0.038 -0.332 1.00 98.50 202 VAL A C 1
ATOM 1667 O O . VAL A 1 202 ? -5.048 -0.292 0.818 1.00 98.50 202 VAL A O 1
ATOM 1670 N N . GLN A 1 203 ? -4.902 1.289 -0.773 1.00 98.12 203 GLN A N 1
ATOM 1671 C CA . GLN A 1 203 ? -5.359 2.397 0.070 1.00 98.12 203 GLN A CA 1
ATOM 1672 C C . GLN A 1 203 ? -6.787 2.178 0.581 1.00 98.12 203 GLN A C 1
ATOM 1674 O O . GLN A 1 203 ? -7.042 2.297 1.782 1.00 98.12 203 GLN A O 1
ATOM 1679 N N . ARG A 1 204 ? -7.722 1.813 -0.306 1.00 97.81 204 ARG A N 1
ATOM 1680 C CA . ARG A 1 204 ? -9.130 1.586 0.060 1.00 97.81 204 ARG A CA 1
ATOM 1681 C C . ARG A 1 204 ? -9.303 0.357 0.950 1.00 97.81 204 ARG A C 1
ATOM 1683 O O . ARG A 1 204 ? -10.066 0.419 1.915 1.00 97.81 204 ARG A O 1
ATOM 1690 N N . LEU A 1 205 ? -8.584 -0.731 0.673 1.00 98.44 205 LEU A N 1
ATOM 1691 C CA . LEU A 1 205 ? -8.624 -1.936 1.503 1.00 98.44 205 LEU A CA 1
ATOM 1692 C C . LEU A 1 205 ? -8.012 -1.685 2.887 1.00 98.44 205 LEU A C 1
ATOM 1694 O O . LEU A 1 205 ? -8.620 -2.035 3.898 1.00 98.44 205 LEU A O 1
ATOM 1698 N N . GLY A 1 206 ? -6.866 -1.002 2.949 1.00 98.12 206 GLY A N 1
ATOM 1699 C CA . GLY A 1 206 ? -6.249 -0.605 4.213 1.00 98.12 206 GLY A CA 1
ATOM 1700 C C . GLY A 1 206 ? -7.148 0.305 5.043 1.00 98.12 206 GLY A C 1
ATOM 1701 O O . GLY A 1 206 ? -7.269 0.128 6.257 1.00 98.12 206 GLY A O 1
ATOM 1702 N N . PHE A 1 207 ? -7.831 1.249 4.391 1.00 98.25 207 PHE A N 1
ATOM 1703 C CA . PHE A 1 207 ? -8.800 2.119 5.047 1.00 98.25 207 PHE A CA 1
ATOM 1704 C C . PHE A 1 207 ? -9.959 1.306 5.639 1.00 98.25 207 PHE A C 1
ATOM 1706 O O . PHE A 1 207 ? -10.278 1.475 6.816 1.00 98.25 207 PHE A O 1
ATOM 1713 N N . HIS A 1 208 ? -10.552 0.390 4.864 1.00 97.81 208 HIS A N 1
ATOM 1714 C CA . HIS A 1 208 ? -11.634 -0.478 5.336 1.00 97.81 208 HIS A CA 1
ATOM 1715 C C . HIS A 1 208 ? -11.218 -1.297 6.568 1.00 97.81 208 HIS A C 1
ATOM 1717 O O . HIS A 1 208 ? -11.909 -1.272 7.586 1.00 97.81 208 HIS A O 1
ATOM 1723 N N . ILE A 1 209 ? -10.053 -1.948 6.511 1.00 98.06 209 ILE A N 1
ATOM 1724 C CA . ILE A 1 209 ? -9.517 -2.758 7.614 1.00 98.06 209 ILE A CA 1
ATOM 1725 C C . ILE A 1 209 ? -9.276 -1.908 8.862 1.00 98.06 209 ILE A C 1
ATOM 1727 O O . ILE A 1 209 ? -9.587 -2.328 9.979 1.00 98.06 209 ILE A O 1
ATOM 1731 N N . GLN A 1 210 ? -8.747 -0.693 8.697 1.00 97.81 210 GLN A N 1
ATOM 1732 C CA . GLN A 1 210 ? -8.527 0.217 9.815 1.00 97.81 210 GLN A CA 1
ATOM 1733 C C . GLN A 1 210 ? -9.849 0.612 10.489 1.00 97.81 210 GLN A C 1
ATOM 1735 O O . GLN A 1 210 ? -9.913 0.651 11.721 1.00 97.81 210 GLN A O 1
ATOM 1740 N N . VAL A 1 211 ? -10.894 0.890 9.702 1.00 97.56 211 VAL A N 1
ATOM 1741 C CA . VAL A 1 211 ? -12.233 1.211 10.218 1.00 97.56 211 VAL A CA 1
ATOM 1742 C C . VAL A 1 211 ? -12.820 0.018 10.961 1.00 97.56 211 VAL A C 1
ATOM 1744 O O . VAL A 1 211 ? -13.234 0.171 12.109 1.00 97.56 211 VAL A O 1
ATOM 1747 N N . GLU A 1 212 ? -12.792 -1.170 10.357 1.00 96.94 212 GLU A N 1
ATOM 1748 C CA . GLU A 1 212 ? -13.304 -2.401 10.963 1.00 96.94 212 GLU A CA 1
ATOM 1749 C C . GLU A 1 212 ? -12.596 -2.715 12.291 1.00 96.94 212 GLU A C 1
ATOM 1751 O O . GLU A 1 212 ? -13.237 -3.049 13.290 1.00 96.94 212 GLU A O 1
ATOM 1756 N N . ARG A 1 213 ? -11.271 -2.536 12.341 1.00 96.69 213 ARG A N 1
ATOM 1757 C CA . ARG A 1 213 ? -10.472 -2.734 13.555 1.00 96.69 213 ARG A CA 1
ATOM 1758 C C . ARG A 1 213 ? -10.873 -1.776 14.676 1.00 96.69 213 ARG A C 1
ATOM 1760 O O . ARG A 1 213 ? -11.012 -2.214 15.818 1.00 96.69 213 ARG A O 1
ATOM 1767 N N . ILE A 1 214 ? -11.027 -0.484 14.376 1.00 97.00 214 ILE A N 1
ATOM 1768 C CA . ILE A 1 214 ? -11.445 0.513 15.376 1.00 97.00 214 ILE A CA 1
ATOM 1769 C C . ILE A 1 214 ? -12.870 0.209 15.838 1.00 97.00 214 ILE A C 1
ATOM 1771 O O . ILE A 1 214 ? -13.113 0.184 17.039 1.00 97.00 214 ILE A O 1
ATOM 1775 N N . TYR A 1 215 ? -13.770 -0.102 14.907 1.00 96.94 215 TYR A N 1
ATOM 1776 C CA . TYR A 1 215 ? -15.154 -0.454 15.201 1.00 96.94 215 TYR A CA 1
ATOM 1777 C C . TYR A 1 215 ? -15.252 -1.643 16.166 1.00 96.94 215 TYR A C 1
ATOM 1779 O O . TYR A 1 215 ? -15.870 -1.528 17.224 1.00 96.94 215 TYR A O 1
ATOM 1787 N N . LYS A 1 216 ? -14.552 -2.747 15.872 1.00 95.38 216 LYS A N 1
ATOM 1788 C CA . LYS A 1 216 ? -14.495 -3.930 16.749 1.00 95.38 216 LYS A CA 1
ATOM 1789 C C . LYS A 1 216 ? -13.928 -3.607 18.132 1.00 95.38 216 LYS A C 1
ATOM 1791 O O . LYS A 1 216 ? -14.430 -4.115 19.132 1.00 95.38 216 LYS A O 1
ATOM 1796 N N . ALA A 1 217 ? -12.906 -2.754 18.213 1.00 95.31 217 ALA A N 1
ATOM 1797 C CA . ALA A 1 217 ? -12.371 -2.304 19.497 1.00 95.31 217 ALA A CA 1
ATOM 1798 C C . ALA A 1 217 ? -13.398 -1.467 20.279 1.00 95.31 217 ALA A C 1
ATOM 1800 O O . ALA A 1 217 ? -13.580 -1.688 21.473 1.00 95.31 217 ALA A O 1
ATOM 1801 N N . THR A 1 218 ? -14.109 -0.556 19.607 1.00 95.00 218 THR A N 1
ATOM 1802 C CA . THR A 1 218 ? -15.155 0.273 20.219 1.00 95.00 218 THR A CA 1
ATOM 1803 C C . THR A 1 218 ? -16.324 -0.563 20.737 1.00 95.00 218 THR A C 1
ATOM 1805 O O . THR A 1 218 ? -16.792 -0.300 21.842 1.00 95.00 218 THR A O 1
ATOM 1808 N N . LEU A 1 219 ? -16.768 -1.581 19.992 1.00 92.31 219 LEU A N 1
ATOM 1809 C CA . LEU A 1 219 ? -17.816 -2.498 20.454 1.00 92.31 219 LEU A CA 1
ATOM 1810 C C . LEU A 1 219 ? -17.397 -3.232 21.733 1.00 92.31 219 LEU A C 1
ATOM 1812 O O . LEU A 1 219 ? -18.104 -3.155 22.735 1.00 92.31 219 LEU A O 1
ATOM 1816 N N . ARG A 1 220 ? -16.198 -3.830 21.744 1.00 92.62 220 ARG A N 1
ATOM 1817 C CA . ARG A 1 220 ? -15.661 -4.525 22.929 1.00 92.62 220 ARG A CA 1
ATOM 1818 C C . ARG A 1 220 ? -15.545 -3.607 24.145 1.00 92.62 220 ARG A C 1
ATOM 1820 O O . ARG A 1 220 ? -15.839 -4.022 25.261 1.00 92.62 220 ARG A O 1
ATOM 1827 N N . SER A 1 221 ? -15.133 -2.352 23.951 1.00 91.56 221 SER A N 1
ATOM 1828 C CA . SER A 1 221 ? -15.080 -1.375 25.045 1.00 91.56 221 SER A CA 1
ATOM 1829 C C . SER A 1 221 ? -16.470 -1.030 25.587 1.00 91.56 221 SER A C 1
ATOM 1831 O O . SER A 1 221 ? -16.629 -0.915 26.799 1.00 91.56 221 SER A O 1
ATOM 1833 N N . LYS A 1 222 ? -17.485 -0.894 24.722 1.00 90.25 222 LYS A N 1
ATOM 1834 C CA . LYS A 1 222 ? -18.872 -0.644 25.154 1.00 90.25 222 LYS A CA 1
ATOM 1835 C C . LYS A 1 222 ? -19.455 -1.837 25.919 1.00 90.25 222 LYS A C 1
ATOM 1837 O O . LYS A 1 222 ? -20.098 -1.636 26.945 1.00 90.25 222 LYS A O 1
ATOM 1842 N N . GLU A 1 223 ? -19.170 -3.060 25.478 1.00 87.56 223 GLU A N 1
ATOM 1843 C CA . GLU A 1 223 ? -19.566 -4.291 26.177 1.00 87.56 223 GLU A CA 1
ATOM 1844 C C . GLU A 1 223 ? -18.961 -4.367 27.586 1.00 87.56 223 GLU A C 1
ATOM 1846 O O . GLU A 1 223 ? -19.678 -4.622 28.552 1.00 87.56 223 GLU A O 1
ATOM 1851 N N . GLN A 1 224 ? -17.667 -4.062 27.736 1.00 88.06 224 GLN A N 1
ATOM 1852 C CA . GLN A 1 224 ? -17.001 -4.049 29.045 1.00 88.06 224 GLN A CA 1
ATOM 1853 C C . GLN A 1 224 ? -17.584 -3.001 30.002 1.00 88.06 224 GLN A C 1
ATOM 1855 O O . GLN A 1 224 ? -17.728 -3.270 31.193 1.00 88.06 224 GLN A O 1
ATOM 1860 N N . ILE A 1 225 ? -17.949 -1.820 29.493 1.00 87.69 225 ILE A N 1
ATOM 1861 C CA . ILE A 1 225 ? -18.585 -0.770 30.303 1.00 87.69 225 ILE A CA 1
ATOM 1862 C C . ILE A 1 225 ? -19.967 -1.219 30.790 1.00 87.69 225 ILE A C 1
ATOM 1864 O O . ILE A 1 225 ? -20.317 -0.954 31.938 1.00 87.69 225 ILE A O 1
ATOM 1868 N N . ASN A 1 226 ? -20.737 -1.919 29.954 1.00 83.44 226 ASN A N 1
ATOM 1869 C CA . ASN A 1 226 ? -22.054 -2.425 30.343 1.00 83.44 226 ASN A CA 1
ATOM 1870 C C . ASN A 1 226 ? -21.969 -3.525 31.414 1.00 83.44 226 ASN A C 1
ATOM 1872 O O . ASN A 1 226 ? -22.842 -3.580 32.270 1.00 83.44 226 ASN A O 1
ATOM 1876 N N . ILE A 1 227 ? -20.908 -4.343 31.418 1.00 84.88 227 ILE A N 1
ATOM 1877 C CA . ILE A 1 227 ? -20.664 -5.354 32.467 1.00 84.88 227 ILE A CA 1
ATOM 1878 C C . ILE A 1 227 ? -20.303 -4.701 33.809 1.00 84.88 227 ILE A C 1
ATOM 1880 O O . ILE A 1 227 ? -20.665 -5.209 34.865 1.00 84.88 227 ILE A O 1
ATOM 1884 N N . LEU A 1 228 ? -19.564 -3.588 33.778 1.00 83.44 228 LEU A N 1
ATOM 1885 C CA . LEU A 1 228 ? -19.058 -2.931 34.984 1.00 83.44 228 LEU A CA 1
ATOM 1886 C C . LEU A 1 228 ? -20.045 -1.965 35.638 1.00 83.44 228 LEU A C 1
ATOM 1888 O O . LEU A 1 228 ? -19.750 -1.502 36.736 1.00 83.44 228 LEU A O 1
ATOM 1892 N N . LYS A 1 229 ? -21.177 -1.640 35.002 1.00 77.62 229 LYS A N 1
ATOM 1893 C CA . LYS A 1 229 ? -22.247 -0.878 35.656 1.00 77.62 229 LYS A CA 1
ATOM 1894 C C . LYS A 1 229 ? -22.873 -1.778 36.727 1.00 77.62 229 LYS A C 1
ATOM 1896 O O . LYS A 1 229 ? -23.572 -2.722 36.359 1.00 77.62 229 LYS A O 1
ATOM 1901 N N . PRO A 1 230 ? -22.606 -1.543 38.027 1.00 68.94 230 PRO A N 1
ATOM 1902 C CA . PRO A 1 230 ? -23.214 -2.334 39.082 1.00 68.94 230 PRO A CA 1
ATOM 1903 C C . PRO A 1 230 ? -24.726 -2.146 38.989 1.00 68.94 230 PRO A C 1
ATOM 1905 O O . PRO A 1 230 ? -25.195 -1.029 38.767 1.00 68.94 230 PRO A O 1
ATOM 1908 N N . LEU A 1 231 ? -25.471 -3.235 39.156 1.00 65.38 231 LEU A N 1
ATOM 1909 C CA . LEU A 1 231 ? -26.922 -3.247 39.337 1.00 65.38 231 LEU A CA 1
ATOM 1910 C C . LEU A 1 231 ? -27.299 -2.594 40.683 1.00 65.38 231 LEU A C 1
ATOM 1912 O O . LEU A 1 231 ? -27.970 -3.206 41.509 1.00 65.38 231 LEU A O 1
ATOM 1916 N N . ASP A 1 232 ? -26.889 -1.348 40.922 1.00 65.38 232 ASP A N 1
ATOM 1917 C CA . ASP A 1 232 ? -27.344 -0.535 42.059 1.00 65.38 232 ASP A CA 1
ATOM 1918 C C . ASP A 1 232 ? -28.769 0.009 41.812 1.00 65.38 232 ASP A C 1
ATOM 1920 O O . ASP A 1 232 ? -29.132 1.102 42.237 1.00 65.38 232 ASP A O 1
ATOM 1924 N N . GLU A 1 233 ? -29.614 -0.775 41.137 1.00 59.12 233 GLU A N 1
ATOM 1925 C CA . GLU A 1 233 ? -31.045 -0.500 40.952 1.00 59.12 233 GLU A CA 1
ATOM 1926 C C . GLU A 1 233 ? -31.897 -0.984 42.137 1.00 59.12 233 GLU A C 1
ATOM 1928 O O . GLU A 1 233 ? -33.110 -0.828 42.127 1.00 59.12 233 GLU A O 1
ATOM 1933 N N . ASN A 1 234 ? -31.272 -1.473 43.215 1.00 60.19 234 ASN A N 1
ATOM 1934 C CA . ASN A 1 234 ? -31.946 -1.654 44.506 1.00 60.19 234 ASN A CA 1
ATOM 1935 C C . ASN A 1 234 ? -31.760 -0.468 45.472 1.00 60.19 234 ASN A C 1
ATOM 1937 O O . ASN A 1 234 ? -32.049 -0.600 46.659 1.00 60.19 234 ASN A O 1
ATOM 1941 N N . SER A 1 235 ? -31.319 0.701 44.994 1.00 56.34 235 SER A N 1
ATOM 1942 C CA . SER A 1 235 ? -31.349 1.940 45.786 1.00 56.34 235 SER A CA 1
ATOM 1943 C C . SER A 1 235 ? -32.593 2.775 45.460 1.00 56.34 235 SER A C 1
ATOM 1945 O O . SER A 1 235 ? -32.502 3.921 45.022 1.00 56.34 235 SER A O 1
ATOM 1947 N N . GLU A 1 236 ? -33.775 2.196 45.685 1.00 59.25 236 GLU A N 1
ATOM 1948 C CA . GLU A 1 236 ? -35.002 2.965 45.892 1.00 59.25 236 GLU A CA 1
ATOM 1949 C C . GLU A 1 236 ? -35.478 2.836 47.342 1.00 59.25 236 GLU A C 1
ATOM 1951 O O . GLU A 1 236 ? -35.384 1.786 47.971 1.00 59.25 236 GLU A O 1
ATOM 1956 N N . MET A 1 237 ? -36.035 3.951 47.822 1.00 53.88 237 MET A N 1
ATOM 1957 C CA . MET A 1 237 ? -36.655 4.204 49.126 1.00 53.88 237 MET A CA 1
ATOM 1958 C C . MET A 1 237 ? -35.754 4.535 50.327 1.00 53.88 237 MET A C 1
ATOM 1960 O O . MET A 1 237 ? -35.844 3.862 51.343 1.00 53.88 237 MET A O 1
ATOM 1964 N N . ILE A 1 238 ? -35.078 5.699 50.320 1.00 46.72 238 ILE A N 1
ATOM 1965 C CA . ILE A 1 238 ? -35.186 6.640 51.464 1.00 46.72 238 ILE A CA 1
ATOM 1966 C C . ILE A 1 238 ? -35.279 8.108 50.990 1.00 46.72 238 ILE A C 1
ATOM 1968 O O . ILE A 1 238 ? -34.286 8.791 50.776 1.00 46.72 238 ILE A O 1
ATOM 1972 N N . SER A 1 239 ? -36.530 8.570 50.949 1.00 50.34 239 SER A N 1
ATOM 1973 C CA . SER A 1 239 ? -37.080 9.899 51.282 1.00 50.34 239 SER A CA 1
ATOM 1974 C C . SER A 1 239 ? -36.659 11.189 50.532 1.00 50.34 239 SER A C 1
ATOM 1976 O O . SER A 1 239 ? -35.474 11.484 50.378 1.00 50.34 239 SER A O 1
ATOM 1978 N N . PRO A 1 240 ? -37.633 12.066 50.208 1.00 66.50 240 PRO A N 1
ATOM 1979 C CA . PRO A 1 240 ? -37.400 13.337 49.535 1.00 66.50 240 PRO A CA 1
ATOM 1980 C C . PRO A 1 240 ? -37.404 14.524 50.513 1.00 66.50 240 PRO A C 1
ATOM 1982 O O . PRO A 1 240 ? -38.374 15.259 50.530 1.00 66.50 240 PRO A O 1
ATOM 1985 N N . PHE A 1 241 ? -36.378 14.778 51.331 1.00 55.97 241 PHE A N 1
ATOM 1986 C CA . PHE A 1 241 ? -36.342 16.037 52.107 1.00 55.97 241 PHE A CA 1
ATOM 1987 C C . PHE A 1 241 ? -34.931 16.432 52.570 1.00 55.97 241 PHE A C 1
ATOM 1989 O O . PHE A 1 241 ? -34.439 15.922 53.571 1.00 55.97 241 PHE A O 1
ATOM 1996 N N . LYS A 1 242 ? -34.331 17.436 51.913 1.00 48.50 242 LYS A N 1
ATOM 1997 C CA . LYS A 1 242 ? -33.952 18.745 52.499 1.00 48.50 242 LYS A CA 1
ATOM 1998 C C . LYS A 1 242 ? -32.914 19.467 51.634 1.00 48.50 242 LYS A C 1
ATOM 2000 O O . LYS A 1 242 ? -31.921 18.915 51.179 1.00 48.50 242 LYS A O 1
ATOM 2005 N N . SER A 1 243 ? -33.205 20.742 51.438 1.00 59.25 243 SER A N 1
ATOM 2006 C CA . SER A 1 243 ? -32.479 21.767 50.700 1.00 59.25 243 SER A CA 1
ATOM 2007 C C . SER A 1 243 ? -30.994 21.907 51.084 1.00 59.25 243 SER A C 1
ATOM 2009 O O . SER A 1 243 ? -30.649 21.808 52.265 1.00 59.25 243 SER A O 1
ATOM 2011 N N . PRO A 1 244 ? -30.104 22.225 50.120 1.00 48.34 244 PRO A N 1
ATOM 2012 C CA . PRO A 1 244 ? -28.696 22.464 50.405 1.00 48.34 244 PRO A CA 1
ATOM 2013 C C . PRO A 1 244 ? -28.511 23.840 51.060 1.00 48.34 244 PRO A C 1
ATOM 2015 O O . PRO A 1 244 ? -28.580 24.884 50.410 1.00 48.34 244 PRO A O 1
ATOM 2018 N N . LYS A 1 245 ? -28.252 23.845 52.372 1.00 51.59 245 LYS A N 1
ATOM 2019 C CA . LYS A 1 245 ? -27.679 25.001 53.068 1.00 51.59 245 LYS A CA 1
ATOM 2020 C C . LYS A 1 245 ? -26.186 25.101 52.743 1.00 51.59 245 LYS A C 1
ATOM 2022 O O . LYS A 1 245 ? -25.418 24.204 53.060 1.00 51.59 245 LYS A O 1
ATOM 2027 N N . THR A 1 246 ? -25.827 26.239 52.151 1.00 51.72 246 THR A N 1
ATOM 2028 C CA . THR A 1 246 ? -24.580 27.003 52.335 1.00 51.72 246 THR A CA 1
ATOM 2029 C C . THR A 1 246 ? -23.246 26.251 52.267 1.00 51.72 246 THR A C 1
ATOM 2031 O O . THR A 1 246 ? -22.820 25.568 53.194 1.00 51.72 246 THR A O 1
ATOM 2034 N N . SER A 1 247 ? -22.531 26.534 51.184 1.00 52.00 247 SER A N 1
ATOM 2035 C CA . SER A 1 247 ? -21.132 26.228 50.900 1.00 52.00 247 SER A CA 1
ATOM 2036 C C . SER A 1 247 ? -20.179 26.532 52.072 1.00 52.00 247 SER A C 1
ATOM 2038 O O . SER A 1 247 ? -20.125 27.682 52.522 1.00 52.00 247 SER A O 1
ATOM 2040 N N . PRO A 1 248 ? -19.324 25.586 52.508 1.00 50.06 248 PRO A N 1
ATOM 2041 C CA . PRO A 1 248 ? -18.163 25.923 53.308 1.00 50.06 248 PRO A CA 1
ATOM 2042 C C . PRO A 1 248 ? -17.037 26.398 52.381 1.00 50.06 248 PRO A C 1
ATOM 2044 O O . PRO A 1 248 ? -16.536 25.693 51.508 1.00 50.06 248 PRO A O 1
ATOM 2047 N N . ARG A 1 249 ? -16.665 27.657 52.589 1.00 49.22 249 ARG A N 1
ATOM 2048 C CA . ARG A 1 249 ? -15.541 28.380 51.993 1.00 49.22 249 ARG A CA 1
ATOM 2049 C C . ARG A 1 249 ? -14.244 27.562 52.130 1.00 49.22 249 ARG A C 1
ATOM 2051 O O . ARG A 1 249 ? -13.748 27.389 53.243 1.00 49.22 249 ARG A O 1
ATOM 2058 N N . LEU A 1 250 ? -13.681 27.102 51.005 1.00 50.53 250 LEU A N 1
ATOM 2059 C CA . LEU A 1 250 ? -12.344 26.500 50.948 1.00 50.53 250 LEU A CA 1
ATOM 2060 C C . LEU A 1 250 ? -11.315 27.508 51.481 1.00 50.53 250 LEU A C 1
ATOM 2062 O O . LEU A 1 250 ? -10.992 28.500 50.824 1.00 50.53 250 LEU A O 1
ATOM 2066 N N . LYS A 1 251 ? -10.790 27.259 52.683 1.00 51.94 251 LYS A N 1
ATOM 2067 C CA . LYS A 1 251 ? -9.587 27.933 53.171 1.00 51.94 251 LYS A CA 1
ATOM 2068 C C . LYS A 1 251 ? -8.388 27.314 52.460 1.00 51.94 251 LYS A C 1
ATOM 2070 O O . LYS A 1 251 ? -8.135 26.120 52.582 1.00 51.94 251 LYS A O 1
ATOM 2075 N N . GLN A 1 252 ? -7.659 28.144 51.723 1.00 51.19 252 GLN A N 1
ATOM 2076 C CA . GLN A 1 252 ? -6.367 27.810 51.136 1.00 51.19 252 GLN A CA 1
ATOM 2077 C C . GLN A 1 252 ? -5.375 27.483 52.263 1.00 51.19 252 GLN A C 1
ATOM 2079 O O . GLN A 1 252 ? -4.830 28.383 52.902 1.00 51.19 252 GLN A O 1
ATOM 2084 N N . GLN A 1 253 ? -5.151 26.197 52.536 1.00 48.56 253 GLN A N 1
ATOM 2085 C CA . GLN A 1 253 ? -4.023 25.764 53.353 1.00 48.56 253 GLN A CA 1
ATOM 2086 C C . GLN A 1 253 ? -2.759 25.787 52.490 1.00 48.56 253 GLN A C 1
ATOM 2088 O O . GLN A 1 253 ? -2.599 24.997 51.563 1.00 48.56 253 GLN A O 1
ATOM 2093 N N . LYS A 1 254 ? -1.863 26.729 52.800 1.00 51.12 254 LYS A N 1
ATOM 2094 C CA . LYS A 1 254 ? -0.482 26.748 52.313 1.00 51.12 254 LYS A CA 1
ATOM 2095 C C . LYS A 1 254 ? 0.252 25.546 52.910 1.00 51.12 254 LYS A C 1
ATOM 2097 O O . LYS A 1 254 ? 0.431 25.480 54.123 1.00 51.12 254 LYS A O 1
ATOM 2102 N N . SER A 1 255 ? 0.680 24.611 52.069 1.00 48.41 255 SER A N 1
ATOM 2103 C CA . SER A 1 255 ? 1.560 23.513 52.462 1.00 48.41 255 SER A CA 1
ATOM 2104 C C . SER A 1 255 ? 3.002 24.018 52.576 1.00 48.41 255 SER A C 1
ATOM 2106 O O . SER A 1 255 ? 3.694 24.187 51.572 1.00 48.41 255 SER A O 1
ATOM 2108 N N . THR A 1 256 ? 3.462 24.266 53.798 1.00 50.34 256 THR A N 1
ATOM 2109 C CA . THR A 1 256 ? 4.883 24.408 54.133 1.00 50.34 256 THR A CA 1
ATOM 2110 C C . THR A 1 256 ? 5.459 23.022 54.417 1.00 50.34 256 THR A C 1
ATOM 2112 O O . THR A 1 256 ? 5.285 22.472 55.501 1.00 50.34 256 THR A O 1
ATOM 2115 N N . LEU A 1 257 ? 6.150 22.447 53.431 1.00 42.38 257 LEU A N 1
ATOM 2116 C CA . LEU A 1 257 ? 6.998 21.271 53.625 1.00 42.38 257 LEU A CA 1
ATOM 2117 C C . LEU A 1 257 ? 8.257 21.698 54.391 1.00 42.38 257 LEU A C 1
ATOM 2119 O O . LEU A 1 257 ? 9.114 22.390 53.845 1.00 42.38 257 LEU A O 1
ATOM 2123 N N . LYS A 1 258 ? 8.365 21.295 55.660 1.00 45.94 258 LYS A N 1
ATOM 2124 C CA . LYS A 1 258 ? 9.644 21.262 56.375 1.00 45.94 258 LYS A CA 1
ATOM 2125 C C . LYS A 1 258 ? 10.314 19.921 56.072 1.00 45.94 258 LYS A C 1
ATOM 2127 O O . LYS A 1 258 ? 9.775 18.881 56.439 1.00 45.94 258 LYS A O 1
ATOM 2132 N N . LEU A 1 259 ? 11.468 19.957 55.404 1.00 44.22 259 LEU A N 1
ATOM 2133 C CA . LEU A 1 259 ? 12.405 18.834 55.385 1.00 44.22 259 LEU A CA 1
ATOM 2134 C C . LEU A 1 259 ? 12.960 18.667 56.805 1.00 44.22 259 LEU A C 1
ATOM 2136 O O . LEU A 1 259 ? 13.567 19.592 57.341 1.00 44.22 259 LEU A O 1
ATOM 2140 N N . GLY A 1 260 ? 12.708 17.507 57.404 1.00 43.66 260 GLY A N 1
ATOM 2141 C CA . GLY A 1 260 ? 13.383 17.039 58.607 1.00 43.66 260 GLY A CA 1
ATOM 2142 C C . GLY A 1 260 ? 14.435 16.008 58.221 1.00 43.66 260 GLY A C 1
ATOM 2143 O O . GLY A 1 260 ? 14.117 15.026 57.551 1.00 43.66 260 GLY A O 1
ATOM 2144 N N . ASP A 1 261 ? 15.670 16.275 58.630 1.00 49.62 261 ASP A N 1
ATOM 2145 C CA . ASP A 1 261 ? 16.819 15.385 58.525 1.00 49.62 261 ASP A CA 1
ATOM 2146 C C . ASP A 1 261 ? 16.643 14.117 59.368 1.00 49.62 261 ASP A C 1
ATOM 2148 O O . ASP A 1 261 ? 16.220 14.176 60.520 1.00 49.62 261 ASP A O 1
ATOM 2152 N N . GLY A 1 262 ? 17.075 12.997 58.786 1.00 49.22 262 GLY A N 1
ATOM 2153 C CA . GLY A 1 262 ? 17.654 11.858 59.495 1.00 49.22 262 GLY A CA 1
ATOM 2154 C C . GLY A 1 262 ? 16.707 10.962 60.294 1.00 49.22 262 GLY A C 1
ATOM 2155 O O . GLY A 1 262 ? 16.355 11.273 61.422 1.00 49.22 262 GLY A O 1
ATOM 2156 N N . LEU A 1 263 ? 16.451 9.754 59.777 1.00 40.78 263 LEU A N 1
ATOM 2157 C CA . LEU A 1 263 ? 16.759 8.514 60.505 1.00 40.78 263 LEU A CA 1
ATOM 2158 C C . LEU A 1 263 ? 16.584 7.275 59.618 1.00 40.78 263 LEU A C 1
ATOM 2160 O O . LEU A 1 263 ? 15.558 7.031 58.989 1.00 40.78 263 LEU A O 1
ATOM 2164 N N . VAL A 1 264 ? 17.663 6.500 59.598 1.00 53.59 264 VAL A N 1
ATOM 2165 C CA . VAL A 1 264 ? 17.859 5.207 58.951 1.00 53.59 264 VAL A CA 1
ATOM 2166 C C . VAL A 1 264 ? 16.794 4.207 59.402 1.00 53.59 264 VAL A C 1
ATOM 2168 O O . VAL A 1 264 ? 16.778 3.811 60.563 1.00 53.59 264 VAL A O 1
ATOM 2171 N N . THR A 1 265 ? 15.975 3.712 58.474 1.00 43.25 265 THR A N 1
ATOM 2172 C CA . THR A 1 265 ? 15.289 2.419 58.618 1.00 43.25 265 THR A CA 1
ATOM 2173 C C . THR A 1 265 ? 15.268 1.679 57.278 1.00 43.25 265 THR A C 1
ATOM 2175 O O . THR A 1 265 ? 15.185 2.267 56.203 1.00 43.25 265 THR A O 1
ATOM 2178 N N . LYS A 1 266 ? 15.491 0.367 57.368 1.00 48.78 266 LYS A N 1
ATOM 2179 C CA . LYS A 1 266 ? 15.835 -0.566 56.286 1.00 48.78 266 LYS A CA 1
ATOM 2180 C C . LYS A 1 266 ? 14.678 -0.752 55.283 1.00 48.78 266 LYS A C 1
ATOM 2182 O O . LYS A 1 266 ? 13.523 -0.715 55.701 1.00 48.78 266 LYS A O 1
ATOM 2187 N N . PRO A 1 267 ? 14.957 -1.033 53.995 1.00 51.84 267 PRO A N 1
ATOM 2188 C CA . PRO A 1 267 ? 13.911 -1.286 53.012 1.00 51.84 267 PRO A CA 1
ATOM 2189 C C . PRO A 1 267 ? 13.258 -2.659 53.224 1.00 51.84 267 PRO A C 1
ATOM 2191 O O . PRO A 1 267 ? 13.928 -3.690 53.281 1.00 51.84 267 PRO A O 1
ATOM 2194 N N . ILE A 1 268 ? 11.930 -2.648 53.302 1.00 45.53 268 ILE A N 1
ATOM 2195 C CA . ILE A 1 268 ? 11.054 -3.819 53.233 1.00 45.53 268 ILE A CA 1
ATOM 2196 C C . ILE A 1 268 ? 10.947 -4.229 51.751 1.00 45.53 268 ILE A C 1
ATOM 2198 O O . ILE A 1 268 ? 10.535 -3.399 50.936 1.00 45.53 268 ILE A O 1
ATOM 2202 N N . PRO A 1 269 ? 11.312 -5.463 51.357 1.00 49.78 269 PRO A N 1
ATOM 2203 C CA . PRO A 1 269 ? 11.152 -5.913 49.982 1.00 49.78 269 PRO A CA 1
ATOM 2204 C C . PRO A 1 269 ? 9.679 -6.217 49.687 1.00 49.78 269 PRO A C 1
ATOM 2206 O O . PRO A 1 269 ? 9.046 -7.062 50.315 1.00 49.78 269 PRO A O 1
ATOM 2209 N N . LEU A 1 270 ? 9.148 -5.511 48.694 1.00 48.59 270 LEU A N 1
ATOM 2210 C CA . LEU A 1 270 ? 7.762 -5.553 48.238 1.00 48.59 270 LEU A CA 1
ATOM 2211 C C . LEU A 1 270 ? 7.574 -6.542 47.073 1.00 48.59 270 LEU A C 1
ATOM 2213 O O . LEU A 1 270 ? 6.993 -6.169 46.070 1.00 48.59 270 LEU A O 1
ATOM 2217 N N . PHE A 1 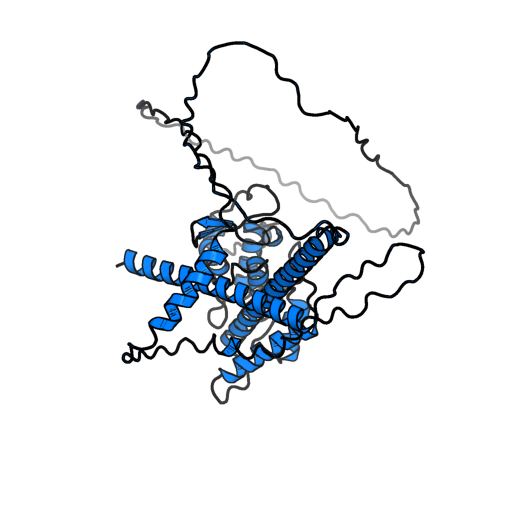271 ? 8.058 -7.788 47.163 1.00 49.53 271 PHE A N 1
ATOM 2218 C CA . PHE A 1 271 ? 7.677 -8.849 46.210 1.00 49.53 271 PHE A CA 1
ATOM 2219 C C . PHE A 1 271 ? 7.792 -10.250 46.835 1.00 49.53 271 PHE A C 1
ATOM 2221 O O . PHE A 1 271 ? 8.871 -10.603 47.315 1.00 49.53 271 PHE A O 1
ATOM 2228 N N . PRO A 1 272 ? 6.740 -11.091 46.790 1.00 45.75 272 PRO A N 1
ATOM 2229 C CA . PRO A 1 272 ? 6.881 -12.511 47.080 1.00 45.75 272 PRO A CA 1
ATOM 2230 C C . PRO A 1 272 ? 7.567 -13.214 45.899 1.00 45.75 272 PRO A C 1
ATOM 2232 O O . PRO A 1 272 ? 7.025 -13.307 44.796 1.00 45.75 272 PRO A O 1
ATOM 2235 N N . SER A 1 273 ? 8.779 -13.718 46.129 1.00 43.25 273 SER A N 1
ATOM 2236 C CA . SER A 1 273 ? 9.488 -14.611 45.214 1.00 43.25 273 SER A CA 1
ATOM 2237 C C . SER A 1 273 ? 8.888 -16.019 45.287 1.00 43.25 273 SER A C 1
ATOM 2239 O O . SER A 1 273 ? 9.316 -16.840 46.100 1.00 43.25 273 SER A O 1
ATOM 2241 N N . ASN A 1 274 ? 7.919 -16.321 44.422 1.00 40.81 274 ASN A N 1
ATOM 2242 C CA . ASN A 1 274 ? 7.500 -17.701 44.185 1.00 40.81 274 ASN A CA 1
ATOM 2243 C C . ASN A 1 274 ? 8.402 -18.311 43.112 1.00 40.81 274 ASN A C 1
ATOM 2245 O O . ASN A 1 274 ? 8.269 -18.052 41.918 1.00 40.81 274 ASN A O 1
ATOM 2249 N N . GLY A 1 275 ? 9.356 -19.115 43.577 1.00 45.03 275 GLY A N 1
ATOM 2250 C CA . GLY A 1 275 ? 10.205 -19.946 42.741 1.00 45.03 275 GLY A CA 1
ATOM 2251 C C . GLY A 1 275 ? 9.423 -21.119 42.163 1.00 45.03 275 GLY A C 1
ATOM 2252 O O . GLY A 1 275 ? 9.257 -22.143 42.819 1.00 45.03 275 GLY A O 1
ATOM 2253 N N . THR A 1 276 ? 9.003 -21.006 40.907 1.00 40.53 276 THR A N 1
ATOM 2254 C CA . THR A 1 276 ? 8.636 -22.162 40.082 1.00 40.53 276 THR A CA 1
ATOM 2255 C C . THR A 1 276 ? 9.827 -22.531 39.207 1.00 40.53 276 THR A C 1
ATOM 2257 O O . THR A 1 276 ? 10.153 -21.841 38.241 1.00 40.53 276 THR A O 1
ATOM 2260 N N . LYS A 1 277 ? 10.499 -23.626 39.573 1.00 40.22 277 LYS A N 1
ATOM 2261 C CA . LYS A 1 277 ? 11.516 -24.291 38.755 1.00 40.22 277 LYS A CA 1
ATOM 2262 C C . LYS A 1 277 ? 10.844 -24.799 37.475 1.00 40.22 277 LYS A C 1
ATOM 2264 O O . LYS A 1 277 ? 10.095 -25.770 37.525 1.00 40.22 277 LYS A O 1
ATOM 2269 N N . PHE A 1 278 ? 11.107 -24.159 36.340 1.00 36.97 278 PHE A N 1
ATOM 2270 C CA . PHE A 1 278 ? 10.791 -24.743 35.039 1.00 36.97 278 PHE A CA 1
ATOM 2271 C C . PHE A 1 278 ? 11.812 -25.841 34.738 1.00 36.97 278 PHE A C 1
ATOM 2273 O O . PHE A 1 278 ? 13.004 -25.584 34.585 1.00 36.97 278 PHE A O 1
ATOM 2280 N N . VAL A 1 279 ? 11.323 -27.078 34.702 1.00 44.91 279 VAL A N 1
ATOM 2281 C CA . VAL A 1 279 ? 12.054 -28.252 34.227 1.00 44.91 279 VAL A CA 1
ATOM 2282 C C . VAL A 1 279 ? 12.025 -28.229 32.700 1.00 44.91 279 VAL A C 1
ATOM 2284 O O . VAL A 1 279 ? 10.960 -28.173 32.087 1.00 44.91 279 VAL A O 1
ATOM 2287 N N . SER A 1 280 ? 13.205 -28.245 32.088 1.00 46.59 280 SER A N 1
ATOM 2288 C CA . SER A 1 280 ? 13.404 -28.316 30.641 1.00 46.59 280 SER A CA 1
ATOM 2289 C C . SER A 1 280 ? 12.782 -29.592 30.050 1.00 46.59 280 SER A C 1
ATOM 2291 O O . SER A 1 280 ? 13.017 -30.674 30.597 1.00 46.59 280 SER A O 1
ATOM 2293 N N . PRO A 1 281 ? 12.064 -29.530 28.912 1.00 49.50 281 PRO A N 1
ATOM 2294 C CA . PRO A 1 281 ? 11.572 -30.729 28.246 1.00 49.50 281 PRO A CA 1
ATOM 2295 C C . PRO A 1 281 ? 12.732 -31.552 27.683 1.00 49.50 281 PRO A C 1
ATOM 2297 O O . PRO A 1 281 ? 13.520 -31.102 26.849 1.00 49.50 281 PRO A O 1
ATOM 2300 N N . THR A 1 282 ? 12.828 -32.781 28.168 1.00 40.59 282 THR A N 1
ATOM 2301 C CA . THR A 1 282 ? 13.777 -33.805 27.750 1.00 40.59 282 THR A CA 1
ATOM 2302 C C . THR A 1 282 ? 13.471 -34.251 26.318 1.00 40.59 282 THR A C 1
ATOM 2304 O O . THR A 1 282 ? 12.323 -34.518 25.964 1.00 40.59 282 THR A O 1
ATOM 2307 N N . LYS A 1 283 ? 14.524 -34.362 25.499 1.00 41.66 283 LYS A N 1
ATOM 2308 C CA . LYS A 1 283 ? 14.534 -35.025 24.186 1.00 41.66 283 LYS A CA 1
ATOM 2309 C C . LYS A 1 283 ? 13.829 -36.386 24.264 1.00 41.66 283 LYS A C 1
ATOM 2311 O O . LYS A 1 283 ? 14.375 -37.316 24.854 1.00 41.66 283 LYS A O 1
ATOM 2316 N N . ARG A 1 284 ? 12.681 -36.539 23.594 1.00 38.47 284 ARG A N 1
ATOM 2317 C CA . ARG A 1 284 ? 12.174 -37.859 23.198 1.00 38.47 284 ARG A CA 1
ATOM 2318 C C . ARG A 1 284 ? 12.780 -38.247 21.854 1.00 38.47 284 ARG A C 1
ATOM 2320 O O . ARG A 1 284 ? 12.432 -37.721 20.803 1.00 38.47 284 ARG A O 1
ATOM 2327 N N . ARG A 1 285 ? 13.746 -39.150 21.967 1.00 39.59 285 ARG A N 1
ATOM 2328 C CA . ARG A 1 285 ? 14.326 -39.997 20.932 1.00 39.59 285 ARG A CA 1
ATOM 2329 C C . ARG A 1 285 ? 13.347 -41.150 20.713 1.00 39.59 285 ARG A C 1
ATOM 2331 O O . ARG A 1 285 ? 13.171 -41.919 21.646 1.00 39.59 285 ARG A O 1
ATOM 2338 N N . ASN A 1 286 ? 12.749 -41.261 19.528 1.00 40.16 286 ASN A N 1
ATOM 2339 C CA . ASN A 1 286 ? 12.128 -42.508 19.085 1.00 40.16 286 ASN A CA 1
ATOM 2340 C C . ASN A 1 286 ? 12.811 -42.985 17.799 1.00 40.16 286 ASN A C 1
ATOM 2342 O O . ASN A 1 286 ? 12.811 -42.301 16.776 1.00 40.16 286 ASN A O 1
ATOM 2346 N N . SER A 1 287 ? 13.450 -44.136 17.987 1.00 38.34 287 SER A N 1
ATOM 2347 C CA . SER A 1 287 ? 13.690 -45.275 17.098 1.00 38.34 287 SER A CA 1
ATOM 2348 C C . SER A 1 287 ? 12.639 -45.426 15.982 1.00 38.34 287 SER A C 1
ATOM 2350 O O . SER A 1 287 ? 11.454 -45.209 16.213 1.00 38.34 287 SER A O 1
ATOM 2352 N N . GLU A 1 288 ? 13.054 -45.603 14.727 1.00 36.03 288 GLU A N 1
ATOM 2353 C CA . GLU A 1 288 ? 13.464 -46.888 14.120 1.00 36.03 288 GLU A CA 1
ATOM 2354 C C . GLU A 1 288 ? 12.245 -47.635 13.567 1.00 36.03 288 GLU A C 1
ATOM 2356 O O . GLU A 1 288 ? 11.500 -48.278 14.298 1.00 36.03 288 GLU A O 1
ATOM 2361 N N . LEU A 1 289 ? 12.056 -47.535 12.252 1.00 44.50 289 LEU A N 1
ATOM 2362 C CA . LEU A 1 289 ? 11.563 -48.652 11.462 1.00 44.50 289 LEU A CA 1
ATOM 2363 C C . LEU A 1 289 ? 12.196 -48.541 10.077 1.00 44.50 289 LEU A C 1
ATOM 2365 O O . LEU A 1 289 ? 11.957 -47.595 9.327 1.00 44.50 289 LEU A O 1
ATOM 2369 N N . ALA A 1 290 ? 13.115 -49.467 9.845 1.00 39.53 290 ALA A N 1
ATOM 2370 C CA . ALA A 1 290 ? 13.729 -49.743 8.569 1.00 39.53 290 ALA A CA 1
ATOM 2371 C C . ALA A 1 290 ? 12.712 -50.448 7.669 1.00 39.53 290 ALA A C 1
ATOM 2373 O O . ALA A 1 290 ? 11.973 -51.303 8.146 1.00 39.53 290 ALA A O 1
ATOM 2374 N N . GLU A 1 291 ? 12.742 -50.145 6.377 1.00 50.31 291 GLU A N 1
ATOM 2375 C CA . GLU A 1 291 ? 12.586 -51.182 5.365 1.00 50.31 291 GLU A CA 1
ATOM 2376 C C . GLU A 1 291 ? 13.428 -50.822 4.139 1.00 50.31 291 GLU A C 1
ATOM 2378 O O . GLU A 1 291 ? 13.466 -49.682 3.666 1.00 50.31 291 GLU A O 1
ATOM 2383 N N . GLU A 1 292 ? 14.204 -51.819 3.738 1.00 38.97 292 GLU A N 1
ATOM 2384 C CA . GLU A 1 292 ? 15.199 -51.843 2.682 1.00 38.97 292 GLU A CA 1
ATOM 2385 C C . GLU A 1 292 ? 14.554 -51.708 1.303 1.00 38.97 292 GLU A C 1
ATOM 2387 O O . GLU A 1 292 ? 13.571 -52.380 1.026 1.00 38.97 292 GLU A O 1
ATOM 2392 N N . MET A 1 293 ? 15.190 -50.976 0.385 1.00 49.41 293 MET A N 1
ATOM 2393 C CA . MET A 1 293 ? 15.370 -51.461 -0.989 1.00 49.41 293 MET A CA 1
ATOM 2394 C C . MET A 1 293 ? 16.674 -50.897 -1.559 1.00 49.41 293 MET A C 1
ATOM 2396 O O . MET A 1 293 ? 16.866 -49.690 -1.704 1.00 49.41 293 MET A O 1
ATOM 2400 N N . HIS A 1 294 ? 17.586 -51.817 -1.856 1.00 40.22 294 HIS A N 1
ATOM 2401 C CA . HIS A 1 294 ? 18.874 -51.585 -2.488 1.00 40.22 294 HIS A CA 1
ATOM 2402 C C . HIS A 1 294 ? 18.723 -51.256 -3.980 1.00 40.22 294 HIS A C 1
ATOM 2404 O O . HIS A 1 294 ? 18.102 -52.010 -4.724 1.00 40.22 294 HIS A O 1
ATOM 2410 N N . SER A 1 295 ? 19.421 -50.222 -4.451 1.00 45.00 295 SER A N 1
ATOM 2411 C CA . SER A 1 295 ? 19.945 -50.190 -5.822 1.00 45.00 295 SER A CA 1
ATOM 2412 C C . SER A 1 295 ? 21.265 -49.423 -5.845 1.00 45.00 295 SER A C 1
ATOM 2414 O O . SER A 1 295 ? 21.311 -48.219 -5.593 1.00 45.00 295 SER A O 1
ATOM 2416 N N . ALA A 1 296 ? 22.340 -50.164 -6.095 1.00 44.31 296 ALA A N 1
ATOM 2417 C CA . ALA A 1 296 ? 23.713 -49.695 -6.150 1.00 44.31 296 ALA A CA 1
ATOM 2418 C C . ALA A 1 296 ? 23.948 -48.745 -7.336 1.00 44.31 296 ALA A C 1
ATOM 2420 O O . ALA A 1 296 ? 23.599 -49.064 -8.472 1.00 44.31 296 ALA A O 1
ATOM 2421 N N . LEU A 1 297 ? 24.609 -47.616 -7.072 1.00 56.56 297 LEU A N 1
ATOM 2422 C CA . LEU A 1 297 ? 25.223 -46.757 -8.084 1.00 56.56 297 LEU A CA 1
ATOM 2423 C C . LEU A 1 297 ? 26.704 -46.512 -7.733 1.00 56.56 297 LEU A C 1
ATOM 2425 O O . LEU A 1 297 ? 27.039 -46.420 -6.548 1.00 56.56 297 LEU A O 1
ATOM 2429 N N . PRO A 1 298 ? 27.593 -46.439 -8.742 1.00 71.31 298 PRO A N 1
ATOM 2430 C CA . PRO A 1 298 ? 29.044 -46.390 -8.561 1.00 71.31 298 PRO A CA 1
ATOM 2431 C C . PRO A 1 298 ? 29.563 -45.014 -8.087 1.00 71.31 298 PRO A C 1
ATOM 2433 O O . PRO A 1 298 ? 28.910 -43.992 -8.311 1.00 71.31 298 PRO A O 1
ATOM 2436 N N . PRO A 1 299 ? 30.749 -44.970 -7.444 1.00 67.06 299 PRO A N 1
ATOM 2437 C CA . PRO A 1 299 ? 31.298 -43.761 -6.831 1.00 67.06 299 PRO A CA 1
ATOM 2438 C C . PRO A 1 299 ? 31.839 -42.747 -7.859 1.00 67.06 299 PRO A C 1
ATOM 2440 O O . PRO A 1 299 ? 32.438 -43.149 -8.861 1.00 67.06 299 PRO A O 1
ATOM 2443 N N . PRO A 1 300 ? 31.698 -41.430 -7.606 1.00 67.75 300 PRO A N 1
ATOM 2444 C CA . PRO A 1 300 ? 32.282 -40.394 -8.452 1.00 67.75 300 PRO A CA 1
ATOM 2445 C C . PRO A 1 300 ? 33.801 -40.238 -8.219 1.00 67.75 300 PRO A C 1
ATOM 2447 O O . PRO A 1 300 ? 34.274 -40.396 -7.089 1.00 67.75 300 PRO A O 1
ATOM 2450 N N . PRO A 1 301 ? 34.579 -39.889 -9.263 1.00 65.62 301 PRO A N 1
ATOM 2451 C CA . PRO A 1 301 ? 36.020 -39.687 -9.162 1.00 65.62 301 PRO A CA 1
ATOM 2452 C C . PRO A 1 301 ? 36.396 -38.416 -8.382 1.00 65.62 301 PRO A C 1
ATOM 2454 O O . PRO A 1 301 ? 35.711 -37.393 -8.416 1.00 65.62 301 PRO A O 1
ATOM 2457 N N . ALA A 1 302 ? 37.523 -38.521 -7.677 1.00 52.69 302 ALA A N 1
ATOM 2458 C CA . ALA A 1 302 ? 38.068 -37.556 -6.733 1.00 52.69 302 ALA A CA 1
ATOM 2459 C C . ALA A 1 302 ? 38.316 -36.156 -7.326 1.00 52.69 302 ALA A C 1
ATOM 2461 O O . ALA A 1 302 ? 38.903 -35.995 -8.395 1.00 52.69 302 ALA A O 1
ATOM 2462 N N . ALA A 1 303 ? 37.920 -35.135 -6.563 1.00 49.12 303 ALA A N 1
ATOM 2463 C CA . ALA A 1 303 ? 38.214 -33.737 -6.841 1.00 49.12 303 ALA A CA 1
ATOM 2464 C C . ALA A 1 303 ? 39.694 -33.394 -6.547 1.00 49.12 303 ALA A C 1
ATOM 2466 O O . ALA A 1 303 ? 40.244 -33.861 -5.545 1.00 49.12 303 ALA A O 1
ATOM 2467 N N . PRO A 1 304 ? 40.338 -32.544 -7.367 1.00 57.69 304 PRO A N 1
ATOM 2468 C CA . PRO A 1 304 ? 41.720 -32.126 -7.164 1.00 57.69 304 PRO A CA 1
ATOM 2469 C C . PRO A 1 304 ? 41.856 -31.071 -6.053 1.00 57.69 304 PRO A C 1
ATOM 2471 O O . PRO A 1 304 ? 41.198 -30.030 -6.042 1.00 57.69 304 PRO A O 1
ATOM 2474 N N . THR A 1 305 ? 42.779 -31.333 -5.132 1.00 48.53 305 THR A N 1
ATOM 2475 C CA . THR A 1 305 ? 43.246 -30.443 -4.065 1.00 48.53 305 THR A CA 1
ATOM 2476 C C . THR A 1 305 ? 44.019 -29.254 -4.646 1.00 48.53 305 THR A C 1
ATOM 2478 O O . THR A 1 305 ? 45.176 -29.373 -5.050 1.00 48.53 305 THR A O 1
ATOM 2481 N N . LEU A 1 306 ? 43.402 -28.069 -4.657 1.00 46.84 306 LEU A N 1
ATOM 2482 C CA . LEU A 1 306 ? 44.086 -26.815 -4.977 1.00 46.84 306 LEU A CA 1
ATOM 2483 C C . LEU A 1 306 ? 44.859 -26.302 -3.754 1.00 46.84 306 LEU A C 1
ATOM 2485 O O . LEU A 1 306 ? 44.288 -25.965 -2.717 1.00 46.84 306 LEU A O 1
ATOM 2489 N N . LYS A 1 307 ? 46.186 -26.246 -3.895 1.00 48.56 307 LYS A N 1
ATOM 2490 C CA . LYS A 1 307 ? 47.130 -25.691 -2.918 1.00 48.56 307 LYS A CA 1
ATOM 2491 C C . LYS A 1 307 ? 46.909 -24.181 -2.769 1.00 48.56 307 LYS A C 1
ATOM 2493 O O . LYS A 1 307 ? 47.060 -23.427 -3.729 1.00 48.56 307 LYS A O 1
ATOM 2498 N N . ALA A 1 308 ? 46.608 -23.733 -1.552 1.00 41.19 308 ALA A N 1
ATOM 2499 C CA . ALA A 1 308 ? 46.571 -22.320 -1.197 1.00 41.19 308 ALA A CA 1
ATOM 2500 C C . ALA A 1 308 ? 47.993 -21.728 -1.229 1.00 41.19 308 ALA A C 1
ATOM 2502 O O . ALA A 1 308 ? 48.843 -22.057 -0.402 1.00 41.19 308 ALA A O 1
ATOM 2503 N N . ARG A 1 309 ? 48.257 -20.849 -2.201 1.00 47.38 309 ARG A N 1
ATOM 2504 C CA . ARG A 1 309 ? 49.482 -20.044 -2.293 1.00 47.38 309 ARG A CA 1
ATOM 2505 C C . ARG A 1 309 ? 49.282 -18.763 -1.480 1.00 47.38 309 ARG A C 1
ATOM 2507 O O . ARG A 1 309 ? 48.592 -17.847 -1.913 1.00 47.38 309 ARG A O 1
ATOM 2514 N N . ALA A 1 310 ? 49.866 -18.723 -0.285 1.00 42.09 310 ALA A N 1
ATOM 2515 C CA . ALA A 1 310 ? 49.902 -17.540 0.566 1.00 42.09 310 ALA A CA 1
ATOM 2516 C C . ALA A 1 310 ? 50.937 -16.534 0.030 1.00 42.09 310 ALA A C 1
ATOM 2518 O O . ALA A 1 310 ? 52.142 -16.713 0.195 1.00 42.09 310 ALA A O 1
ATOM 2519 N N . SER A 1 311 ? 50.461 -15.468 -0.611 1.00 45.72 311 SER A N 1
ATOM 2520 C CA . SER A 1 311 ? 51.276 -14.324 -1.033 1.00 45.72 311 SER A CA 1
ATOM 2521 C C . SER A 1 311 ? 51.191 -13.240 0.039 1.00 45.72 311 SER A C 1
ATOM 2523 O O . SER A 1 311 ? 50.237 -12.469 0.097 1.00 45.72 311 SER A O 1
ATOM 2525 N N . ARG A 1 312 ? 52.180 -13.219 0.931 1.00 38.59 312 ARG A N 1
ATOM 2526 C CA . ARG A 1 312 ? 52.324 -12.248 2.019 1.00 38.59 312 ARG A CA 1
ATOM 2527 C C . ARG A 1 312 ? 53.045 -11.013 1.465 1.00 38.59 312 ARG A C 1
ATOM 2529 O O . ARG A 1 312 ? 54.269 -11.006 1.398 1.00 38.59 312 ARG A O 1
ATOM 2536 N N . MET A 1 313 ? 52.311 -9.986 1.033 1.00 45.88 313 MET A N 1
ATOM 2537 C CA . MET A 1 313 ? 52.926 -8.687 0.732 1.00 45.88 313 MET A CA 1
ATOM 2538 C C . MET A 1 313 ? 53.134 -7.911 2.034 1.00 45.88 313 MET A C 1
ATOM 2540 O O . MET A 1 313 ? 52.181 -7.526 2.707 1.00 45.88 313 MET A O 1
ATOM 2544 N N . ARG A 1 314 ? 54.410 -7.728 2.389 1.00 41.25 314 ARG A N 1
ATOM 2545 C CA . ARG A 1 314 ? 54.879 -6.722 3.344 1.00 41.25 314 ARG A CA 1
ATOM 2546 C C . ARG A 1 314 ? 54.685 -5.346 2.709 1.00 41.25 314 ARG A C 1
ATOM 2548 O O . ARG A 1 314 ? 55.192 -5.119 1.614 1.00 41.25 314 ARG A O 1
ATOM 2555 N N . LEU A 1 315 ? 53.986 -4.450 3.398 1.00 45.34 315 LEU A N 1
ATOM 2556 C CA . LEU A 1 315 ? 54.012 -3.021 3.111 1.00 45.34 315 LEU A CA 1
ATOM 2557 C C . LEU A 1 315 ? 54.646 -2.302 4.293 1.00 45.34 315 LEU A C 1
ATOM 2559 O O . LEU A 1 315 ? 54.384 -2.620 5.452 1.00 45.34 315 LEU A O 1
ATOM 2563 N N . ASN A 1 316 ? 55.547 -1.406 3.919 1.00 42.62 316 ASN A N 1
ATOM 2564 C CA . ASN A 1 316 ? 56.513 -0.755 4.767 1.00 42.62 316 ASN A CA 1
ATOM 2565 C C . ASN A 1 316 ? 55.881 0.297 5.674 1.00 42.62 316 ASN A C 1
ATOM 2567 O O . ASN A 1 316 ? 54.973 1.042 5.314 1.00 42.62 316 ASN A O 1
ATOM 2571 N N . GLU A 1 317 ? 56.473 0.312 6.852 1.00 37.38 317 GLU A N 1
ATOM 2572 C CA . GLU A 1 317 ? 56.503 1.300 7.908 1.00 37.38 317 GLU A CA 1
ATOM 2573 C C . GLU A 1 317 ? 57.012 2.656 7.390 1.00 37.38 317 GLU A C 1
ATOM 2575 O O . GLU A 1 317 ? 58.089 2.720 6.800 1.00 37.38 317 GLU A O 1
ATOM 2580 N N . ALA A 1 318 ? 56.247 3.732 7.606 1.00 39.06 318 ALA A N 1
ATOM 2581 C CA . ALA A 1 318 ? 56.758 5.102 7.607 1.00 39.06 318 ALA A CA 1
ATOM 2582 C C . ALA A 1 318 ? 55.753 6.090 8.238 1.00 39.06 318 ALA A C 1
ATOM 2584 O O . ALA A 1 318 ? 54.673 6.341 7.709 1.00 39.06 318 ALA A O 1
ATOM 2585 N N . THR A 1 319 ? 56.206 6.701 9.334 1.00 38.62 319 THR A N 1
ATOM 2586 C CA . THR A 1 319 ? 56.021 8.126 9.660 1.00 38.62 319 THR A CA 1
ATOM 2587 C C . THR A 1 319 ? 54.697 8.579 10.290 1.00 38.62 319 THR A C 1
ATOM 2589 O O . THR A 1 319 ? 53.763 9.046 9.646 1.00 38.62 319 THR A O 1
ATOM 2592 N N . SER A 1 320 ? 54.705 8.574 11.622 1.00 45.00 320 SER A N 1
ATOM 2593 C CA . SER A 1 320 ? 53.915 9.440 12.508 1.00 45.00 320 SER A CA 1
ATOM 2594 C C . SER A 1 320 ? 54.345 10.918 12.452 1.00 45.00 320 SER A C 1
ATOM 2596 O O . SER A 1 320 ? 55.542 11.183 12.333 1.00 45.00 320 SER A O 1
ATOM 2598 N N . PRO A 1 321 ? 53.414 11.869 12.679 1.00 58.31 321 PRO A N 1
ATOM 2599 C CA . PRO A 1 321 ? 53.715 13.036 13.528 1.00 58.31 321 PRO A CA 1
ATOM 2600 C C . PRO A 1 321 ? 52.504 13.398 14.454 1.00 58.31 321 PRO A C 1
ATOM 2602 O O . PRO A 1 321 ? 51.581 12.591 14.571 1.00 58.31 321 PRO A O 1
ATOM 2605 N N . PRO A 1 322 ? 52.521 14.476 15.273 1.00 53.72 322 PRO A N 1
ATOM 2606 C CA . PRO A 1 322 ? 52.474 14.354 16.724 1.00 53.72 322 PRO A CA 1
ATOM 2607 C C . PRO A 1 322 ? 51.110 14.680 17.350 1.00 53.72 322 PRO A C 1
ATOM 2609 O O . PRO A 1 322 ? 50.254 15.377 16.814 1.00 53.72 322 PRO A O 1
ATOM 2612 N N . ARG A 1 323 ? 50.977 14.179 18.576 1.00 38.69 323 ARG A N 1
ATOM 2613 C CA . ARG A 1 323 ? 49.828 14.214 19.479 1.00 38.69 323 ARG A CA 1
ATOM 2614 C C . ARG A 1 323 ? 49.695 15.579 20.170 1.00 38.69 323 ARG A C 1
ATOM 2616 O O . ARG A 1 323 ? 50.457 15.870 21.090 1.00 38.69 323 ARG A O 1
ATOM 2623 N N . THR A 1 324 ? 48.689 16.372 19.810 1.00 42.62 324 THR A N 1
ATOM 2624 C CA . THR A 1 324 ? 48.228 17.522 20.608 1.00 42.62 324 THR A CA 1
ATOM 2625 C C . THR A 1 324 ? 47.105 17.089 21.554 1.00 42.62 324 THR A C 1
ATOM 2627 O O . THR A 1 324 ? 46.112 16.478 21.162 1.00 42.62 324 THR A O 1
ATOM 2630 N N . LYS A 1 325 ? 47.307 17.344 22.851 1.00 44.19 325 LYS A N 1
ATOM 2631 C CA . LYS A 1 325 ? 46.353 17.078 23.934 1.00 44.19 325 LYS A CA 1
ATOM 2632 C C . LYS A 1 325 ? 45.380 18.255 24.042 1.00 44.19 325 LYS A C 1
ATOM 2634 O O . LYS A 1 325 ? 45.832 19.381 24.219 1.00 44.19 325 LYS A O 1
ATOM 2639 N N . VAL A 1 326 ? 44.074 17.987 24.030 1.00 46.31 326 VAL A N 1
ATOM 2640 C CA . VAL A 1 326 ? 43.033 18.937 24.461 1.00 46.31 326 VAL A CA 1
ATOM 2641 C C . VAL A 1 326 ? 42.066 18.198 25.399 1.00 46.31 326 VAL A C 1
ATOM 2643 O O . VAL A 1 326 ? 41.627 17.100 25.050 1.00 46.31 326 VAL A O 1
ATOM 2646 N N . PRO A 1 327 ? 41.744 18.737 26.589 1.00 45.00 327 PRO A N 1
ATOM 2647 C CA . PRO A 1 327 ? 40.781 18.128 27.499 1.00 45.00 327 PRO A CA 1
ATOM 2648 C C . PRO A 1 327 ? 39.352 18.557 27.129 1.00 45.00 327 PRO A C 1
ATOM 2650 O O . PRO A 1 327 ? 39.029 19.741 27.131 1.00 45.00 327 PRO A O 1
ATOM 2653 N N . SER A 1 328 ? 38.484 17.590 26.820 1.00 43.84 328 SER A N 1
ATOM 2654 C CA . SER A 1 328 ? 37.050 17.811 26.601 1.00 43.84 328 SER A CA 1
ATOM 2655 C C . SER A 1 328 ? 36.274 17.396 27.852 1.00 43.84 328 SER A C 1
ATOM 2657 O O . SER A 1 328 ? 36.307 16.236 28.263 1.00 43.84 328 SER A O 1
ATOM 2659 N N . ALA A 1 329 ? 35.625 18.373 28.483 1.00 41.59 329 ALA A N 1
ATOM 2660 C CA . ALA A 1 329 ? 34.766 18.201 29.645 1.00 41.59 329 ALA A CA 1
ATOM 2661 C C . ALA A 1 329 ? 33.353 17.772 29.213 1.00 41.59 329 ALA A C 1
ATOM 2663 O O . ALA A 1 329 ? 32.687 18.457 28.438 1.00 41.59 329 ALA A O 1
ATOM 2664 N N . SER A 1 330 ? 32.884 16.646 29.746 1.00 44.78 330 SER A N 1
ATOM 2665 C CA . SER A 1 330 ? 31.540 16.108 29.512 1.00 44.78 330 SER A CA 1
ATOM 2666 C C . SER A 1 330 ? 30.483 16.831 30.366 1.00 44.78 330 SER A C 1
ATOM 2668 O O . SER A 1 330 ? 30.641 16.875 31.589 1.00 44.78 330 SER A O 1
ATOM 2670 N N . PRO A 1 331 ? 29.353 17.309 29.805 1.00 51.12 331 PRO A N 1
ATOM 2671 C CA . PRO A 1 331 ? 28.221 17.771 30.603 1.00 51.12 331 PRO A CA 1
ATOM 2672 C C . PRO A 1 331 ? 27.297 16.604 30.980 1.00 51.12 331 PRO A C 1
ATOM 2674 O O . PRO A 1 331 ? 26.786 15.877 30.125 1.00 51.12 331 PRO A O 1
ATOM 2677 N N . LYS A 1 332 ? 27.038 16.456 32.284 1.00 42.81 332 LYS A N 1
ATOM 2678 C CA . LYS A 1 332 ? 26.010 15.571 32.851 1.00 42.81 332 LYS A CA 1
ATOM 2679 C C . LYS A 1 332 ? 24.618 16.052 32.414 1.00 42.81 332 LYS A C 1
ATOM 2681 O O . LYS A 1 332 ? 24.172 17.114 32.837 1.00 42.81 332 LYS A O 1
ATOM 2686 N N . ARG A 1 333 ? 23.915 15.265 31.592 1.00 43.53 333 ARG A N 1
ATOM 2687 C CA . ARG A 1 333 ? 22.488 15.467 31.285 1.00 43.53 333 ARG A CA 1
ATOM 2688 C C . ARG A 1 333 ? 21.631 14.899 32.419 1.00 43.53 333 ARG A C 1
ATOM 2690 O O . ARG A 1 333 ? 21.657 13.700 32.677 1.00 43.53 333 ARG A O 1
ATOM 2697 N N . THR A 1 334 ? 20.871 15.767 33.077 1.00 48.78 334 THR A N 1
ATOM 2698 C CA . THR A 1 334 ? 19.819 15.415 34.034 1.00 48.78 334 THR A CA 1
ATOM 2699 C C . THR A 1 334 ? 18.563 14.939 33.297 1.00 48.78 334 THR A C 1
ATOM 2701 O O . THR A 1 334 ? 18.175 15.498 32.268 1.00 48.78 334 THR A O 1
ATOM 2704 N N . LEU A 1 335 ? 17.943 13.872 33.813 1.00 41.94 335 LEU A N 1
ATOM 2705 C CA . LEU A 1 335 ? 16.656 13.348 33.354 1.00 41.94 335 LEU A CA 1
ATOM 2706 C C . LEU A 1 335 ? 15.575 14.429 33.495 1.00 41.94 335 LEU A C 1
ATOM 2708 O O . LEU A 1 335 ? 15.319 14.901 34.599 1.00 41.94 335 LEU A O 1
ATOM 2712 N N . ARG A 1 336 ? 14.918 14.792 32.388 1.00 45.50 336 ARG A N 1
ATOM 2713 C CA . ARG A 1 336 ? 13.651 15.532 32.424 1.00 45.50 336 ARG A CA 1
ATOM 2714 C C . ARG A 1 336 ? 12.485 14.550 32.415 1.00 45.50 336 ARG A C 1
ATOM 2716 O O . ARG A 1 336 ? 12.419 13.655 31.572 1.00 45.50 336 ARG A O 1
ATOM 2723 N N . GLU A 1 337 ? 11.589 14.743 33.372 1.00 45.81 337 GLU A N 1
ATOM 2724 C CA . GLU A 1 337 ? 10.342 14.008 33.550 1.00 45.81 337 GLU A CA 1
ATOM 2725 C C . GLU A 1 337 ? 9.418 14.188 32.339 1.00 45.81 337 GLU A C 1
ATOM 2727 O O . GLU A 1 337 ? 9.247 15.287 31.808 1.00 45.81 337 GLU A O 1
ATOM 2732 N N . LYS A 1 338 ? 8.821 13.081 31.890 1.00 50.91 338 LYS A N 1
ATOM 2733 C CA . LYS A 1 338 ? 7.798 13.070 30.842 1.00 50.91 338 LYS A CA 1
ATOM 2734 C C . LYS A 1 338 ? 6.434 13.366 31.480 1.00 50.91 338 LYS A C 1
ATOM 2736 O O . LYS A 1 338 ? 6.022 12.587 32.340 1.00 50.91 338 LYS A O 1
ATOM 2741 N N . PRO A 1 339 ? 5.677 14.383 31.036 1.00 50.75 339 PRO A N 1
ATOM 2742 C CA . PRO A 1 339 ? 4.262 14.467 31.364 1.00 50.75 339 PRO A CA 1
ATOM 2743 C C . PRO A 1 339 ? 3.504 13.412 30.548 1.00 50.75 339 PRO A C 1
ATOM 2745 O O . PRO A 1 339 ? 3.391 13.490 29.324 1.00 50.75 339 PRO A O 1
ATOM 2748 N N . SER A 1 340 ? 3.018 12.390 31.242 1.00 48.44 340 SER A N 1
ATOM 2749 C CA . SER A 1 340 ? 2.035 11.437 30.736 1.00 48.44 340 SER A CA 1
ATOM 2750 C C . SER A 1 340 ? 0.619 11.984 30.980 1.00 48.44 340 SER A C 1
ATOM 2752 O O . SER A 1 340 ? 0.399 12.733 31.925 1.00 48.44 340 SER A O 1
ATOM 2754 N N . MET A 1 341 ? -0.331 11.582 30.124 1.00 43.78 341 MET A N 1
ATOM 2755 C CA . MET A 1 341 ? -1.791 11.742 30.271 1.00 43.78 341 MET A CA 1
ATOM 2756 C C . MET A 1 341 ? -2.402 13.135 29.989 1.00 43.78 341 MET A C 1
ATOM 2758 O O . MET A 1 341 ? -2.720 13.895 30.899 1.00 43.78 341 MET A O 1
ATOM 2762 N N . SER A 1 342 ? -2.730 13.427 28.719 1.00 47.22 342 SER A N 1
ATOM 2763 C CA . SER A 1 342 ? -3.718 14.477 28.376 1.00 47.22 342 SER A CA 1
ATOM 2764 C C . SER A 1 342 ? -4.643 14.159 27.184 1.00 47.22 342 SER A C 1
ATOM 2766 O O . SER A 1 342 ? -5.241 15.060 26.602 1.00 47.22 342 SER A O 1
ATOM 2768 N N . ILE A 1 343 ? -4.848 12.879 26.847 1.00 50.59 343 ILE A N 1
ATOM 2769 C CA . ILE A 1 343 ? -5.740 12.463 25.740 1.00 50.59 343 ILE A CA 1
ATOM 2770 C C . ILE A 1 343 ? -7.243 12.638 26.062 1.00 50.59 343 ILE A C 1
ATOM 2772 O O . ILE A 1 343 ? -8.060 12.680 25.152 1.00 50.59 343 ILE A O 1
ATOM 2776 N N . LEU A 1 344 ? -7.626 12.849 27.326 1.00 46.81 344 LEU A N 1
ATOM 2777 C CA . LEU A 1 344 ? -9.036 12.932 27.752 1.00 46.81 344 LEU A CA 1
ATOM 2778 C C . LEU A 1 344 ? -9.619 14.359 27.845 1.00 46.81 344 LEU A C 1
ATOM 2780 O O . LEU A 1 344 ? -10.708 14.540 28.380 1.00 46.81 344 LEU A O 1
ATOM 2784 N N . LYS A 1 345 ? -8.927 15.394 27.343 1.00 47.47 345 LYS A N 1
ATOM 2785 C CA . LYS A 1 345 ? -9.446 16.786 27.337 1.00 47.47 345 LYS A CA 1
ATOM 2786 C C . LYS A 1 345 ? -9.853 17.315 25.953 1.00 47.47 345 LYS A C 1
ATOM 2788 O O . LYS A 1 345 ? -10.271 18.465 25.850 1.00 47.47 345 LYS A O 1
ATOM 2793 N N . LEU A 1 346 ? -9.768 16.495 24.903 1.00 50.41 346 LEU A N 1
ATOM 2794 C CA . LEU A 1 346 ? -10.079 16.905 23.525 1.00 50.41 346 LEU A CA 1
ATOM 2795 C C . LEU A 1 346 ? -11.583 17.065 23.250 1.00 50.41 346 LEU A C 1
ATOM 2797 O O . LEU A 1 346 ? -11.961 17.950 22.483 1.00 50.41 346 LEU A O 1
ATOM 2801 N N . ASP A 1 347 ? -12.442 16.307 23.933 1.00 46.41 347 ASP A N 1
ATOM 2802 C CA . ASP A 1 347 ? -13.890 16.338 23.675 1.00 46.41 347 ASP A CA 1
ATOM 2803 C C . ASP A 1 347 ? -14.536 17.670 24.091 1.00 46.41 347 ASP A C 1
ATOM 2805 O O . ASP A 1 347 ? -15.468 18.154 23.447 1.00 46.41 347 ASP A O 1
ATOM 2809 N N . LYS A 1 348 ? -13.978 18.339 25.110 1.00 51.69 348 LYS A N 1
ATOM 2810 C CA . LYS A 1 348 ? -14.487 19.634 25.588 1.00 51.69 348 LYS A CA 1
ATOM 2811 C C . LYS A 1 348 ? -14.143 20.793 24.643 1.00 51.69 348 LYS A C 1
ATOM 2813 O O . LYS A 1 348 ? -14.916 21.739 24.538 1.00 51.69 348 LYS A O 1
ATOM 2818 N N . LEU A 1 349 ? -13.022 20.700 23.921 1.00 47.25 349 LEU A N 1
ATOM 2819 C CA . LEU A 1 349 ? -12.624 21.693 22.914 1.00 47.25 349 LEU A CA 1
ATOM 2820 C C . LEU A 1 349 ? -13.401 21.518 21.601 1.00 47.25 349 LEU A C 1
ATOM 2822 O O . LEU A 1 349 ? -13.686 22.502 20.921 1.00 47.25 349 LEU A O 1
ATOM 2826 N N . TYR A 1 350 ? -13.813 20.290 21.269 1.00 50.44 350 TYR A N 1
ATOM 2827 C CA . TYR A 1 350 ? -14.626 20.035 20.078 1.00 50.44 350 TYR A CA 1
ATOM 2828 C C . TYR A 1 350 ? -16.043 20.605 20.205 1.00 50.44 350 TYR A C 1
ATOM 2830 O O . TYR A 1 350 ? -16.506 21.264 19.273 1.00 50.44 350 TYR A O 1
ATOM 2838 N N . ALA A 1 351 ? -16.681 20.454 21.372 1.00 58.53 351 ALA A N 1
ATOM 2839 C CA . ALA A 1 351 ? -17.989 21.055 21.643 1.00 58.53 351 ALA A CA 1
ATOM 2840 C C . ALA A 1 351 ? -17.958 22.594 21.559 1.00 58.53 351 ALA A C 1
ATOM 2842 O O . ALA A 1 351 ? -18.892 23.202 21.049 1.00 58.53 351 ALA A O 1
ATOM 2843 N N . GLN A 1 352 ? -16.855 23.223 21.983 1.00 49.72 352 GLN A N 1
ATOM 2844 C CA . GLN A 1 352 ? -16.691 24.679 21.946 1.00 49.72 352 GLN A CA 1
ATOM 2845 C C . GLN A 1 352 ? -16.423 25.221 20.526 1.00 49.72 352 GLN A C 1
ATOM 2847 O O . GLN A 1 352 ? -16.838 26.331 20.199 1.00 49.72 352 GLN A O 1
ATOM 2852 N N . SER A 1 353 ? -15.783 24.430 19.654 1.00 47.75 353 SER A N 1
ATOM 2853 C CA . SER A 1 353 ? -15.494 24.824 18.263 1.00 47.75 353 SER A CA 1
ATOM 2854 C C . SER A 1 353 ? -16.707 24.774 17.322 1.00 47.75 353 SER A C 1
ATOM 2856 O O . SER A 1 353 ? -16.734 25.486 16.317 1.00 47.75 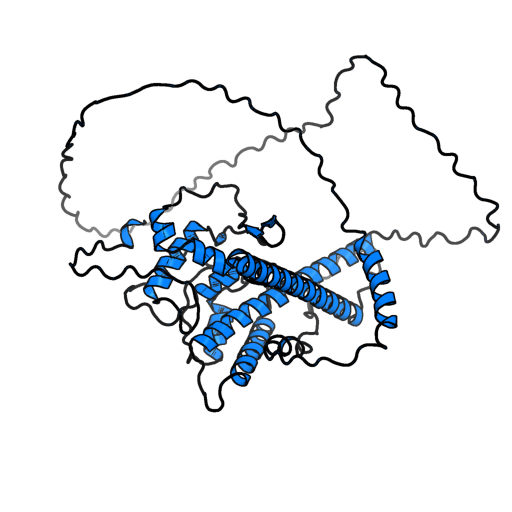353 SER A O 1
ATOM 2858 N N . GLN A 1 354 ? -17.733 23.974 17.638 1.00 51.88 354 GLN A N 1
ATOM 2859 C CA . GLN A 1 354 ? -18.959 23.926 16.832 1.00 51.88 354 GLN A CA 1
ATOM 2860 C C . GLN A 1 354 ? -19.873 25.133 17.078 1.00 51.88 354 GLN A C 1
ATOM 2862 O O . GLN A 1 354 ? -20.532 25.599 16.149 1.00 51.88 354 GLN A O 1
ATOM 2867 N N . THR A 1 355 ? -19.849 25.713 18.281 1.00 49.53 355 THR A N 1
ATOM 2868 C CA . THR A 1 355 ? -20.645 26.908 18.596 1.00 49.53 355 THR A CA 1
ATOM 2869 C C . THR A 1 355 ? -20.132 28.154 17.866 1.00 49.53 355 THR A C 1
ATOM 2871 O O . THR A 1 355 ? -20.933 28.978 17.439 1.00 49.53 355 THR A O 1
ATOM 2874 N N . GLN A 1 356 ? -18.817 28.269 17.638 1.00 47.22 356 GLN A N 1
ATOM 2875 C CA . GLN A 1 356 ? -18.227 29.419 16.932 1.00 47.22 356 GLN A CA 1
ATOM 2876 C C . GLN A 1 356 ? -18.462 29.385 15.412 1.00 47.22 356 GLN A C 1
ATOM 2878 O O . GLN A 1 356 ? -18.718 30.421 14.806 1.00 47.22 356 GLN A O 1
ATOM 2883 N N . ARG A 1 357 ? -18.498 28.201 14.784 1.00 47.44 357 ARG A N 1
ATOM 2884 C CA . ARG A 1 357 ? -18.725 28.083 13.327 1.00 47.44 357 ARG A CA 1
ATOM 2885 C C . ARG A 1 357 ? -20.137 28.440 12.860 1.00 47.44 357 ARG A C 1
ATOM 2887 O O . ARG A 1 357 ? -20.346 28.600 11.661 1.00 47.44 357 ARG A O 1
ATOM 2894 N N . THR A 1 358 ? -21.096 28.574 13.774 1.00 45.66 358 THR A N 1
ATOM 2895 C CA . THR A 1 358 ? -22.473 28.949 13.416 1.00 45.66 358 THR A CA 1
ATOM 2896 C C . THR A 1 358 ? -22.651 30.473 13.327 1.00 45.66 358 THR A C 1
ATOM 2898 O O . THR A 1 358 ? -23.635 30.925 12.755 1.00 45.66 358 THR A O 1
ATOM 2901 N N . GLN A 1 359 ? -21.694 31.277 13.815 1.00 44.59 359 GLN A N 1
ATOM 2902 C CA . GLN A 1 359 ? -21.797 32.747 13.799 1.00 44.59 359 GLN A CA 1
ATOM 2903 C C . GLN A 1 359 ? -20.991 33.446 12.688 1.00 44.59 359 GLN A C 1
ATOM 2905 O O . GLN A 1 359 ? -21.318 34.575 12.348 1.00 44.59 359 GLN A O 1
ATOM 2910 N N . GLU A 1 360 ? -20.016 32.792 12.049 1.00 44.16 360 GLU A N 1
ATOM 2911 C CA . GLU A 1 360 ? -19.188 33.426 10.996 1.00 44.16 360 GLU A CA 1
ATOM 2912 C C . GLU A 1 360 ? -19.678 33.179 9.557 1.00 44.16 360 GLU A C 1
ATOM 2914 O O . GLU A 1 360 ? -19.101 33.686 8.601 1.00 44.16 360 GLU A O 1
ATOM 2919 N N . LYS A 1 361 ? -20.781 32.447 9.358 1.00 43.12 361 LYS A N 1
ATOM 2920 C CA . LYS A 1 361 ? -21.285 32.095 8.015 1.00 43.12 361 LYS A CA 1
ATOM 2921 C C . LYS A 1 361 ? -22.144 33.168 7.323 1.00 43.12 361 LYS A C 1
ATOM 2923 O O . LYS A 1 361 ? -22.836 32.850 6.362 1.00 43.12 361 LYS A O 1
ATOM 2928 N N . ALA A 1 362 ? -22.101 34.417 7.789 1.00 43.47 362 ALA A N 1
ATOM 2929 C CA . ALA A 1 362 ? -22.875 35.524 7.217 1.00 43.47 362 ALA A CA 1
ATOM 2930 C C . ALA A 1 362 ? -22.029 36.598 6.504 1.00 43.47 362 ALA A C 1
ATOM 2932 O O . ALA A 1 362 ? -22.600 37.561 6.004 1.00 43.47 362 ALA A O 1
ATOM 2933 N N . HIS A 1 363 ? -20.700 36.464 6.436 1.00 39.16 363 HIS A N 1
ATOM 2934 C CA . HIS A 1 363 ? -19.849 37.510 5.858 1.00 39.16 363 HIS A CA 1
ATOM 2935 C C . HIS A 1 363 ? -18.556 36.937 5.255 1.00 39.16 363 HIS A C 1
ATOM 2937 O O . HIS A 1 363 ? -17.489 37.115 5.819 1.00 39.16 363 HIS A O 1
ATOM 2943 N N . ASP A 1 364 ? -18.648 36.219 4.133 1.00 33.19 364 ASP A N 1
ATOM 2944 C CA . ASP A 1 364 ? -17.598 36.278 3.100 1.00 33.19 364 ASP A CA 1
ATOM 2945 C C . ASP A 1 364 ? -18.038 35.540 1.830 1.00 33.19 364 ASP A C 1
ATOM 2947 O O . ASP A 1 364 ? -17.946 34.318 1.698 1.00 33.19 364 ASP A O 1
ATOM 2951 N N . SER A 1 365 ? -18.564 36.314 0.889 1.00 41.62 365 SER A N 1
ATOM 2952 C CA . SER A 1 365 ? -18.614 35.968 -0.526 1.00 41.62 365 SER A CA 1
ATOM 2953 C C . SER A 1 365 ? -17.470 36.709 -1.206 1.00 41.62 365 SER A C 1
ATOM 2955 O O . SER A 1 365 ? -17.348 37.906 -0.950 1.00 41.62 365 SER A O 1
ATOM 2957 N N . PHE A 1 366 ? -16.763 36.034 -2.122 1.00 41.75 366 PHE A N 1
ATOM 2958 C CA . PHE A 1 366 ? -15.809 36.575 -3.108 1.00 41.75 366 PHE A CA 1
ATOM 2959 C C . PHE A 1 366 ? -14.333 36.209 -2.864 1.00 41.75 366 PHE A C 1
ATOM 2961 O O . PHE A 1 366 ? -13.570 36.968 -2.281 1.00 41.75 366 PHE A O 1
ATOM 2968 N N . LEU A 1 367 ? -13.933 35.035 -3.370 1.00 35.50 367 LEU A N 1
ATOM 2969 C CA . LEU A 1 367 ? -12.796 34.855 -4.287 1.00 35.50 367 LEU A CA 1
ATOM 2970 C C . LEU A 1 367 ? -12.763 33.388 -4.740 1.00 35.50 367 LEU A C 1
ATOM 2972 O O . LEU A 1 367 ? -12.427 32.477 -3.985 1.00 35.50 367 LEU A O 1
ATOM 2976 N N . GLU A 1 368 ? -13.175 33.186 -5.985 1.00 33.62 368 GLU A N 1
ATOM 2977 C CA . GLU A 1 368 ? -13.183 31.920 -6.707 1.00 33.62 368 GLU A CA 1
ATOM 2978 C C . GLU A 1 368 ? -11.747 31.636 -7.177 1.00 33.62 368 GLU A C 1
ATOM 2980 O O . GLU A 1 368 ? -11.170 32.400 -7.949 1.00 33.62 368 GLU A O 1
ATOM 2985 N N . TYR A 1 369 ? -11.130 30.589 -6.628 1.00 33.38 369 TYR A N 1
ATOM 2986 C CA . TYR A 1 369 ? -9.841 30.069 -7.083 1.00 33.38 369 TYR A CA 1
ATOM 2987 C C . TYR A 1 369 ? -10.084 28.664 -7.627 1.00 33.38 369 TYR A C 1
ATOM 2989 O O . TYR A 1 369 ? -10.269 27.715 -6.860 1.00 33.38 369 TYR A O 1
ATOM 2997 N N . ASP A 1 370 ? -10.084 28.550 -8.953 1.00 32.12 370 ASP A N 1
ATOM 2998 C CA . ASP A 1 370 ? -10.098 27.279 -9.666 1.00 32.12 370 ASP A CA 1
ATOM 2999 C C . ASP A 1 370 ? -8.811 26.499 -9.360 1.00 32.12 370 ASP A C 1
ATOM 3001 O O . ASP A 1 370 ? -7.688 26.913 -9.662 1.00 32.12 370 ASP A O 1
ATOM 3005 N N . SER A 1 371 ? -8.971 25.350 -8.708 1.00 35.31 371 SER A N 1
ATOM 3006 C CA . SER A 1 371 ? -7.919 24.351 -8.529 1.00 35.31 371 SER A CA 1
ATOM 3007 C C . SER A 1 371 ? -8.506 22.966 -8.773 1.00 35.31 371 SER A C 1
ATOM 3009 O O . SER A 1 371 ? -9.066 22.328 -7.880 1.00 35.31 371 SER A O 1
ATOM 3011 N N . ASP A 1 372 ? -8.335 22.508 -10.010 1.00 32.91 372 ASP A N 1
ATOM 3012 C CA . ASP A 1 372 ? -8.864 21.273 -10.604 1.00 32.91 372 ASP A CA 1
ATOM 3013 C C . ASP A 1 372 ? -8.268 19.950 -10.069 1.00 32.91 372 ASP A C 1
ATOM 3015 O O . ASP A 1 372 ? -8.395 18.905 -10.703 1.00 32.91 372 ASP A O 1
ATOM 3019 N N . ASP A 1 373 ? -7.663 19.925 -8.876 1.00 36.78 373 ASP A N 1
ATOM 3020 C CA . ASP A 1 373 ? -7.006 18.716 -8.333 1.00 36.78 373 ASP A CA 1
ATOM 3021 C C . ASP A 1 373 ? -7.723 18.109 -7.104 1.00 36.78 373 ASP A C 1
ATOM 3023 O O . ASP A 1 373 ? -7.132 17.415 -6.272 1.00 36.78 373 ASP A O 1
ATOM 3027 N N . SER A 1 374 ? -9.032 18.370 -6.959 1.00 37.03 374 SER A N 1
ATOM 3028 C CA . SER A 1 374 ? -9.881 17.776 -5.901 1.00 37.03 374 SER A CA 1
ATOM 3029 C C . SER A 1 374 ? -10.663 16.522 -6.339 1.00 37.03 374 SER A C 1
ATOM 3031 O O . SER A 1 374 ? -11.265 15.835 -5.507 1.00 37.03 374 SER A O 1
ATOM 3033 N N . SER A 1 375 ? -10.606 16.156 -7.624 1.00 39.69 375 SER A N 1
ATOM 3034 C CA . SER A 1 375 ? -11.452 15.111 -8.230 1.00 39.69 375 SER A CA 1
ATOM 3035 C C . SER A 1 375 ? -11.135 13.674 -7.785 1.00 39.69 375 SER A C 1
ATOM 3037 O O . SER A 1 375 ? -11.961 12.777 -7.946 1.00 39.69 375 SER A O 1
ATOM 3039 N N . VAL A 1 376 ? -9.982 13.429 -7.154 1.00 45.62 376 VAL A N 1
ATOM 3040 C CA . VAL A 1 376 ? -9.635 12.090 -6.636 1.00 45.62 376 VAL A CA 1
ATOM 3041 C C . VAL A 1 376 ? -10.333 11.791 -5.296 1.00 45.62 376 VAL A C 1
ATOM 3043 O O . VAL A 1 376 ? -10.497 10.626 -4.928 1.00 45.62 376 VAL A O 1
ATOM 3046 N N . LEU A 1 377 ? -10.795 12.820 -4.569 1.00 42.22 377 LEU A N 1
ATOM 3047 C CA . LEU A 1 377 ? -11.410 12.674 -3.239 1.00 42.22 377 LEU A CA 1
ATOM 3048 C C . LEU A 1 377 ? -12.946 12.710 -3.249 1.00 42.22 377 LEU A C 1
ATOM 3050 O O . LEU A 1 377 ? -13.550 12.075 -2.383 1.00 42.22 377 LEU A O 1
ATOM 3054 N N . SER A 1 378 ? -13.585 13.327 -4.250 1.00 44.59 378 SER A N 1
ATOM 3055 C CA . SER A 1 378 ? -15.046 13.219 -4.439 1.00 44.59 378 SER A CA 1
ATOM 3056 C C . SER A 1 378 ? -15.482 11.775 -4.737 1.00 44.59 378 SER A C 1
ATOM 3058 O O . SER A 1 378 ? -16.551 11.336 -4.320 1.00 44.59 378 SER A O 1
ATOM 3060 N N . GLY A 1 379 ? -14.594 10.955 -5.313 1.00 44.88 379 GLY A N 1
ATOM 3061 C CA . GLY A 1 379 ? -14.799 9.510 -5.491 1.00 44.88 379 GLY A CA 1
ATOM 3062 C C . GLY A 1 379 ? -14.788 8.670 -4.201 1.00 44.88 379 GLY A C 1
ATOM 3063 O O . GLY A 1 379 ? -14.861 7.435 -4.280 1.00 44.88 379 GLY A O 1
ATOM 3064 N N . PHE A 1 380 ? -14.651 9.296 -3.025 1.00 48.12 380 PHE A N 1
ATOM 3065 C CA . PHE A 1 380 ? -14.753 8.650 -1.710 1.00 48.12 380 PHE A CA 1
ATOM 3066 C C . PHE A 1 380 ? -16.154 8.793 -1.080 1.00 48.12 380 PHE A C 1
ATOM 3068 O O . PHE A 1 380 ? -16.453 8.104 -0.097 1.00 48.12 380 PHE A O 1
ATOM 3075 N N . GLU A 1 381 ? -17.008 9.670 -1.620 1.00 46.44 381 GLU A N 1
ATOM 3076 C CA . GLU A 1 381 ? -18.322 9.995 -1.044 1.00 46.44 381 GLU A CA 1
ATOM 3077 C C . GLU A 1 381 ? -19.416 8.976 -1.412 1.00 46.44 381 GLU A C 1
ATOM 3079 O O . GLU A 1 381 ? -20.237 8.654 -0.555 1.00 46.44 381 GLU A O 1
ATOM 3084 N N . ASP A 1 382 ? -19.314 8.291 -2.558 1.00 45.72 382 ASP A N 1
ATOM 3085 C CA . ASP A 1 382 ? -20.228 7.200 -2.977 1.00 45.72 382 ASP A CA 1
ATOM 3086 C C . ASP A 1 382 ? -19.995 5.855 -2.246 1.00 45.72 382 ASP A C 1
ATOM 3088 O O . ASP A 1 382 ? -20.277 4.751 -2.727 1.00 45.72 382 ASP A O 1
ATOM 3092 N N . ALA A 1 383 ? -19.449 5.910 -1.033 1.00 47.88 383 ALA A N 1
ATOM 3093 C CA . ALA A 1 383 ? -19.219 4.754 -0.174 1.00 47.88 383 ALA A CA 1
ATOM 3094 C C . ALA A 1 383 ? -20.423 4.435 0.739 1.00 47.88 383 ALA A C 1
ATOM 3096 O O . ALA A 1 383 ? -20.221 3.870 1.820 1.00 47.88 383 ALA A O 1
ATOM 3097 N N . SER A 1 384 ? -21.645 4.798 0.336 1.00 47.09 384 SER A N 1
ATOM 3098 C CA . SER A 1 384 ? -22.893 4.418 1.019 1.00 47.09 384 SER A CA 1
ATOM 3099 C C . SER A 1 384 ? -23.199 2.920 0.880 1.00 47.09 384 SER A C 1
ATOM 3101 O O . SER A 1 384 ? -23.818 2.339 1.764 1.00 47.09 384 SER A O 1
ATOM 3103 N N . ASP A 1 385 ? -22.665 2.256 -0.144 1.00 47.81 385 ASP A N 1
ATOM 3104 C CA . ASP A 1 385 ? -23.032 0.868 -0.464 1.00 47.81 385 ASP A CA 1
ATOM 3105 C C . ASP A 1 385 ? -22.271 -0.216 0.337 1.00 47.81 385 ASP A C 1
ATOM 3107 O O . ASP A 1 385 ? -22.505 -1.407 0.187 1.00 47.81 385 ASP A O 1
ATOM 3111 N N . PHE A 1 386 ? -21.344 0.184 1.217 1.00 55.22 386 PHE A N 1
ATOM 3112 C CA . PHE A 1 386 ? -20.730 -0.710 2.222 1.00 55.22 386 PHE A CA 1
ATOM 3113 C C . PHE A 1 386 ? -21.131 -0.335 3.651 1.00 55.22 386 PHE A C 1
ATOM 3115 O O . PHE A 1 386 ? -20.473 -0.734 4.608 1.00 55.22 386 PHE A O 1
ATOM 3122 N N . SER A 1 387 ? -22.167 0.491 3.807 1.00 52.53 387 SER A N 1
ATOM 3123 C CA . SER A 1 387 ? -22.578 0.998 5.121 1.00 52.53 387 SER A CA 1
ATOM 3124 C C . SER A 1 387 ? -23.308 -0.033 5.980 1.00 52.53 387 SER A C 1
ATOM 3126 O O . SER A 1 387 ? -23.583 0.242 7.147 1.00 52.53 387 SER A O 1
ATOM 3128 N N . ASN A 1 388 ? -23.580 -1.227 5.449 1.00 59.12 388 ASN A N 1
ATOM 3129 C CA . ASN A 1 388 ? -24.039 -2.320 6.286 1.00 59.12 388 ASN A CA 1
ATOM 3130 C C . ASN A 1 388 ? -22.836 -2.869 7.063 1.00 59.12 388 ASN A C 1
ATOM 3132 O O . ASN A 1 388 ? -21.904 -3.385 6.436 1.00 59.12 388 ASN A O 1
ATOM 3136 N N . PRO A 1 389 ? -22.817 -2.747 8.408 1.00 59.16 389 PRO A N 1
ATOM 3137 C CA . PRO A 1 389 ? -21.789 -3.397 9.206 1.00 59.16 389 PRO A CA 1
ATOM 3138 C C . PRO A 1 389 ? -21.778 -4.888 8.841 1.00 59.16 389 PRO A C 1
ATOM 3140 O O . PRO A 1 389 ? -22.851 -5.435 8.563 1.00 59.16 389 PRO A O 1
ATOM 3143 N N . PRO A 1 390 ? -20.600 -5.543 8.796 1.00 61.84 390 PRO A N 1
ATOM 3144 C CA . PRO A 1 390 ? -20.531 -6.965 8.495 1.00 61.84 390 PRO A CA 1
ATOM 3145 C C . PRO A 1 390 ? -21.519 -7.687 9.409 1.00 61.84 390 PRO A C 1
ATOM 3147 O O . PRO A 1 390 ? -21.432 -7.579 10.633 1.00 61.84 390 PRO A O 1
ATOM 3150 N N . ASN A 1 391 ? -22.514 -8.330 8.798 1.00 58.22 391 ASN A N 1
ATOM 3151 C CA . ASN A 1 391 ? -23.537 -9.057 9.524 1.00 58.22 391 ASN A CA 1
ATOM 3152 C C . ASN A 1 391 ? -22.822 -10.244 10.174 1.00 58.22 391 ASN A C 1
ATOM 3154 O O . ASN A 1 391 ? -22.499 -11.214 9.490 1.00 58.22 391 ASN A O 1
ATOM 3158 N N . GLU A 1 392 ? -22.481 -10.133 11.461 1.00 57.53 392 GLU A N 1
ATOM 3159 C CA . GLU A 1 392 ? -21.926 -11.231 12.257 1.00 57.53 392 GLU A CA 1
ATOM 3160 C C . GLU A 1 392 ? -23.040 -12.266 12.494 1.00 57.53 392 GLU A C 1
ATOM 3162 O O . GLU A 1 392 ? -23.571 -12.421 13.590 1.00 57.53 392 GLU A O 1
ATOM 3167 N N . GLY A 1 393 ? -23.463 -12.921 11.414 1.00 46.66 393 GLY A N 1
ATOM 3168 C CA . GLY A 1 393 ? -24.418 -14.011 11.426 1.00 46.66 393 GLY A CA 1
ATOM 3169 C C . GLY A 1 393 ? -23.722 -15.321 11.778 1.00 46.66 393 GLY A C 1
ATOM 3170 O O . GLY A 1 393 ? -22.703 -15.670 11.185 1.00 46.66 393 GLY A O 1
ATOM 3171 N N . SER A 1 394 ? -24.339 -16.046 12.710 1.00 42.56 394 SER A N 1
ATOM 3172 C CA . SER A 1 394 ? -24.099 -17.456 13.041 1.00 42.56 394 SER A CA 1
ATOM 3173 C C . SER A 1 394 ? -22.958 -17.755 14.018 1.00 42.56 394 SER A C 1
ATOM 3175 O O . SER A 1 394 ? -22.036 -18.514 13.726 1.00 42.56 394 SER A O 1
ATOM 3177 N N . ALA A 1 395 ? -23.100 -17.272 15.256 1.00 43.97 395 ALA A N 1
ATOM 3178 C CA . ALA A 1 395 ? -22.661 -18.069 16.398 1.00 43.97 395 ALA A CA 1
ATOM 3179 C C . ALA A 1 395 ? -23.560 -19.316 16.469 1.00 43.97 395 ALA A C 1
ATOM 3181 O O . ALA A 1 395 ? -24.763 -19.216 16.706 1.00 43.97 395 ALA A O 1
ATOM 3182 N N . SER A 1 396 ? -22.987 -20.485 16.188 1.00 40.88 396 SER A N 1
ATOM 3183 C CA . SER A 1 396 ? -23.660 -21.779 16.270 1.00 40.88 396 SER A CA 1
ATOM 3184 C C . SER A 1 396 ? -24.207 -22.003 17.677 1.00 40.88 396 SER A C 1
ATOM 3186 O O . SER A 1 396 ? -23.444 -22.065 18.644 1.00 40.88 396 SER A O 1
ATOM 3188 N N . SER A 1 397 ? -25.528 -22.147 17.767 1.00 50.28 397 SER A N 1
ATOM 3189 C CA . SER A 1 397 ? -26.232 -22.575 18.966 1.00 50.28 397 SER A CA 1
ATOM 3190 C C . SER A 1 397 ? -25.788 -23.988 19.343 1.00 50.28 397 SER A C 1
ATOM 3192 O O . SER A 1 397 ? -26.144 -24.958 18.674 1.00 50.28 397 SER A O 1
ATOM 3194 N N . VAL A 1 398 ? -25.029 -24.103 20.427 1.00 48.06 398 VAL A N 1
ATOM 3195 C CA . VAL A 1 398 ? -24.876 -25.356 21.163 1.00 48.06 398 VAL A CA 1
ATOM 3196 C C . VAL A 1 398 ? -25.481 -25.127 22.543 1.00 48.06 398 VAL A C 1
ATOM 3198 O O . VAL A 1 398 ? -24.912 -24.463 23.404 1.00 48.06 398 VAL A O 1
ATOM 3201 N N . THR A 1 399 ? -26.699 -25.637 22.685 1.00 49.28 399 THR A N 1
ATOM 3202 C CA . THR A 1 399 ? -27.375 -26.030 23.929 1.00 49.28 399 THR A CA 1
ATOM 3203 C C . THR A 1 399 ? -26.450 -27.000 24.699 1.00 49.28 399 THR A C 1
ATOM 3205 O O . THR A 1 399 ? -25.750 -27.775 24.060 1.00 49.28 399 THR A O 1
ATOM 3208 N N . SER A 1 400 ? -26.323 -27.088 26.022 1.00 49.56 400 SER A N 1
ATOM 3209 C CA . SER A 1 400 ? -27.271 -26.929 27.125 1.00 49.56 400 SER A CA 1
ATOM 3210 C C . SER A 1 400 ? -26.436 -26.879 28.417 1.00 49.56 400 SER A C 1
ATOM 3212 O O . SER A 1 400 ? -25.568 -27.728 28.606 1.00 49.56 400 SER A O 1
ATOM 3214 N N . GLY A 1 401 ? -26.682 -25.932 29.323 1.00 45.16 401 GLY A N 1
ATOM 3215 C CA . GLY A 1 401 ? -25.954 -25.859 30.594 1.00 45.16 401 GLY A CA 1
ATOM 3216 C C . GLY A 1 401 ? -26.595 -24.868 31.557 1.00 45.16 401 GLY A C 1
ATOM 3217 O O . GLY A 1 401 ? -26.526 -23.664 31.359 1.00 45.16 401 GLY A O 1
ATOM 3218 N N . SER A 1 402 ? -27.266 -25.418 32.562 1.00 48.25 402 SER A N 1
ATOM 3219 C CA . SER A 1 402 ? -28.168 -24.790 33.528 1.00 48.25 402 SER A CA 1
ATOM 3220 C C . SER A 1 402 ? -27.604 -23.581 34.298 1.00 48.25 402 SER A C 1
ATOM 3222 O O . SER A 1 402 ? -26.550 -23.672 34.920 1.00 48.25 402 SER A O 1
ATOM 3224 N N . GLY A 1 403 ? -28.398 -22.503 34.374 1.00 48.72 403 GLY A N 1
ATOM 3225 C CA . GLY A 1 403 ? -28.570 -21.738 35.618 1.00 48.72 403 GLY A CA 1
ATOM 3226 C C . GLY A 1 403 ? -27.824 -20.415 35.803 1.00 48.72 403 GLY A C 1
ATOM 3227 O O . GLY A 1 403 ? -27.925 -19.840 36.884 1.00 48.72 403 GLY A O 1
ATOM 3228 N N . VAL A 1 404 ? -27.108 -19.888 34.807 1.00 51.97 404 VAL A N 1
ATOM 3229 C CA . VAL A 1 404 ? -26.509 -18.548 34.935 1.00 51.97 404 VAL A CA 1
ATOM 3230 C C . VAL A 1 404 ? -27.533 -17.510 34.491 1.00 51.97 404 VAL A C 1
ATOM 3232 O O . VAL A 1 404 ? -27.917 -17.483 33.323 1.00 51.97 404 VAL A O 1
ATOM 3235 N N . SER A 1 405 ? -27.985 -16.691 35.447 1.00 52.50 405 SER A N 1
ATOM 3236 C CA . SER A 1 405 ? -28.783 -15.476 35.249 1.00 52.50 405 SER A CA 1
ATOM 3237 C C . SER A 1 405 ? -28.428 -14.822 33.916 1.00 52.50 405 SER A C 1
ATOM 3239 O O . SER A 1 405 ? -27.354 -14.233 33.778 1.00 52.50 405 SER A O 1
ATOM 3241 N N . SER A 1 406 ? -29.320 -14.964 32.933 1.00 53.12 406 SER A N 1
ATOM 3242 C CA . SER A 1 406 ? -29.217 -14.302 31.637 1.00 53.12 406 SER A CA 1
ATOM 3243 C C . SER A 1 406 ? -29.430 -12.816 31.875 1.00 53.12 406 SER A C 1
ATOM 3245 O O . SER A 1 406 ? -30.538 -12.304 31.741 1.00 53.12 406 SER A O 1
ATOM 3247 N N . GLY A 1 407 ? -28.366 -12.144 32.318 1.00 57.03 407 GLY A N 1
ATOM 3248 C CA . GLY A 1 407 ? -28.315 -10.697 32.379 1.00 57.03 407 GLY A CA 1
ATOM 3249 C C . GLY A 1 407 ? -28.720 -10.191 31.007 1.00 57.03 407 GLY A C 1
ATOM 3250 O O . GLY A 1 40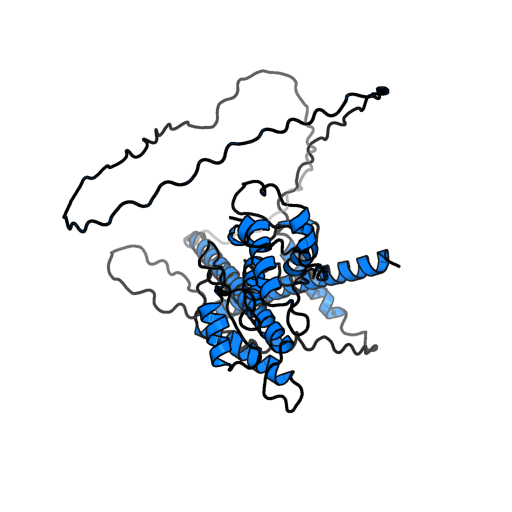7 ? -28.144 -10.604 29.999 1.00 57.03 407 GLY A O 1
ATOM 3251 N N . ILE A 1 408 ? -29.771 -9.377 30.977 1.00 60.97 408 ILE A N 1
ATOM 3252 C CA . ILE A 1 408 ? -30.291 -8.754 29.767 1.00 60.97 408 ILE A CA 1
ATOM 3253 C C . ILE A 1 408 ? -29.194 -7.811 29.272 1.00 60.97 408 ILE A C 1
ATOM 3255 O O . ILE A 1 408 ? -29.127 -6.640 29.638 1.00 60.97 408 ILE A O 1
ATOM 3259 N N . PHE A 1 409 ? -28.269 -8.341 28.476 1.00 62.09 409 PHE A N 1
ATOM 3260 C CA . PHE A 1 409 ? -27.337 -7.526 27.726 1.00 62.09 409 PHE A CA 1
ATOM 3261 C C . PHE A 1 409 ? -28.178 -6.759 26.713 1.00 62.09 409 PHE A C 1
ATOM 3263 O O . PHE A 1 409 ? -28.680 -7.340 25.752 1.00 62.09 409 PHE A O 1
ATOM 3270 N N . MET A 1 410 ? -28.361 -5.459 26.949 1.00 73.81 410 MET A N 1
ATOM 3271 C CA . MET A 1 410 ? -28.909 -4.534 25.960 1.00 73.81 410 MET A CA 1
ATOM 3272 C C . MET A 1 410 ? -28.008 -4.588 24.721 1.00 73.81 410 MET A C 1
ATOM 3274 O O . MET A 1 410 ? -26.944 -3.964 24.673 1.00 73.81 410 MET A O 1
ATOM 3278 N N . ALA A 1 411 ? -28.392 -5.412 23.748 1.00 82.19 411 ALA A N 1
ATOM 3279 C CA . ALA A 1 411 ? -27.703 -5.510 22.476 1.00 82.19 411 ALA A CA 1
ATOM 3280 C C . ALA A 1 411 ? -27.826 -4.160 21.761 1.00 82.19 411 ALA A C 1
ATOM 3282 O O . ALA A 1 411 ? -28.923 -3.617 21.659 1.00 82.19 411 ALA A O 1
ATOM 3283 N N . MET A 1 412 ? -26.706 -3.621 21.265 1.00 87.69 412 MET A N 1
ATOM 3284 C CA . MET A 1 412 ? -26.742 -2.383 20.483 1.00 87.69 412 MET A CA 1
ATOM 3285 C C . MET A 1 412 ? -27.698 -2.542 19.305 1.00 87.69 412 MET A C 1
ATOM 3287 O O . MET A 1 412 ? -27.622 -3.533 18.564 1.00 87.69 412 MET A O 1
ATOM 3291 N N . THR A 1 413 ? -28.542 -1.536 19.111 1.00 92.25 413 THR A N 1
ATOM 3292 C CA . THR A 1 413 ? -29.449 -1.477 17.966 1.00 92.25 413 THR A CA 1
ATOM 3293 C C . THR A 1 413 ? -28.653 -1.415 16.655 1.00 92.25 413 THR A C 1
ATOM 3295 O O . THR A 1 413 ? -27.483 -1.015 16.620 1.00 92.25 413 THR A O 1
ATOM 3298 N N . LEU A 1 414 ? -29.273 -1.819 15.541 1.00 91.88 414 LEU A N 1
ATOM 3299 C CA . LEU A 1 414 ? -28.628 -1.773 14.222 1.00 91.88 414 LEU A CA 1
ATOM 3300 C C . LEU A 1 414 ? -28.217 -0.338 13.840 1.00 91.88 414 LEU A C 1
ATOM 3302 O O . LEU A 1 414 ? -27.146 -0.130 13.268 1.00 91.88 414 LEU A O 1
ATOM 3306 N N . GLU A 1 415 ? -29.032 0.650 14.211 1.00 94.44 415 GLU A N 1
ATOM 3307 C CA . GLU A 1 415 ? -28.767 2.073 13.986 1.00 94.44 415 GLU A CA 1
ATOM 3308 C C . GLU A 1 415 ? -27.548 2.559 14.774 1.00 94.44 415 GLU A C 1
ATOM 3310 O O . GLU A 1 415 ? -26.668 3.209 14.209 1.00 94.44 415 GLU A O 1
ATOM 3315 N N . GLU A 1 416 ? -27.418 2.175 16.046 1.00 93.06 416 GLU A N 1
ATOM 3316 C CA . GLU A 1 416 ? -26.237 2.511 16.847 1.00 93.06 416 GLU A CA 1
ATOM 3317 C C . GLU A 1 416 ? -24.966 1.840 16.319 1.00 93.06 416 GLU A C 1
ATOM 3319 O O . GLU A 1 416 ? -23.883 2.441 16.348 1.00 93.06 416 GLU A O 1
ATOM 3324 N N . LYS A 1 417 ? -25.075 0.597 15.829 1.00 92.50 417 LYS A N 1
ATOM 3325 C CA . LYS A 1 417 ? -23.965 -0.115 15.181 1.00 92.50 417 LYS A CA 1
ATOM 3326 C C . LYS A 1 417 ? -23.515 0.621 13.922 1.00 92.50 417 LYS A C 1
ATOM 3328 O O . LYS A 1 417 ? -22.316 0.868 13.781 1.00 92.50 417 LYS A O 1
ATOM 3333 N N . LYS A 1 418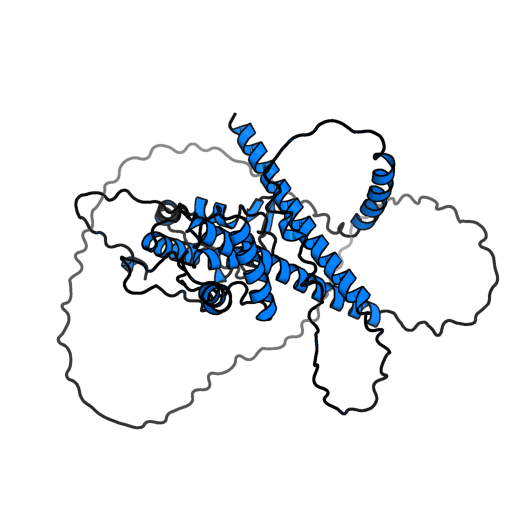 ? -24.456 1.019 13.061 1.00 94.75 418 LYS A N 1
ATOM 3334 C CA . LYS A 1 418 ? -24.183 1.805 11.852 1.00 94.75 418 LYS A CA 1
ATOM 3335 C C . LYS A 1 418 ? -23.566 3.165 12.192 1.00 94.75 418 LYS A C 1
ATOM 3337 O O . LYS A 1 418 ? -22.484 3.476 11.703 1.00 94.75 418 LYS A O 1
ATOM 3342 N N . GLY A 1 419 ? -24.165 3.916 13.117 1.00 95.38 419 GLY A N 1
ATOM 3343 C CA . GLY A 1 419 ? -23.642 5.212 13.557 1.00 95.38 419 GLY A CA 1
ATOM 3344 C C . GLY A 1 419 ? -22.245 5.113 14.180 1.00 95.38 419 GLY A C 1
ATOM 3345 O O . GLY A 1 419 ? -21.378 5.947 13.923 1.00 95.38 419 GLY A O 1
ATOM 3346 N N . THR A 1 420 ? -21.970 4.052 14.946 1.00 95.56 420 THR A N 1
ATOM 3347 C CA . THR A 1 420 ? -20.622 3.796 15.481 1.00 95.56 420 THR A CA 1
ATOM 3348 C C . THR A 1 420 ? -19.626 3.503 14.353 1.00 95.56 420 THR A C 1
ATOM 3350 O O . THR A 1 420 ? -18.520 4.040 14.374 1.00 95.56 420 THR A O 1
ATOM 3353 N N . TYR A 1 421 ? -20.007 2.702 13.354 1.00 95.75 421 TYR A N 1
ATOM 3354 C CA . TYR A 1 421 ? -19.158 2.415 12.194 1.00 95.75 421 TYR A CA 1
ATOM 3355 C C . TYR A 1 421 ? -18.842 3.681 11.380 1.00 95.75 421 TYR A C 1
ATOM 3357 O O . TYR A 1 421 ? -17.678 3.930 11.055 1.00 95.75 421 TYR A O 1
ATOM 3365 N N . ASP A 1 422 ? -19.841 4.529 11.125 1.00 96.12 422 ASP A N 1
ATOM 3366 C CA . ASP A 1 422 ? -19.667 5.803 10.415 1.00 96.12 422 ASP A CA 1
ATOM 3367 C C . ASP A 1 422 ? -18.763 6.777 11.187 1.00 96.12 422 ASP A C 1
ATOM 3369 O O . ASP A 1 422 ? -17.895 7.429 10.597 1.00 96.12 422 ASP A O 1
ATOM 3373 N N . ASN A 1 423 ? -18.869 6.807 12.519 1.00 96.44 423 ASN A N 1
ATOM 3374 C CA . ASN A 1 423 ? -17.951 7.567 13.370 1.00 96.44 423 ASN A CA 1
ATOM 3375 C C . ASN A 1 423 ? -16.507 7.054 13.254 1.00 96.44 423 ASN A C 1
ATOM 3377 O O . ASN A 1 423 ? -15.577 7.855 13.121 1.00 96.44 423 ASN A O 1
ATOM 3381 N N . CYS A 1 424 ? -16.297 5.732 13.240 1.00 96.88 424 CYS A N 1
ATOM 3382 C CA . CYS A 1 424 ? -14.975 5.143 13.007 1.00 96.88 424 CYS A CA 1
ATOM 3383 C C . CYS A 1 424 ? -14.434 5.511 11.616 1.00 96.88 424 CYS A C 1
ATOM 3385 O O . CYS A 1 424 ? -13.271 5.902 11.491 1.00 96.88 424 CYS A O 1
ATOM 3387 N N . LYS A 1 425 ? -15.278 5.452 10.580 1.00 96.38 425 LYS A N 1
ATOM 3388 C CA . LYS A 1 425 ? -14.947 5.861 9.205 1.00 96.38 425 LYS A CA 1
ATOM 3389 C C . LYS A 1 425 ? -14.509 7.325 9.137 1.00 96.38 425 LYS A C 1
ATOM 3391 O O . LYS A 1 425 ? -13.466 7.632 8.554 1.00 96.38 425 LYS A O 1
ATOM 3396 N N . CYS A 1 426 ? -15.264 8.216 9.776 1.00 96.94 426 CYS A N 1
ATOM 3397 C CA . CYS A 1 426 ? -14.944 9.638 9.875 1.00 96.94 426 CYS A CA 1
ATOM 3398 C C . CYS A 1 426 ? -13.609 9.867 10.601 1.00 96.94 426 CYS A C 1
ATOM 3400 O O . CYS A 1 426 ? -12.748 10.596 10.104 1.00 96.94 426 CYS A O 1
ATOM 3402 N N . ALA A 1 427 ? -13.380 9.177 11.722 1.00 96.81 427 ALA A N 1
ATOM 3403 C CA . ALA A 1 427 ? -12.143 9.289 12.490 1.00 96.81 427 ALA A CA 1
ATOM 3404 C C . ALA A 1 427 ? -10.900 8.881 11.678 1.00 96.81 427 ALA A C 1
ATOM 3406 O O . ALA A 1 427 ? -9.886 9.585 11.712 1.00 96.81 427 ALA A O 1
ATOM 3407 N N . VAL A 1 428 ? -10.970 7.782 10.912 1.00 97.06 428 VAL A N 1
ATOM 3408 C CA . VAL A 1 428 ? -9.862 7.361 10.033 1.00 97.06 428 VAL A CA 1
ATOM 3409 C C . VAL A 1 428 ? -9.617 8.397 8.937 1.00 97.06 428 VAL A C 1
ATOM 3411 O O . VAL A 1 428 ? -8.467 8.779 8.719 1.00 97.06 428 VAL A O 1
ATOM 3414 N N . ARG A 1 429 ? -10.676 8.917 8.301 1.00 96.50 429 ARG A N 1
ATOM 3415 C CA . ARG A 1 429 ? -10.567 9.953 7.260 1.00 96.50 429 ARG A CA 1
ATOM 3416 C C . ARG A 1 429 ? -9.897 11.222 7.786 1.00 96.50 429 ARG A C 1
ATOM 3418 O O . ARG A 1 429 ? -8.940 11.694 7.183 1.00 96.50 429 ARG A O 1
ATOM 3425 N N . ILE A 1 430 ? -10.345 11.733 8.936 1.00 96.50 430 ILE A N 1
ATOM 3426 C CA . ILE A 1 430 ? -9.744 12.912 9.580 1.00 96.50 430 ILE A CA 1
ATOM 3427 C C . ILE A 1 430 ? -8.253 12.682 9.838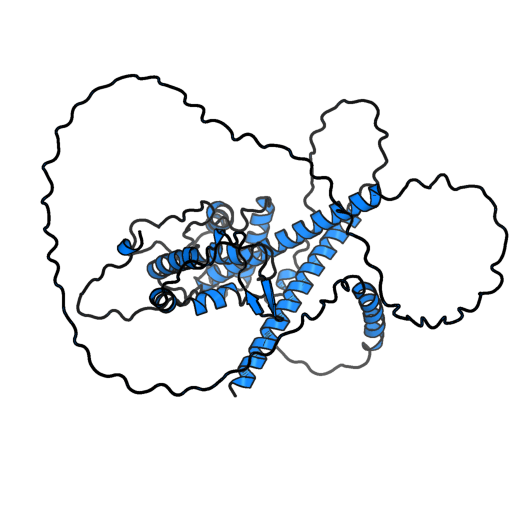 1.00 96.50 430 ILE A C 1
ATOM 3429 O O . ILE A 1 430 ? -7.443 13.591 9.656 1.00 96.50 430 ILE A O 1
ATOM 3433 N N . ARG A 1 431 ? -7.872 11.472 10.261 1.00 95.38 431 ARG A N 1
ATOM 3434 C CA . ARG A 1 431 ? -6.469 11.145 10.520 1.00 95.38 431 ARG A CA 1
ATOM 3435 C C . ARG A 1 431 ? -5.630 11.154 9.237 1.00 95.38 431 ARG A C 1
ATOM 3437 O O . ARG A 1 431 ? -4.548 11.731 9.263 1.00 95.38 431 ARG A O 1
ATOM 3444 N N . VAL A 1 432 ? -6.128 10.573 8.140 1.00 96.25 432 VAL A N 1
ATOM 3445 C CA . VAL A 1 432 ? -5.450 10.587 6.825 1.00 96.25 432 VAL A CA 1
ATOM 3446 C C . VAL A 1 432 ? -5.312 12.018 6.302 1.00 96.25 432 VAL A C 1
ATOM 3448 O O . VAL A 1 432 ? -4.223 12.422 5.905 1.00 96.25 432 VAL A O 1
ATOM 3451 N N . GLU A 1 433 ? -6.368 12.827 6.390 1.00 96.12 433 GLU A N 1
ATOM 3452 C CA . GLU A 1 433 ? -6.331 14.227 5.943 1.00 96.12 433 GLU A CA 1
ATOM 3453 C C . GLU A 1 433 ? -5.344 15.083 6.746 1.00 96.12 433 GLU A C 1
ATOM 3455 O O . GLU A 1 433 ? -4.602 15.890 6.183 1.00 96.12 433 GLU A O 1
ATOM 3460 N N . ARG A 1 434 ? -5.261 14.881 8.067 1.00 94.88 434 ARG A N 1
ATOM 3461 C CA . ARG A 1 434 ? -4.233 15.539 8.891 1.00 94.88 434 ARG A CA 1
ATOM 3462 C C . ARG A 1 434 ? -2.827 15.159 8.432 1.00 94.88 434 ARG A C 1
ATOM 3464 O O . ARG A 1 434 ? -1.964 16.028 8.334 1.00 94.88 434 ARG A O 1
ATOM 3471 N N . GLU A 1 435 ? -2.607 13.886 8.123 1.00 94.25 435 GLU A N 1
ATOM 3472 C CA . GLU A 1 435 ? -1.313 13.398 7.651 1.00 94.25 435 GLU A CA 1
ATOM 3473 C C . GLU A 1 435 ? -0.931 14.006 6.295 1.00 94.25 435 GLU A C 1
ATOM 3475 O O . GLU A 1 435 ? 0.185 14.499 6.116 1.00 94.25 435 GLU A O 1
ATOM 3480 N N . LYS A 1 436 ? -1.888 14.064 5.368 1.00 93.94 436 LYS A N 1
ATOM 3481 C CA . LYS A 1 436 ? -1.750 14.723 4.067 1.00 93.94 436 LYS A CA 1
ATOM 3482 C C . LYS A 1 436 ? -1.359 16.191 4.198 1.00 93.94 436 LYS A C 1
ATOM 3484 O O . LYS A 1 436 ? -0.421 16.651 3.544 1.00 93.94 436 LYS A O 1
ATOM 3489 N N . GLN A 1 437 ? -2.036 16.932 5.077 1.00 95.06 437 GLN A N 1
ATOM 3490 C CA . GLN A 1 437 ? -1.708 18.333 5.345 1.00 95.06 437 GLN A CA 1
ATOM 3491 C C . GLN A 1 437 ? -0.295 18.496 5.917 1.00 95.06 437 GLN A C 1
ATOM 3493 O O . GLN A 1 437 ? 0.410 19.429 5.531 1.00 95.06 437 GLN A O 1
ATOM 3498 N N . LEU A 1 438 ? 0.145 17.593 6.800 1.00 92.75 438 LEU A N 1
ATOM 3499 C CA . LEU A 1 438 ? 1.510 17.606 7.332 1.00 92.75 438 LEU A CA 1
ATOM 3500 C C . LEU A 1 438 ? 2.552 17.373 6.231 1.00 92.75 438 LEU A C 1
ATOM 3502 O O . LEU A 1 438 ? 3.542 18.101 6.178 1.00 92.75 438 LEU A O 1
ATOM 3506 N N . ILE A 1 439 ? 2.319 16.415 5.327 1.00 91.31 439 ILE A N 1
ATOM 3507 C CA . ILE A 1 439 ? 3.212 16.159 4.184 1.00 91.31 439 ILE A CA 1
ATOM 3508 C C . ILE A 1 439 ? 3.296 17.393 3.279 1.00 91.31 439 ILE A C 1
ATOM 3510 O O . ILE A 1 439 ? 4.399 17.836 2.956 1.00 91.31 439 ILE A O 1
ATOM 3514 N N . ARG A 1 440 ? 2.152 17.992 2.921 1.00 92.88 440 ARG A N 1
ATOM 3515 C CA . ARG A 1 440 ? 2.100 19.203 2.081 1.00 92.88 440 ARG A CA 1
ATOM 3516 C C . ARG A 1 440 ? 2.854 20.374 2.711 1.00 92.88 440 ARG A C 1
ATOM 3518 O O . ARG A 1 440 ? 3.665 21.005 2.043 1.00 92.88 440 ARG A O 1
ATOM 3525 N N . LYS A 1 441 ? 2.645 20.630 4.008 1.00 94.06 441 LYS A N 1
ATOM 3526 C CA . LYS A 1 441 ? 3.364 21.688 4.739 1.00 94.06 441 LYS A CA 1
ATOM 3527 C C . LYS A 1 441 ? 4.878 21.482 4.700 1.00 94.06 441 LYS A C 1
ATOM 3529 O O . LYS A 1 441 ? 5.603 22.441 4.464 1.00 94.06 441 LYS A O 1
ATOM 3534 N N . LYS A 1 442 ? 5.351 20.245 4.880 1.00 89.88 442 LYS A N 1
ATOM 3535 C CA . LYS A 1 442 ? 6.784 19.922 4.803 1.00 89.88 442 LYS A CA 1
ATOM 3536 C C . LYS A 1 442 ? 7.358 20.118 3.408 1.00 89.88 442 LYS A C 1
ATOM 3538 O O . LYS A 1 442 ? 8.439 20.676 3.278 1.00 89.88 442 LYS A O 1
ATOM 3543 N N . MET A 1 443 ? 6.631 19.690 2.380 1.00 90.38 443 MET A N 1
ATOM 3544 C CA . MET A 1 443 ? 7.055 19.884 0.996 1.00 90.38 443 MET A CA 1
ATOM 3545 C C . MET A 1 443 ? 7.187 21.376 0.668 1.00 90.38 443 MET A C 1
ATOM 3547 O O . MET A 1 443 ? 8.196 21.790 0.111 1.00 90.38 443 MET A O 1
ATOM 3551 N N . ASN A 1 444 ? 6.223 22.193 1.099 1.00 93.94 444 ASN A N 1
ATOM 3552 C CA . ASN A 1 444 ? 6.275 23.641 0.904 1.00 93.94 444 ASN A CA 1
ATOM 3553 C C . ASN A 1 444 ? 7.437 24.291 1.673 1.00 93.94 444 ASN A C 1
ATOM 3555 O O . ASN A 1 444 ? 8.108 25.157 1.122 1.00 93.94 444 ASN A O 1
ATOM 3559 N N . ALA A 1 445 ? 7.711 23.852 2.907 1.00 94.62 445 ALA A N 1
ATOM 3560 C CA . ALA A 1 445 ? 8.851 24.336 3.687 1.00 94.62 445 ALA A CA 1
ATOM 3561 C C . ALA A 1 445 ? 10.196 23.987 3.023 1.00 94.62 445 ALA A C 1
ATOM 3563 O O . ALA A 1 445 ? 11.057 24.851 2.900 1.00 94.62 445 ALA A O 1
ATOM 3564 N N . ALA A 1 446 ? 10.348 22.762 2.508 1.00 92.25 446 ALA A N 1
ATOM 3565 C CA . ALA A 1 446 ? 11.555 22.345 1.791 1.00 92.25 446 ALA A CA 1
ATOM 3566 C C . ALA A 1 446 ? 11.764 23.123 0.477 1.00 92.25 446 ALA A C 1
ATOM 3568 O O . ALA A 1 446 ? 12.895 23.405 0.093 1.00 92.25 446 ALA A O 1
ATOM 3569 N N . VAL A 1 447 ? 10.685 23.497 -0.221 1.00 95.00 447 VAL A N 1
ATOM 3570 C CA . VAL A 1 447 ? 10.771 24.358 -1.415 1.00 95.00 447 VAL A CA 1
ATOM 3571 C C . VAL A 1 447 ? 11.194 25.785 -1.049 1.00 95.00 447 VAL A C 1
ATOM 3573 O O . VAL A 1 447 ? 11.892 26.418 -1.833 1.00 95.00 447 VAL A O 1
ATOM 3576 N N . GLN A 1 448 ? 10.793 26.292 0.120 1.00 96.56 448 GLN A N 1
ATOM 3577 C CA . GLN A 1 448 ? 11.194 27.618 0.601 1.00 96.56 448 GLN A CA 1
ATOM 3578 C C . GLN A 1 448 ? 12.658 27.667 1.052 1.00 96.56 448 GLN A C 1
ATOM 3580 O O . GLN A 1 448 ? 13.308 28.665 0.794 1.00 96.56 448 GLN A O 1
ATOM 3585 N N . GLU A 1 449 ? 13.180 26.611 1.681 1.00 96.31 449 GLU A N 1
ATOM 3586 C CA . GLU A 1 449 ? 14.580 26.550 2.141 1.00 96.31 449 GLU A CA 1
ATOM 3587 C C . GLU A 1 449 ? 15.597 26.468 0.987 1.00 96.31 449 GLU A C 1
ATOM 3589 O O . GLU A 1 449 ? 16.741 26.881 1.136 1.00 96.31 449 GLU A O 1
ATOM 3594 N N . ASN A 1 450 ? 15.178 25.960 -0.176 1.00 93.44 450 ASN A N 1
ATOM 3595 C CA . ASN A 1 450 ? 16.022 25.868 -1.373 1.00 93.44 450 ASN A CA 1
ATOM 3596 C C . ASN A 1 450 ? 15.986 27.126 -2.266 1.00 93.44 450 ASN A C 1
ATOM 3598 O O . ASN A 1 450 ? 16.635 27.133 -3.313 1.00 93.44 450 ASN A O 1
ATOM 3602 N N . ARG A 1 451 ? 15.199 28.147 -1.907 1.00 88.69 451 ARG A N 1
ATOM 3603 C CA . ARG A 1 451 ? 15.151 29.450 -2.589 1.00 88.69 451 ARG A CA 1
ATOM 3604 C C . ARG A 1 451 ? 15.953 30.468 -1.800 1.00 88.69 451 ARG A C 1
ATOM 3606 O O . ARG A 1 451 ? 16.630 31.281 -2.463 1.00 88.69 451 ARG A O 1
#

Secondary structure (DSSP, 8-state):
-GGGS------SS-----------GGGPPPHHHHHHHHHHHHHHTTGGGB-SS-EEEETTEEE--BSS--------HHHHHHTTHHHHHHHHHS-GGGGSTTHHHHHHHHHTEESS--SS-SSPPPPSSTT---EE--TT--HHHHHIIIIIIS-TTTTS---HHHHHHHHHHHHHHHHHHSPTT--S--HHHHHHHHHHHHHHHHHHHHHHHHHHHHHHHHHHHHHHS--GGG---S--------------------PPP----PPPP---------PPPP---------------PPPPPPP------------------------PPP-PPPPPP----GGGHHHHHHHHHHHTTTSTTS-----------HHHHTTT-GGGG-S----------------------PPPHHHHHHHHHHHHHHHHHHHHHHHHHHHHHHHHHHHHT-

Foldseek 3Di:
DPPPLDDPPVDPDPDPLDAAQLDFFPPHDAQSLLLVLLVLLCLQLVLVFWAFAFDPPDQLDTDTDGPDPPPRPDDDVVSCVSHVVVSLCCVLSLALLRGFTSLSSLVSLLSLADADDHDPDPDRDDDPDPLHHRHYDHQQDDLVSVLCCLPPPSSRVVVDPDDSVVLSVQLVLLVVVLVVVDDPPDPTGHRVSVSSSSVSSSSSVSLVRQLLVVLVVVVVVVLVVLVPPPCPVPPDDDDDDDDDPDDDDDDDDDDDDDDDDDDDDDDDDDDDDDDDDDDDDDDDDDDDDDDDDDDDDDDDDDDDDDDDDDDDDDDDDDDDDDDDDDDDDDDDDDDDDDDDDDPPPVVVVVVVVVVVVVPPVPDDDDDDDDDPPCVVPVSVPPPPVVLQDPPPPDPDDDDDDDDDPPDPPPDDDSVRSSVSSVVSSVVSVVSSVVSVVSSVVVVVVVVVVVD

Organism: NCBI:txid1382522